Protein AF-A0A2E3W3E1-F1 (afdb_monomer)

Solvent-accessible surface area (backbone atoms only — not comparable to full-atom values): 23370 Å² total; per-residue (Å²): 118,45,68,54,76,48,46,49,36,53,52,22,46,53,48,13,54,51,33,52,77,42,43,60,44,74,69,44,62,58,52,50,51,52,49,31,50,50,31,30,52,43,24,44,50,43,26,53,51,14,69,74,69,39,73,42,60,32,64,48,91,80,36,62,68,79,85,28,61,35,36,35,34,36,34,45,38,23,49,53,46,24,56,49,22,50,48,50,36,30,31,50,43,31,29,73,70,74,58,49,63,76,49,36,50,70,28,48,61,14,34,52,25,37,25,49,21,10,50,42,36,42,46,34,39,35,26,56,61,58,24,50,53,17,48,48,43,26,50,54,24,47,47,52,56,34,40,65,80,80,43,74,70,28,47,66,18,32,50,52,40,52,55,48,44,49,53,13,48,50,32,37,50,51,30,50,52,52,47,28,73,74,63,77,42,53,34,47,44,58,39,27,62,53,44,72,78,51,60,69,67,64,52,53,53,37,51,51,28,38,49,52,9,39,25,34,50,35,27,32,52,92,49,28,72,34,50,48,60,29,52,59,57,40,58,41,41,55,32,14,47,46,62,27,40,57,35,48,50,31,48,52,47,49,52,49,49,44,31,42,55,33,54,93,55,40,79,81,44,21,67,57,31,31,51,38,8,46,51,11,19,47,56,13,35,53,51,19,56,76,47,56,38,49,53,43,22,52,36,20,40,50,27,16,55,43,9,54,41,37,25,16,58,22,66,57,50,51,62,16,35,14,16,27,48,39,35,51,55,43,42,30,33,28,45,18,33,49,34,49,49,43,44,46,41,26,61,42,38,73,31,52,37,34,92,72,13,44,23,40,36,85,80,38,49,68,62,43,50,47,44,49,55,24,43,44,18,67,35,29,46,87,63,24,28,30,21,60,18,51,50,36,33,38,52,38,25,50,77,68,68,36,52,68,59,29,49,50,54,51,52,40,35,52,49,40,37,52,38,44,49,51,49,44,42,40,30,25,64,36,76,58,97,56,85,81,69,69,39,61,91,76,80,78,54,62,52,52,49,49,36,43,49,54,32,32,50,52,39,42,45,47,23,73,54,37,63,69,54,50,52,48,16,39,52,16,22,50,52,46,72,36,46,62,60,49,30,48,70,54,51,58,79,69,115

Foldseek 3Di:
DLCLLCQLLVLLLVLLVVLLVCQLPPVNLVVLLVSLVSQLVSLVVLLVCCLVPPKRKDFPPPDAPPVTWMFIDGLLLSLLSNLLSLLLSLLSLLCVPQPDSLLSNLSLSSLSSQLNSLLSQLSGTQFLVSNLVSLVSNQVSLLSQQCRPVDPLSVQLSVLSNVLLVVLSVLSVVLQVLLCVQQVGGGLLSLLVSLVPDDLVNLLSSLVSLCSSLCLQLLFPPNNVSQLSRLLRGTLSSSLSCQQTRNLSSLSSNLLCCLRNVLVPLVSCLVVLQVSLLVQLVQLLVQLLPDQQQRSNLSSLSSNLSSLLSNLSSLDDLLSQLLSSLSSSLSSLLSSLSSLLCNLLCQQQVGSGLQRAAACCVVPVLSLVLLVLSLVLSLLDPLWSVVSSLVSNLVSCVVSVVPVSSVSSVVSSVSSNVSSVSSSCSHHNDDDPDPPSGGDPCSDDCSSSVSSVVSSVVRSCCSNVVPVSSSSSSSSSVSSNCNVVVNCVSCVVVD

Secondary structure (DSSP, 8-state):
-GGGGTHHHHHHHHHHHHHHHTTT-THHHHHHHHHHHHHHHHHHHHHHHHHHHSSEEEEGGGPPTTTS-EEEE-HHHHHHHHHHHHHHHHHHHHHHHHS-HHHHHTTHHHHHHHHHHHHHHHHHBSBHHHHHHHHHHHHHHHHHHHHTT--HHHHHHHHHHHHHHHHHHHHHHHHHHHHHHHH---BHHHHHHHHTTS-HHHHHHHHHHHHHHHHHHHT-TTS-THHHHHHTSS-HHHHHHHHHTHHHHHHHHHHHHHHHHSGGGTHHHHHHHHHHHHHHHHHHHHHHHH--BHHHHHHHHHHHHHHHHHHHHHH-SHHHHHHHHHHHHHHHHHHHHHHHHHHHHHHHHS-SBTTT---HHHH-HHHHHHHHHHHHHHHT-TTSTHHHHHHHHHHHHHHTT-HHHHHHHHHHHHHHHHHHHHHIIIIIISPPSSTT----S----HHHHHHHHHHHHHHHHHHH-THHHHHHHHHHHHHHT-HHHHHHHHHGGG-

Mean predicted aligned error: 4.64 Å

Radius of gyration: 21.55 Å; Cα contacts (8 Å, |Δi|>4): 890; chains: 1; bounding box: 54×43×75 Å

Structure (mmCIF, N/CA/C/O backbone):
data_AF-A0A2E3W3E1-F1
#
_entry.id   AF-A0A2E3W3E1-F1
#
loop_
_atom_site.group_PDB
_atom_site.id
_atom_site.type_symbol
_atom_site.label_atom_id
_atom_site.label_alt_id
_atom_site.label_comp_id
_atom_site.label_asym_id
_atom_site.label_entity_id
_atom_site.label_seq_id
_atom_site.pdbx_PDB_ins_code
_atom_site.Cartn_x
_atom_site.Cartn_y
_atom_site.Cartn_z
_atom_site.occupancy
_atom_site.B_iso_or_equiv
_atom_site.auth_seq_id
_atom_site.auth_comp_id
_atom_site.auth_asym_id
_atom_site.auth_atom_id
_atom_site.pdbx_PDB_model_num
ATOM 1 N N . MET A 1 1 ? -13.127 -1.089 -24.615 1.00 62.06 1 MET A N 1
ATOM 2 C CA . MET A 1 1 ? -12.458 -1.855 -23.535 1.00 62.06 1 MET A CA 1
ATOM 3 C C . MET A 1 1 ? -11.406 -1.020 -22.810 1.00 62.06 1 MET A C 1
ATOM 5 O O . MET A 1 1 ? -11.453 -0.977 -21.591 1.00 62.06 1 MET A O 1
ATOM 9 N N . SER A 1 2 ? -10.538 -0.285 -23.517 1.00 71.69 2 SER A N 1
ATOM 10 C CA . SER A 1 2 ? -9.514 0.604 -22.929 1.00 71.69 2 SER A CA 1
ATOM 11 C C . SER A 1 2 ? -10.050 1.610 -21.896 1.00 71.69 2 SER A C 1
ATOM 13 O O . SER A 1 2 ? -9.430 1.803 -20.855 1.00 71.69 2 SER A O 1
ATOM 15 N N . VAL A 1 3 ? -11.242 2.182 -22.115 1.00 84.88 3 VAL A N 1
ATOM 16 C CA . VAL A 1 3 ? -11.887 3.143 -21.190 1.00 84.88 3 VAL A CA 1
ATOM 17 C C . VAL A 1 3 ? -12.080 2.583 -19.772 1.00 84.88 3 VAL A C 1
ATOM 19 O O . VAL A 1 3 ? -12.086 3.349 -18.811 1.00 84.88 3 VAL A O 1
ATOM 22 N N . LEU A 1 4 ? -12.168 1.256 -19.605 1.00 87.56 4 LEU A N 1
ATOM 23 C CA . LEU A 1 4 ? -12.288 0.621 -18.289 1.00 87.56 4 LEU A CA 1
ATOM 24 C C . LEU A 1 4 ? -11.128 0.991 -17.348 1.00 87.56 4 LEU A C 1
ATOM 26 O O . LEU A 1 4 ? -11.352 1.130 -16.148 1.00 87.56 4 LEU A O 1
ATOM 30 N N . CYS A 1 5 ? -9.923 1.221 -17.887 1.00 89.38 5 CYS A N 1
ATOM 31 C CA . CYS A 1 5 ? -8.735 1.605 -17.112 1.00 89.38 5 CYS A CA 1
ATOM 32 C C . CYS A 1 5 ? -8.932 2.923 -16.351 1.00 89.38 5 CYS A C 1
ATOM 34 O O . CYS A 1 5 ? -8.416 3.099 -15.251 1.00 89.38 5 CYS A O 1
ATOM 36 N N . ALA A 1 6 ? -9.715 3.836 -16.926 1.00 92.44 6 ALA A N 1
ATOM 37 C CA . ALA A 1 6 ? -9.978 5.152 -16.368 1.00 92.44 6 ALA A CA 1
ATOM 38 C C . ALA A 1 6 ? -11.063 5.133 -15.277 1.00 92.44 6 ALA A C 1
ATOM 40 O O . ALA A 1 6 ? -11.034 5.972 -14.375 1.00 92.44 6 ALA A O 1
ATOM 41 N N . ILE A 1 7 ? -12.000 4.178 -15.313 1.00 94.12 7 ILE A N 1
ATOM 42 C CA . ILE A 1 7 ? -13.207 4.207 -14.469 1.00 94.12 7 ILE A CA 1
ATOM 43 C C . ILE A 1 7 ? -12.887 4.324 -12.969 1.00 94.12 7 ILE A C 1
ATOM 45 O O . ILE A 1 7 ? -13.451 5.224 -12.344 1.00 94.12 7 ILE A O 1
ATOM 49 N N . PRO A 1 8 ? -11.983 3.522 -12.365 1.00 94.88 8 PRO A N 1
ATOM 50 C CA . PRO A 1 8 ? -11.709 3.636 -10.933 1.00 94.88 8 PRO A CA 1
ATOM 51 C C . PRO A 1 8 ? -11.166 5.013 -10.533 1.00 94.88 8 PRO A C 1
ATOM 53 O O . PRO A 1 8 ? -11.545 5.561 -9.496 1.00 94.88 8 PRO A O 1
ATOM 56 N N . LEU A 1 9 ? -10.295 5.606 -11.355 1.00 95.25 9 LEU A N 1
ATOM 57 C CA . LEU A 1 9 ? -9.734 6.926 -11.079 1.00 95.25 9 LEU A CA 1
ATOM 58 C C . LEU A 1 9 ? -10.797 8.021 -11.213 1.00 95.25 9 LEU A C 1
ATOM 60 O O . LEU A 1 9 ? -11.002 8.797 -10.279 1.00 95.25 9 LEU A O 1
ATOM 64 N N . PHE A 1 10 ? -11.498 8.062 -12.349 1.00 95.19 10 PHE A N 1
ATOM 65 C CA . PHE A 1 10 ? -12.516 9.079 -12.612 1.00 95.19 10 PHE A CA 1
ATOM 66 C C . PHE A 1 10 ? -13.668 8.998 -11.615 1.00 95.19 10 PHE A C 1
ATOM 68 O O . PHE A 1 10 ? -14.068 10.025 -11.073 1.00 95.19 10 PHE A O 1
ATOM 75 N N . LEU A 1 11 ? -14.146 7.791 -11.295 1.00 97.12 11 LEU A N 1
ATOM 76 C CA . LEU A 1 11 ? -15.185 7.600 -10.286 1.00 97.12 11 LEU A CA 1
ATOM 77 C C . LEU A 1 11 ? -14.740 8.162 -8.931 1.00 97.12 11 LEU A C 1
ATOM 79 O O . LEU A 1 11 ? -15.505 8.871 -8.286 1.00 97.12 11 LEU A O 1
ATOM 83 N N . SER A 1 12 ? -13.491 7.927 -8.524 1.00 97.31 12 SER A N 1
ATOM 84 C CA . SER A 1 12 ? -12.954 8.459 -7.263 1.00 97.31 12 SER A CA 1
ATOM 85 C C . SER A 1 12 ? -12.915 9.988 -7.240 1.00 97.31 12 SER A C 1
ATOM 87 O O . SER A 1 12 ? -13.300 10.603 -6.246 1.00 97.31 12 SER A O 1
ATOM 89 N N . LEU A 1 13 ? -12.500 10.616 -8.343 1.00 97.56 13 LEU A N 1
ATOM 90 C CA . LEU A 1 13 ? -12.464 12.075 -8.470 1.00 97.56 13 LEU A CA 1
ATOM 91 C C . LEU A 1 13 ? -13.872 12.680 -8.472 1.00 97.56 13 LEU A C 1
ATOM 93 O O . LEU A 1 13 ? -14.142 13.596 -7.696 1.00 97.56 13 LEU A O 1
ATOM 97 N N . CYS A 1 14 ? -14.790 12.136 -9.275 1.00 98.00 14 CYS A N 1
ATOM 98 C CA . CYS A 1 14 ? -16.185 12.577 -9.318 1.00 98.00 14 CYS A CA 1
ATOM 99 C C . CYS A 1 14 ? -16.850 12.451 -7.943 1.00 98.00 14 CYS A C 1
ATOM 101 O O . CYS A 1 14 ? -17.505 13.386 -7.482 1.00 98.00 14 CYS A O 1
ATOM 103 N N . MET A 1 15 ? -16.633 11.329 -7.250 1.00 98.06 15 MET A N 1
ATOM 104 C CA . MET A 1 15 ? -17.154 11.113 -5.902 1.00 98.06 15 MET A CA 1
ATOM 105 C C . MET A 1 15 ? -16.527 12.056 -4.876 1.00 98.06 15 MET A C 1
ATOM 107 O O . MET A 1 15 ? -17.230 12.502 -3.971 1.00 98.06 15 MET A O 1
ATOM 111 N N . SER A 1 16 ? -15.248 12.417 -5.020 1.00 97.75 16 SER A N 1
ATOM 112 C CA . SER A 1 16 ? -14.612 13.422 -4.162 1.00 97.75 16 SER A CA 1
ATOM 113 C C . SER A 1 16 ? -15.228 14.811 -4.337 1.00 97.75 16 SER A C 1
ATOM 115 O O . SER A 1 16 ? -15.559 15.464 -3.342 1.00 97.75 16 SER A O 1
ATOM 117 N N . VAL A 1 17 ? -15.431 15.250 -5.583 1.00 97.81 17 VAL A N 1
ATOM 118 C CA . VAL A 1 17 ? -16.077 16.536 -5.885 1.00 97.81 17 VAL A CA 1
ATOM 119 C C . VAL A 1 17 ? -17.513 16.536 -5.367 1.00 97.81 17 VAL A C 1
ATOM 121 O O . VAL A 1 17 ? -17.921 17.464 -4.672 1.00 97.81 17 VAL A O 1
ATOM 124 N N . LEU A 1 18 ? -18.266 15.463 -5.610 1.00 97.62 18 LEU A N 1
ATOM 125 C CA . LEU A 1 18 ? -19.635 15.337 -5.119 1.00 97.62 18 LEU A CA 1
ATOM 126 C C . LEU A 1 18 ? -19.699 15.343 -3.582 1.00 97.62 18 LEU A C 1
ATOM 128 O O . LEU A 1 18 ? -20.554 16.016 -3.007 1.00 97.62 18 LEU A O 1
ATOM 132 N N . ALA A 1 19 ? -18.760 14.670 -2.907 1.00 96.56 19 ALA A N 1
ATOM 133 C CA . ALA A 1 19 ? -18.625 14.703 -1.449 1.00 96.56 19 ALA A CA 1
ATOM 134 C C . ALA A 1 19 ? -18.338 16.111 -0.923 1.00 96.56 19 ALA A C 1
ATOM 136 O O . ALA A 1 19 ? -18.760 16.462 0.180 1.00 96.56 19 ALA A O 1
ATOM 137 N N . PHE A 1 20 ? -17.579 16.903 -1.685 1.00 95.88 20 PHE A N 1
ATOM 138 C CA . PHE A 1 20 ? -17.254 18.279 -1.339 1.00 95.88 20 PHE A CA 1
ATOM 139 C C . PHE A 1 20 ? -18.472 19.199 -1.481 1.00 95.88 20 PHE A C 1
ATOM 141 O O . PHE A 1 20 ? -18.703 20.036 -0.609 1.00 95.88 20 PHE A O 1
ATOM 148 N N . LEU A 1 21 ? -19.251 19.038 -2.552 1.00 96.44 21 LEU A N 1
ATOM 149 C CA . LEU A 1 21 ? -20.462 19.825 -2.800 1.00 96.44 21 LEU A CA 1
ATOM 150 C C . LEU A 1 21 ? -21.579 19.487 -1.802 1.00 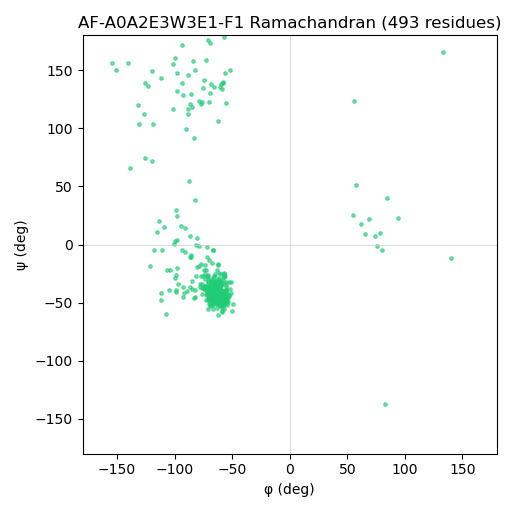96.44 21 LEU A C 1
ATOM 152 O O . LEU A 1 21 ? -22.299 20.374 -1.357 1.00 96.44 21 LEU A O 1
ATOM 156 N N . LEU A 1 22 ? -21.683 18.219 -1.396 1.00 94.56 22 LEU A N 1
ATOM 157 C CA . LEU A 1 22 ? -22.690 17.718 -0.455 1.00 94.56 22 LEU A CA 1
ATOM 158 C C . LEU A 1 22 ? -22.155 17.579 0.984 1.00 94.56 22 LEU A C 1
ATOM 160 O O . LEU A 1 22 ? -22.598 16.716 1.746 1.00 94.56 22 LEU A O 1
ATOM 164 N N . LYS A 1 23 ? -21.182 18.410 1.383 1.00 89.25 23 LYS A N 1
ATOM 165 C CA . LYS A 1 23 ? -20.573 18.353 2.723 1.00 89.25 23 LYS A CA 1
ATOM 166 C C . LYS A 1 23 ? -21.615 18.454 3.833 1.00 89.25 23 LYS A C 1
ATOM 168 O O . LYS A 1 23 ? -22.308 19.456 3.972 1.00 89.25 23 LYS A O 1
ATOM 173 N N . GLY A 1 24 ? -21.649 17.439 4.694 1.00 82.25 24 GLY A N 1
ATOM 174 C CA . GLY A 1 24 ? -22.574 17.376 5.825 1.00 82.25 24 GLY A CA 1
ATOM 175 C C . GLY A 1 24 ? -23.994 16.931 5.474 1.00 82.25 24 GLY A C 1
ATOM 176 O O . GLY A 1 24 ? -24.780 16.722 6.396 1.00 82.25 24 GLY A O 1
ATOM 177 N N . ASP A 1 25 ? -24.321 16.733 4.194 1.00 89.69 25 ASP A N 1
ATOM 178 C CA . ASP A 1 25 ? -25.600 16.154 3.793 1.00 89.69 25 ASP A CA 1
ATOM 179 C C . ASP A 1 25 ? -25.582 14.637 4.034 1.00 89.69 25 ASP A C 1
ATOM 181 O O . ASP A 1 25 ? -24.755 13.902 3.488 1.00 89.69 25 ASP A O 1
ATOM 185 N N . LYS A 1 26 ? -26.529 14.144 4.838 1.00 88.44 26 LYS A N 1
ATOM 186 C CA . LYS A 1 26 ? -26.668 12.711 5.137 1.00 88.44 26 LYS A CA 1
ATOM 187 C C . LYS A 1 26 ? -26.989 11.873 3.900 1.00 88.44 26 LYS A C 1
ATOM 189 O O . LYS A 1 26 ? -26.707 10.677 3.894 1.00 88.44 26 LYS A O 1
ATOM 194 N N . ARG A 1 27 ? -27.543 12.466 2.836 1.00 91.56 27 ARG A N 1
ATOM 195 C CA . ARG A 1 27 ? -27.751 11.779 1.549 1.00 91.56 27 ARG A CA 1
ATOM 196 C C . ARG A 1 27 ? -26.431 11.288 0.961 1.00 91.56 27 ARG A C 1
ATOM 198 O O . ARG A 1 27 ? -26.405 10.211 0.364 1.00 91.56 27 ARG A O 1
ATOM 205 N N . PHE A 1 28 ? -25.335 12.016 1.196 1.00 94.31 28 PHE A N 1
ATOM 206 C CA . PHE A 1 28 ? -24.024 11.615 0.705 1.00 94.31 28 PHE A CA 1
ATOM 207 C C . PHE A 1 28 ? -23.530 10.306 1.335 1.00 94.31 28 PHE A C 1
ATOM 209 O O . PHE A 1 28 ? -22.787 9.583 0.685 1.00 94.31 28 PHE A O 1
ATOM 216 N N . GLU A 1 29 ? -23.984 9.930 2.537 1.00 92.19 29 GLU A N 1
ATOM 217 C CA . GLU A 1 29 ? -23.614 8.643 3.150 1.00 92.19 29 GLU A CA 1
ATOM 218 C C . GLU A 1 29 ? -24.025 7.443 2.281 1.00 92.19 29 GLU A C 1
ATOM 220 O O . GLU A 1 29 ? -23.279 6.476 2.138 1.00 92.19 29 GLU A O 1
ATOM 225 N N . LYS A 1 30 ? -25.212 7.504 1.662 1.00 94.19 30 LYS A N 1
ATOM 226 C CA . LYS A 1 30 ? -25.691 6.447 0.757 1.00 94.19 30 LYS A CA 1
ATOM 227 C C . LYS A 1 30 ? -24.992 6.515 -0.598 1.00 94.19 30 LYS A C 1
ATOM 229 O O . LYS A 1 30 ? -24.596 5.486 -1.136 1.00 94.19 30 LYS A O 1
ATOM 234 N N . ILE A 1 31 ? -24.821 7.726 -1.128 1.00 96.94 31 ILE A N 1
ATOM 235 C CA . ILE A 1 31 ? -24.166 7.953 -2.421 1.00 96.94 31 ILE A CA 1
ATOM 236 C C . ILE A 1 31 ? -22.707 7.491 -2.365 1.00 96.94 31 ILE A C 1
ATOM 238 O O . ILE A 1 31 ? -22.260 6.772 -3.250 1.00 96.94 31 ILE A O 1
ATOM 242 N N . GLY A 1 32 ? -21.974 7.823 -1.302 1.00 96.81 32 GLY A N 1
ATOM 243 C CA . GLY A 1 32 ? -20.596 7.383 -1.113 1.00 96.81 32 GLY A CA 1
ATOM 244 C C . GLY A 1 32 ? -20.462 5.868 -0.970 1.00 96.81 32 GLY A C 1
ATOM 245 O O . GLY A 1 32 ? -19.510 5.303 -1.504 1.00 96.81 32 GLY A O 1
ATOM 246 N N . LEU A 1 33 ? -21.438 5.189 -0.354 1.00 96.88 33 LEU A N 1
ATOM 247 C CA . LEU A 1 33 ? -21.460 3.725 -0.310 1.00 96.88 33 LEU A CA 1
ATOM 248 C C . LEU A 1 33 ? -21.591 3.129 -1.720 1.00 96.88 33 LEU A C 1
ATOM 250 O O . LEU A 1 33 ? -20.847 2.215 -2.065 1.00 96.88 33 LEU A O 1
ATOM 254 N N . LEU A 1 34 ? -22.487 3.683 -2.545 1.00 97.69 34 LEU A N 1
ATOM 255 C CA . LEU A 1 34 ? -22.621 3.301 -3.954 1.00 97.69 34 LEU A CA 1
ATOM 256 C C . LEU A 1 34 ? -21.351 3.619 -4.754 1.00 97.69 34 LEU A C 1
ATOM 258 O O . LEU A 1 34 ? -20.943 2.815 -5.584 1.00 97.69 34 LEU A O 1
ATOM 262 N N . GLY A 1 35 ? -20.690 4.744 -4.468 1.00 98.00 35 GLY A N 1
ATOM 263 C CA . GLY A 1 35 ? -19.410 5.106 -5.074 1.00 98.00 35 GLY A CA 1
ATOM 264 C C . GLY A 1 35 ? -18.322 4.070 -4.796 1.00 98.00 35 GLY A C 1
ATOM 265 O O . GLY A 1 35 ? -17.699 3.574 -5.730 1.00 98.00 35 GLY A O 1
ATOM 266 N N . PHE A 1 36 ? -18.129 3.673 -3.534 1.00 98.00 36 PHE A N 1
ATOM 267 C CA . PHE A 1 36 ? -17.168 2.620 -3.187 1.00 98.00 36 PHE A CA 1
ATOM 268 C C . PHE A 1 36 ? -17.570 1.238 -3.711 1.00 98.00 36 PHE A C 1
ATOM 270 O O . PHE A 1 36 ? -16.700 0.487 -4.148 1.00 98.00 36 PHE A O 1
ATOM 277 N N . ALA A 1 37 ? -18.863 0.904 -3.739 1.00 98.25 37 ALA A N 1
ATOM 278 C CA . ALA A 1 37 ? -19.331 -0.322 -4.385 1.00 98.25 37 ALA A CA 1
ATOM 279 C C . ALA A 1 37 ? -19.002 -0.318 -5.891 1.00 98.25 37 ALA A C 1
ATOM 281 O O . ALA A 1 37 ? -18.485 -1.303 -6.412 1.00 98.25 37 ALA A O 1
ATOM 282 N N . GLY A 1 38 ? -19.206 0.813 -6.573 1.00 98.06 38 GLY A N 1
ATOM 283 C CA . GLY A 1 38 ? -18.806 1.008 -7.966 1.00 98.06 38 GLY A CA 1
ATOM 284 C C . GLY A 1 38 ? -17.293 0.896 -8.177 1.00 98.06 38 GLY A C 1
ATOM 285 O O . GLY A 1 38 ? -16.856 0.337 -9.182 1.00 98.06 38 GLY A O 1
ATOM 286 N N . LEU A 1 39 ? -16.478 1.349 -7.219 1.00 98.00 39 LEU A N 1
ATOM 287 C CA . LEU A 1 39 ? -15.021 1.163 -7.248 1.00 98.00 39 LEU A CA 1
ATOM 288 C C . LEU A 1 39 ? -14.629 -0.315 -7.129 1.00 98.00 39 LEU A C 1
ATOM 290 O O . LEU A 1 39 ? -13.780 -0.773 -7.887 1.00 98.00 39 LEU A O 1
ATOM 294 N N . VAL A 1 40 ? -15.279 -1.087 -6.253 1.00 98.56 40 VAL A N 1
ATOM 295 C CA . VAL A 1 40 ? -15.057 -2.543 -6.150 1.00 98.56 40 VAL A CA 1
ATOM 296 C C . VAL A 1 40 ? -15.445 -3.253 -7.448 1.00 98.56 40 VAL A C 1
ATOM 298 O O . VAL A 1 40 ? -14.677 -4.065 -7.956 1.00 98.56 40 VAL A O 1
ATOM 301 N N . VAL A 1 41 ? -16.602 -2.920 -8.026 1.00 98.19 41 VAL A N 1
ATOM 302 C CA . VAL A 1 41 ? -17.064 -3.533 -9.283 1.00 98.19 41 VAL A CA 1
ATOM 303 C C . VAL A 1 41 ? -16.140 -3.173 -10.450 1.00 98.19 41 VAL A C 1
ATOM 305 O O . VAL A 1 41 ? -15.719 -4.055 -11.194 1.00 98.19 41 VAL A O 1
ATOM 308 N N . SER A 1 42 ? -15.782 -1.896 -10.603 1.00 97.19 42 SER A N 1
ATOM 309 C CA . SER A 1 42 ? -14.914 -1.445 -11.699 1.00 97.19 42 SER A CA 1
ATOM 310 C C . SER A 1 42 ? -13.484 -1.974 -11.581 1.00 97.19 42 SER A C 1
ATOM 312 O O . SER A 1 42 ? -12.920 -2.402 -12.584 1.00 97.19 42 SER A O 1
ATOM 314 N N . SER A 1 43 ? -12.908 -2.016 -10.375 1.00 97.75 43 SER A N 1
ATOM 315 C CA . SER A 1 43 ? -11.589 -2.623 -10.145 1.00 97.75 43 SER A CA 1
ATOM 316 C C . SER A 1 43 ? -11.599 -4.144 -10.324 1.00 97.75 43 SER A C 1
ATOM 318 O O . SER A 1 43 ? -10.639 -4.687 -10.864 1.00 97.75 43 SER A O 1
ATOM 320 N N . GLY A 1 44 ? -12.687 -4.829 -9.954 1.00 97.69 44 GLY A N 1
ATOM 321 C CA . GLY A 1 44 ? -12.861 -6.264 -10.196 1.00 97.69 44 GLY A CA 1
ATOM 322 C C . GLY A 1 44 ? -12.983 -6.593 -11.684 1.00 97.69 44 GLY A C 1
ATOM 323 O O . GLY A 1 44 ? -12.325 -7.510 -12.170 1.00 97.69 44 GLY A O 1
ATOM 324 N N . ALA A 1 45 ? -13.749 -5.795 -12.434 1.00 96.94 45 ALA A N 1
ATOM 325 C CA . ALA A 1 45 ? -13.803 -5.900 -13.889 1.00 96.94 45 ALA A CA 1
ATOM 326 C C . ALA A 1 45 ? -12.418 -5.656 -14.506 1.00 96.94 45 ALA A C 1
ATOM 328 O O . ALA A 1 45 ? -11.975 -6.427 -15.353 1.00 96.94 45 ALA A O 1
ATOM 329 N N . LEU A 1 46 ? -11.708 -4.621 -14.053 1.00 96.06 46 LEU A N 1
ATOM 330 C CA . LEU A 1 46 ? -10.367 -4.298 -14.535 1.00 96.06 46 LEU A CA 1
ATOM 331 C C . LEU A 1 46 ? -9.370 -5.445 -14.293 1.00 96.06 46 LEU A C 1
ATOM 333 O O . LEU A 1 46 ? -8.619 -5.796 -15.201 1.00 96.06 46 LEU A O 1
ATOM 337 N N . LEU A 1 47 ? -9.413 -6.069 -13.112 1.00 97.56 47 LEU A N 1
ATOM 338 C CA . LEU A 1 47 ? -8.627 -7.261 -12.786 1.00 97.56 47 LEU A CA 1
ATOM 339 C C . LEU A 1 47 ? -8.971 -8.440 -13.697 1.00 97.56 47 LEU A C 1
ATOM 341 O O . LEU A 1 47 ? -8.067 -9.048 -14.261 1.00 97.56 47 LEU A O 1
ATOM 345 N N . TYR A 1 48 ? -10.259 -8.728 -13.890 1.00 96.81 48 TYR A N 1
ATOM 346 C CA . TYR A 1 48 ? -10.703 -9.807 -14.771 1.00 96.81 48 TYR A CA 1
ATOM 347 C C . TYR A 1 48 ? -10.196 -9.620 -16.209 1.00 96.81 48 TYR A C 1
ATOM 349 O O . TYR A 1 48 ? -9.607 -10.531 -16.790 1.00 96.81 48 TYR A O 1
ATOM 357 N N . TYR A 1 49 ? -10.361 -8.422 -16.778 1.00 95.12 49 TYR A N 1
ATOM 358 C CA . TYR A 1 49 ? -9.912 -8.150 -18.144 1.00 95.12 49 TYR A CA 1
ATOM 359 C C . TYR A 1 49 ? -8.389 -8.165 -18.281 1.00 95.12 49 TYR A C 1
ATOM 361 O O . TYR A 1 49 ? -7.902 -8.654 -19.299 1.00 95.12 49 TYR A O 1
ATOM 369 N N . SER A 1 50 ? -7.641 -7.673 -17.288 1.00 94.50 50 SER A N 1
ATOM 370 C CA . SER A 1 50 ? -6.175 -7.721 -17.324 1.00 94.50 50 SER A CA 1
ATOM 371 C C . SER A 1 50 ? -5.644 -9.150 -17.159 1.00 94.50 50 SER A C 1
ATOM 373 O O . SER A 1 50 ? -4.719 -9.541 -17.864 1.00 94.50 50 SER A O 1
ATOM 375 N N . ALA A 1 51 ? -6.274 -9.982 -16.325 1.00 94.88 51 ALA A N 1
ATOM 376 C CA . ALA A 1 51 ? -5.902 -11.393 -16.192 1.00 94.88 51 ALA A CA 1
ATOM 377 C C . ALA A 1 51 ? -6.128 -12.194 -17.489 1.00 94.88 51 ALA A C 1
ATOM 379 O O . ALA A 1 51 ? -5.382 -13.125 -17.777 1.00 94.88 51 ALA A O 1
ATOM 380 N N . MET A 1 52 ? -7.136 -11.827 -18.289 1.00 93.56 52 MET A N 1
ATOM 381 C CA . MET A 1 52 ? -7.439 -12.495 -19.563 1.00 93.56 52 MET A CA 1
ATOM 382 C C . MET A 1 52 ? -6.624 -11.970 -20.747 1.00 93.56 52 MET A C 1
ATOM 384 O O . MET A 1 52 ? -6.233 -12.752 -21.607 1.00 93.56 52 MET A O 1
ATOM 388 N N . ASN A 1 53 ? -6.384 -10.658 -20.815 1.00 89.81 53 ASN A N 1
ATOM 389 C CA . ASN A 1 53 ? -5.800 -10.011 -21.999 1.00 89.81 53 ASN A CA 1
ATOM 390 C C . ASN A 1 53 ? -4.369 -9.497 -21.775 1.00 89.81 53 ASN A C 1
ATOM 392 O O . ASN A 1 53 ? -3.739 -9.009 -22.709 1.00 89.81 53 ASN A O 1
ATOM 396 N N . GLY A 1 54 ? -3.848 -9.586 -20.550 1.00 88.25 54 GLY A N 1
ATOM 397 C CA . GLY A 1 54 ? -2.551 -9.040 -20.172 1.00 88.25 54 GLY A CA 1
ATOM 398 C C . GLY A 1 54 ? -2.597 -7.545 -19.842 1.00 88.25 54 GLY A C 1
ATOM 399 O O . GLY A 1 54 ? -3.480 -7.069 -19.121 1.00 88.25 54 GLY A O 1
ATOM 400 N N . LEU A 1 55 ? -1.603 -6.804 -20.332 1.00 90.19 55 LEU A N 1
ATOM 401 C CA . LEU A 1 55 ? -1.468 -5.368 -20.101 1.00 90.19 55 LEU A CA 1
ATOM 402 C C . LEU A 1 55 ? -2.558 -4.598 -20.863 1.00 90.19 55 LEU A C 1
ATOM 404 O O . LEU A 1 55 ? -2.676 -4.690 -22.084 1.00 90.19 55 LEU A O 1
ATOM 408 N N . LEU A 1 56 ? -3.353 -3.818 -20.134 1.00 91.81 56 LEU A N 1
ATOM 409 C CA . LEU A 1 56 ? -4.363 -2.930 -20.702 1.00 91.81 56 LEU A CA 1
ATOM 410 C C . LEU A 1 56 ? -3.806 -1.512 -20.794 1.00 91.81 56 LEU A C 1
ATOM 412 O O . LEU A 1 56 ? -3.267 -0.989 -19.817 1.00 91.81 56 LEU A O 1
ATOM 416 N N . ILE A 1 57 ? -3.976 -0.874 -21.952 1.00 90.56 57 ILE A N 1
ATOM 417 C CA . ILE A 1 57 ? -3.466 0.474 -22.208 1.00 90.56 57 ILE A CA 1
ATOM 418 C C . ILE A 1 57 ? -4.613 1.397 -22.621 1.00 90.56 57 ILE A C 1
ATOM 420 O O . ILE A 1 57 ? -5.482 1.037 -23.421 1.00 90.56 57 ILE A O 1
ATOM 424 N N . LEU A 1 58 ? -4.613 2.605 -22.064 1.00 91.44 58 LEU A N 1
ATOM 425 C CA . LEU A 1 58 ? -5.492 3.696 -22.467 1.00 91.44 58 LEU A CA 1
ATOM 426 C C . LEU A 1 58 ? -4.671 4.973 -22.656 1.00 91.44 58 LEU A C 1
ATOM 428 O O . LEU A 1 58 ? -4.072 5.475 -21.705 1.00 91.44 58 LEU A O 1
ATOM 432 N N . GLU A 1 59 ? -4.694 5.514 -23.871 1.00 90.69 59 GLU A N 1
ATOM 433 C CA . GLU A 1 59 ? -4.137 6.830 -24.190 1.00 90.69 59 GLU A CA 1
ATOM 434 C C . GLU A 1 59 ? -5.113 7.926 -23.751 1.00 90.69 59 GLU A C 1
ATOM 436 O O . GLU A 1 59 ? -6.281 7.940 -24.152 1.00 90.69 59 GLU A O 1
ATOM 441 N N . ILE A 1 60 ? -4.654 8.849 -22.906 1.00 89.31 60 ILE A N 1
ATOM 442 C CA . ILE A 1 60 ? -5.488 9.953 -22.433 1.00 89.31 60 ILE A CA 1
ATOM 443 C C . ILE A 1 60 ? -5.433 11.104 -23.441 1.00 89.31 60 ILE A C 1
ATOM 445 O O . ILE A 1 60 ? -4.366 11.574 -23.827 1.00 89.31 60 ILE A O 1
ATOM 449 N N . GLY A 1 61 ? -6.608 11.603 -23.830 1.00 86.00 61 GLY A N 1
ATOM 450 C CA . GLY A 1 61 ? -6.736 12.819 -24.639 1.00 86.00 61 GLY A CA 1
ATOM 451 C C . GLY A 1 61 ? -6.454 12.647 -26.134 1.00 86.00 61 GLY A C 1
ATOM 452 O O . GLY A 1 61 ? -6.375 13.649 -26.833 1.00 86.00 61 GLY A O 1
ATOM 453 N N . GLY A 1 62 ? -6.310 11.414 -26.631 1.00 83.75 62 GLY A N 1
ATOM 454 C CA . GLY A 1 62 ? -6.079 11.138 -28.058 1.00 83.75 62 GLY A CA 1
ATOM 455 C C . GLY A 1 62 ? -4.667 11.473 -28.553 1.00 83.75 62 GLY A C 1
ATOM 456 O O . GLY A 1 62 ? -4.406 11.403 -29.753 1.00 83.75 62 GLY A O 1
ATOM 457 N N . TRP A 1 63 ? -3.757 11.826 -27.645 1.00 86.44 63 TRP A N 1
ATOM 458 C CA . TRP A 1 63 ? -2.341 11.991 -27.949 1.00 86.44 63 TRP A CA 1
ATOM 459 C C . TRP A 1 63 ? -1.688 10.620 -28.064 1.00 86.44 63 TRP A C 1
ATOM 461 O O . TRP A 1 63 ? -1.695 9.852 -27.100 1.00 86.44 63 TRP A O 1
ATOM 471 N N . ARG A 1 64 ? -1.102 10.333 -29.230 1.00 81.75 64 ARG A N 1
ATOM 472 C CA . ARG A 1 64 ? -0.382 9.077 -29.450 1.00 81.75 64 ARG A CA 1
ATOM 473 C C . ARG A 1 64 ? 0.765 8.948 -28.458 1.00 81.75 64 ARG A C 1
ATOM 475 O O . ARG A 1 64 ? 1.513 9.906 -28.221 1.00 81.75 64 ARG A O 1
ATOM 482 N N . MET A 1 65 ? 0.937 7.747 -27.919 1.00 77.50 65 MET A N 1
ATOM 483 C CA . MET A 1 65 ? 2.162 7.413 -27.210 1.00 77.50 65 MET A CA 1
ATOM 484 C C . MET A 1 65 ? 3.356 7.601 -28.156 1.00 77.50 65 MET A C 1
ATOM 486 O O . MET A 1 65 ? 3.268 7.280 -29.343 1.00 77.50 65 MET A O 1
ATOM 490 N N . PRO A 1 66 ? 4.467 8.159 -27.662 1.00 74.56 66 PRO A N 1
ATOM 491 C CA . PRO A 1 66 ? 4.783 8.394 -26.251 1.00 74.56 66 PRO A CA 1
ATOM 492 C C . PRO A 1 66 ? 4.509 9.817 -25.720 1.00 74.56 66 PRO A C 1
ATOM 494 O O . PRO A 1 66 ? 4.823 10.100 -24.568 1.00 74.56 66 PRO A O 1
ATOM 497 N N . TYR A 1 67 ? 3.943 10.718 -26.527 1.00 81.12 67 TYR A N 1
ATOM 498 C CA . TYR A 1 67 ? 3.811 12.142 -26.180 1.00 81.12 67 TYR A CA 1
ATOM 499 C C . TYR A 1 67 ? 2.655 12.445 -25.210 1.00 81.12 67 TYR A C 1
ATOM 501 O O . TYR A 1 67 ? 2.624 13.508 -24.594 1.00 81.12 67 TYR A O 1
ATOM 509 N N . GLY A 1 68 ? 1.695 11.522 -25.088 1.00 85.38 68 GLY A N 1
ATOM 510 C CA . GLY A 1 68 ? 0.558 11.613 -24.173 1.00 85.38 68 GLY A CA 1
ATOM 511 C C . GLY A 1 68 ? 0.730 10.813 -22.879 1.00 85.38 68 GLY A C 1
ATOM 512 O O . GLY A 1 68 ? 1.495 9.849 -22.804 1.00 85.38 68 GLY A O 1
ATOM 513 N N . ILE A 1 69 ? -0.061 11.165 -21.861 1.00 91.12 69 ILE A N 1
ATOM 514 C CA . ILE A 1 69 ? -0.188 10.346 -20.649 1.00 91.12 69 ILE A CA 1
ATOM 515 C C . ILE A 1 69 ? -0.935 9.059 -21.009 1.00 91.12 69 ILE A C 1
ATOM 517 O O . ILE A 1 69 ? -2.020 9.094 -21.592 1.00 91.12 69 ILE A O 1
ATOM 521 N N . SER A 1 70 ? -0.380 7.921 -20.600 1.00 90.38 70 SER A N 1
ATOM 522 C CA . SER A 1 70 ? -1.038 6.620 -20.720 1.00 90.38 70 SER A CA 1
ATOM 523 C C . SER A 1 70 ? -1.401 6.065 -19.347 1.00 90.38 70 SER A C 1
ATOM 525 O O . SER A 1 70 ? -0.663 6.217 -18.369 1.00 90.38 70 SER A O 1
ATOM 527 N N . MET A 1 71 ? -2.553 5.406 -19.275 1.00 92.31 71 MET A N 1
ATOM 528 C CA . MET A 1 71 ? -2.860 4.472 -18.199 1.00 92.31 71 MET A CA 1
ATOM 529 C C . MET A 1 71 ? -2.449 3.080 -18.636 1.00 92.31 71 MET A C 1
ATOM 531 O O . MET A 1 71 ? -2.822 2.638 -19.721 1.00 92.31 71 MET A O 1
ATOM 535 N N . GLN A 1 72 ? -1.683 2.414 -17.784 1.00 91.31 72 GLN A N 1
ATOM 536 C CA . GLN A 1 72 ? -1.123 1.094 -18.026 1.00 91.31 72 GLN A CA 1
ATOM 537 C C . GLN A 1 72 ? -1.513 0.213 -16.850 1.00 91.31 72 GLN A C 1
ATOM 539 O O . GLN A 1 72 ? -1.098 0.454 -15.712 1.00 91.31 72 GLN A O 1
ATOM 544 N N . VAL A 1 73 ? -2.365 -0.769 -17.126 1.00 93.94 73 VAL A N 1
ATOM 545 C CA . VAL A 1 73 ? -2.935 -1.646 -16.111 1.00 93.94 73 VAL A CA 1
ATOM 546 C C . VAL A 1 73 ? -2.532 -3.081 -16.389 1.00 93.94 73 VAL A C 1
ATOM 548 O O . VAL A 1 73 ? -3.069 -3.737 -17.278 1.00 93.94 73 VAL A O 1
ATOM 551 N N . ASP A 1 74 ? -1.575 -3.542 -15.600 1.00 94.06 74 ASP A N 1
ATOM 552 C CA . ASP A 1 74 ? -1.143 -4.930 -15.522 1.00 94.06 74 ASP A CA 1
ATOM 553 C C . ASP A 1 74 ? -1.876 -5.682 -14.398 1.00 94.06 74 ASP A C 1
ATOM 555 O O . ASP A 1 74 ? -2.598 -5.095 -13.578 1.00 94.06 74 ASP A O 1
ATOM 559 N N . VAL A 1 75 ? -1.676 -7.001 -14.348 1.00 96.38 75 VAL A N 1
ATOM 560 C CA . VAL A 1 75 ? -2.319 -7.874 -13.355 1.00 96.38 75 VAL A CA 1
ATOM 561 C C . VAL A 1 75 ? -1.874 -7.507 -11.940 1.00 96.38 75 VAL A C 1
ATOM 563 O O . VAL A 1 75 ? -2.668 -7.597 -11.002 1.00 96.38 75 VAL A O 1
ATOM 566 N N . PHE A 1 76 ? -0.637 -7.035 -11.773 1.00 97.19 76 PHE A N 1
ATOM 567 C CA . PHE A 1 76 ? -0.114 -6.574 -10.492 1.00 97.19 76 PHE A CA 1
ATOM 568 C C . PHE A 1 76 ? -0.910 -5.372 -9.955 1.00 97.19 76 PHE A C 1
ATOM 570 O O . PHE A 1 76 ? -1.547 -5.464 -8.902 1.00 97.19 76 PHE A O 1
ATOM 577 N N . SER A 1 77 ? -0.941 -4.270 -10.699 1.00 96.88 77 SER A N 1
ATOM 578 C CA . SER A 1 77 ? -1.661 -3.048 -10.360 1.00 96.88 77 SER A CA 1
ATOM 579 C C . SER A 1 77 ? -3.158 -3.293 -10.222 1.00 96.88 77 SER A C 1
ATOM 581 O O . SER A 1 77 ? -3.767 -2.774 -9.285 1.00 96.88 77 SER A O 1
ATOM 583 N N . ALA A 1 78 ? -3.762 -4.105 -11.096 1.00 97.69 78 ALA A N 1
ATOM 584 C CA . ALA A 1 78 ? -5.183 -4.429 -11.013 1.00 97.69 78 ALA A CA 1
ATOM 585 C C . ALA A 1 78 ? -5.525 -5.239 -9.752 1.00 97.69 78 ALA A C 1
ATOM 587 O O . ALA A 1 78 ? -6.524 -4.945 -9.091 1.00 97.69 78 ALA A O 1
ATOM 588 N N . THR A 1 79 ? -4.673 -6.202 -9.374 1.00 98.38 79 THR A N 1
ATOM 589 C CA . THR A 1 79 ? -4.853 -7.011 -8.158 1.00 98.38 79 THR A CA 1
ATOM 590 C C . THR A 1 79 ? -4.821 -6.116 -6.925 1.00 98.38 79 THR A C 1
ATOM 592 O O . THR A 1 79 ? -5.749 -6.133 -6.114 1.00 98.38 79 THR A O 1
ATOM 595 N N . ILE A 1 80 ? -3.794 -5.271 -6.797 1.00 98.25 80 ILE A N 1
ATOM 596 C CA . ILE A 1 80 ? -3.667 -4.369 -5.648 1.00 98.25 80 ILE A CA 1
ATOM 597 C C . ILE A 1 80 ? -4.821 -3.355 -5.609 1.00 98.25 80 ILE A C 1
ATOM 599 O O . ILE A 1 80 ? -5.418 -3.144 -4.551 1.00 98.25 80 ILE A O 1
ATOM 603 N N . ASN A 1 81 ? -5.198 -2.785 -6.757 1.00 98.19 81 ASN A N 1
ATOM 604 C CA . ASN A 1 81 ? -6.319 -1.851 -6.880 1.00 98.19 81 ASN A CA 1
ATOM 605 C C . ASN A 1 81 ? -7.660 -2.464 -6.428 1.00 98.19 81 ASN A C 1
ATOM 607 O O . ASN A 1 81 ? -8.449 -1.812 -5.737 1.00 98.19 81 ASN A O 1
ATOM 611 N N . PHE A 1 82 ? -7.912 -3.732 -6.762 1.00 98.50 82 PHE A N 1
ATOM 612 C CA . PHE A 1 82 ? -9.123 -4.443 -6.350 1.00 98.50 82 PHE A CA 1
ATOM 613 C C . PHE A 1 82 ? -9.213 -4.606 -4.827 1.00 98.50 82 PHE A C 1
ATOM 615 O O . PHE A 1 82 ? -10.208 -4.217 -4.208 1.00 98.50 82 PHE A O 1
ATOM 622 N N . PHE A 1 83 ? -8.149 -5.097 -4.187 1.00 98.38 83 PHE A N 1
ATOM 623 C CA . PHE A 1 83 ? -8.143 -5.275 -2.732 1.00 98.38 83 PHE A CA 1
ATOM 624 C C . PHE A 1 83 ? -8.148 -3.943 -1.968 1.00 98.38 83 PHE A C 1
ATOM 626 O O . PHE A 1 83 ? -8.785 -3.840 -0.916 1.00 98.38 83 PHE A O 1
ATOM 633 N N . ILE A 1 84 ? -7.518 -2.897 -2.513 1.00 97.88 84 ILE A N 1
ATOM 634 C CA . ILE A 1 84 ? -7.630 -1.534 -1.979 1.00 97.88 84 ILE A CA 1
ATOM 635 C C . ILE A 1 84 ? -9.072 -1.020 -2.089 1.00 97.88 84 ILE A C 1
ATOM 637 O O . ILE A 1 84 ? -9.558 -0.410 -1.139 1.00 97.88 84 ILE A O 1
ATOM 641 N N . SER A 1 85 ? -9.795 -1.318 -3.174 1.00 98.25 85 SER A N 1
ATOM 642 C CA . SER A 1 85 ? -11.215 -0.955 -3.333 1.00 98.25 85 SER A CA 1
ATOM 643 C C . SER A 1 85 ? -12.114 -1.627 -2.300 1.00 98.25 85 SER A C 1
ATOM 645 O O . SER A 1 85 ? -12.957 -0.958 -1.697 1.00 98.25 85 SER A O 1
ATOM 647 N N . ILE A 1 86 ? -11.894 -2.918 -2.022 1.00 98.44 86 ILE A N 1
ATOM 648 C CA . ILE A 1 86 ? -12.606 -3.641 -0.955 1.00 98.44 86 ILE A CA 1
ATOM 649 C C . ILE A 1 86 ? -12.337 -2.985 0.403 1.00 98.44 86 ILE A C 1
ATOM 651 O O . ILE A 1 86 ? -13.268 -2.715 1.166 1.00 98.44 86 ILE A O 1
ATOM 655 N N . LEU A 1 87 ? -11.071 -2.681 0.701 1.00 98.12 87 LEU A N 1
ATOM 656 C CA . LEU A 1 87 ? -10.710 -1.963 1.919 1.00 98.12 87 LEU A CA 1
ATOM 657 C C . LEU A 1 87 ? -11.371 -0.577 1.977 1.00 98.12 87 LEU A C 1
ATOM 659 O O . LEU A 1 87 ? -11.862 -0.189 3.035 1.00 98.12 87 LEU A O 1
ATOM 663 N N . GLY A 1 88 ? -11.412 0.158 0.867 1.00 97.50 88 GLY A N 1
ATOM 664 C CA . GLY A 1 88 ? -12.071 1.459 0.769 1.00 97.50 88 GLY A CA 1
ATOM 665 C C . GLY A 1 88 ? -13.548 1.384 1.148 1.00 97.50 88 GLY A C 1
ATOM 666 O O . GLY A 1 88 ? -13.997 2.159 1.993 1.00 97.50 88 GLY A O 1
ATOM 667 N N . LEU A 1 89 ? -14.270 0.392 0.619 1.00 98.12 89 LEU A N 1
ATOM 668 C CA . LEU A 1 89 ? -15.665 0.127 0.976 1.00 98.12 89 LEU A CA 1
ATOM 669 C C . LEU A 1 89 ? -15.821 -0.184 2.473 1.00 98.12 89 LEU A C 1
ATOM 671 O O . LEU A 1 89 ? -16.638 0.441 3.152 1.00 98.12 89 LEU A O 1
ATOM 675 N N . CYS A 1 90 ? -15.001 -1.090 3.011 1.00 98.00 90 CYS A N 1
ATOM 676 C CA . CYS A 1 90 ? -15.008 -1.448 4.431 1.00 98.00 90 CYS A CA 1
ATOM 677 C C . CYS A 1 90 ? -14.705 -0.244 5.339 1.00 98.00 90 CYS A C 1
ATOM 679 O O . CYS A 1 90 ? -15.406 -0.010 6.325 1.00 98.00 90 CYS A O 1
ATOM 681 N N . ALA A 1 91 ? -13.693 0.555 4.998 1.00 97.38 91 ALA A N 1
ATOM 682 C CA . ALA A 1 91 ? -13.328 1.762 5.730 1.00 97.38 91 ALA A CA 1
ATOM 683 C C . ALA A 1 91 ? -14.432 2.818 5.665 1.00 97.38 91 ALA A C 1
ATOM 685 O O . ALA A 1 91 ? -14.720 3.454 6.679 1.00 97.38 91 ALA A O 1
ATOM 686 N N . TYR A 1 92 ? -15.090 2.969 4.512 1.00 97.00 92 TYR A N 1
ATOM 687 C CA . TYR A 1 92 ? -16.196 3.901 4.354 1.00 97.00 92 TYR A CA 1
ATOM 688 C C . TYR A 1 92 ? -17.375 3.486 5.233 1.00 97.00 92 TYR A C 1
ATOM 690 O O . TYR A 1 92 ? -17.837 4.283 6.046 1.00 97.00 92 TYR A O 1
ATOM 698 N N . MET A 1 93 ? -17.789 2.218 5.167 1.00 96.81 93 MET A N 1
ATOM 699 C CA . MET A 1 93 ? -18.839 1.657 6.024 1.00 96.81 93 MET A CA 1
ATOM 700 C C . MET A 1 93 ? -18.538 1.849 7.516 1.00 96.81 93 MET A C 1
ATOM 702 O O . MET A 1 93 ? -19.411 2.296 8.260 1.00 96.81 93 MET A O 1
ATOM 706 N N . PHE A 1 94 ? -17.299 1.581 7.939 1.00 96.44 94 PHE A N 1
ATOM 707 C CA . PHE A 1 94 ? -16.868 1.788 9.322 1.00 96.44 94 PHE A CA 1
ATOM 708 C C . PHE A 1 94 ? -16.932 3.273 9.720 1.00 96.44 94 PHE A C 1
ATOM 710 O O . PHE A 1 94 ? -17.368 3.626 10.821 1.00 96.44 94 PHE A O 1
ATOM 717 N N . SER A 1 95 ? -16.546 4.164 8.803 1.00 95.69 95 SER A N 1
ATOM 718 C CA . SER A 1 95 ? -16.553 5.611 9.022 1.00 95.69 95 SER A CA 1
ATOM 719 C C . SER A 1 95 ? -17.961 6.194 9.206 1.00 95.69 95 SER A C 1
ATOM 721 O O . SER A 1 95 ? -18.100 7.164 9.947 1.00 95.69 95 SER A O 1
ATOM 723 N N . LEU A 1 96 ? -19.005 5.568 8.638 1.00 94.12 96 LEU A N 1
ATOM 724 C CA . LEU A 1 96 ? -20.405 6.008 8.769 1.00 94.12 96 LEU A CA 1
ATOM 725 C C . LEU A 1 96 ? -20.937 5.984 10.212 1.00 94.12 96 LEU A C 1
ATOM 727 O O . LEU A 1 96 ? -21.992 6.558 10.482 1.00 94.12 96 LEU A O 1
ATOM 731 N N . ASP A 1 97 ? -20.281 5.261 11.122 1.00 92.19 97 ASP A N 1
ATOM 732 C CA . ASP A 1 97 ? -20.586 5.304 12.557 1.00 92.19 97 ASP A CA 1
ATOM 733 C C . ASP A 1 97 ? -19.530 6.094 13.348 1.00 92.19 97 ASP A C 1
ATOM 735 O O . ASP A 1 97 ? -19.859 6.847 14.264 1.00 92.19 97 ASP A O 1
ATOM 739 N N . GLU A 1 98 ? -18.247 5.959 12.999 1.00 91.50 98 GLU A N 1
ATOM 740 C CA . GLU A 1 98 ? -17.165 6.599 13.752 1.00 91.50 98 GLU A CA 1
ATOM 741 C C . GLU A 1 98 ? -17.076 8.122 13.532 1.00 91.50 98 GLU A C 1
ATOM 743 O O . GLU A 1 98 ? -16.724 8.880 14.448 1.00 91.50 98 GLU A O 1
ATOM 748 N N . ILE A 1 99 ? -17.360 8.592 12.316 1.00 91.56 99 ILE A N 1
ATOM 749 C CA . ILE A 1 99 ? -17.150 9.983 11.921 1.00 91.56 99 ILE A CA 1
ATOM 750 C C . ILE A 1 99 ? -18.379 10.823 12.255 1.00 91.56 99 ILE A C 1
ATOM 752 O O . ILE A 1 99 ? -19.441 10.719 11.653 1.00 91.56 99 ILE A O 1
ATOM 756 N N . LYS A 1 100 ? -18.199 11.733 13.215 1.00 89.06 100 LYS A N 1
ATOM 757 C CA . LYS A 1 100 ? -19.233 12.686 13.635 1.00 89.06 100 LYS A CA 1
ATOM 758 C C . LYS A 1 100 ? -19.466 13.784 12.595 1.00 89.06 100 LYS A C 1
ATOM 760 O O . LYS A 1 100 ? -18.561 14.163 11.848 1.00 89.06 100 LYS A O 1
ATOM 765 N N . GLU A 1 101 ? -20.643 14.401 12.667 1.00 86.88 101 GLU A N 1
ATOM 766 C CA . GLU A 1 101 ? -21.105 15.449 11.749 1.00 86.88 101 GLU A CA 1
ATOM 767 C C . GLU A 1 101 ? -20.109 16.606 11.561 1.00 86.88 101 GLU A C 1
ATOM 769 O O . GLU A 1 101 ? -19.857 17.016 10.431 1.00 86.88 101 GLU A O 1
ATOM 774 N N . LYS A 1 102 ? -19.453 17.078 12.634 1.00 89.31 102 LYS A N 1
ATOM 775 C CA . LYS A 1 102 ? -18.427 18.138 12.545 1.00 89.31 102 LYS A CA 1
ATOM 776 C C . LYS A 1 102 ? -17.287 17.776 11.581 1.00 89.31 102 LYS A C 1
ATOM 778 O O . LYS A 1 102 ? -16.819 18.635 10.842 1.00 89.31 102 LYS A O 1
ATOM 783 N N . ARG A 1 103 ? -16.832 16.517 11.582 1.00 90.06 103 ARG A N 1
ATOM 784 C CA . ARG A 1 103 ? -15.778 16.038 10.669 1.00 90.06 103 ARG A CA 1
ATOM 785 C C . ARG A 1 103 ? -16.314 15.778 9.262 1.00 90.06 103 ARG A C 1
ATOM 787 O O . ARG A 1 103 ? -15.617 16.082 8.301 1.00 90.06 103 ARG A O 1
ATOM 794 N N . SER A 1 104 ? -17.546 15.283 9.142 1.00 90.81 104 SER A N 1
ATOM 795 C CA . SER A 1 104 ? -18.228 15.153 7.846 1.00 90.81 104 SER A CA 1
ATOM 796 C C . SER A 1 104 ? -18.314 16.510 7.127 1.00 90.81 104 SER A C 1
ATOM 798 O O . SER A 1 104 ? -17.825 16.648 6.006 1.00 90.81 104 SER A O 1
ATOM 800 N N . ARG A 1 105 ? -18.795 17.554 7.821 1.00 90.38 105 ARG A N 1
ATOM 801 C CA . ARG A 1 105 ? -18.859 18.940 7.316 1.00 90.38 105 ARG A CA 1
ATOM 802 C C . ARG A 1 105 ? -17.486 19.535 6.985 1.00 90.38 105 ARG A C 1
ATOM 804 O O . ARG A 1 105 ? -17.381 20.351 6.077 1.00 90.38 105 ARG A O 1
ATOM 811 N N . ALA A 1 106 ? -16.426 19.100 7.669 1.00 91.38 106 ALA A N 1
ATOM 812 C CA . ALA A 1 106 ? -15.052 19.505 7.365 1.00 91.38 106 ALA A CA 1
ATOM 813 C C . ALA A 1 106 ? -14.492 18.882 6.066 1.00 91.38 106 ALA A C 1
ATOM 815 O O . ALA A 1 106 ? -13.372 19.201 5.680 1.00 91.38 106 ALA A O 1
ATOM 816 N N . GLY A 1 107 ? -15.251 18.021 5.376 1.00 93.44 107 GLY A N 1
ATOM 817 C CA . GLY A 1 107 ? -14.848 17.423 4.102 1.00 93.44 107 GLY A CA 1
ATOM 818 C C . GLY A 1 107 ? -14.167 16.060 4.220 1.00 93.44 107 GLY A C 1
ATOM 819 O O . GLY A 1 107 ? -13.455 15.676 3.298 1.00 93.44 107 GLY A O 1
ATOM 820 N N . TYR A 1 108 ? -14.392 15.320 5.314 1.00 94.94 108 TYR A N 1
ATOM 821 C CA . TYR A 1 108 ? -13.815 13.984 5.528 1.00 94.94 108 TYR A CA 1
ATOM 822 C C . TYR A 1 108 ? -13.996 13.048 4.324 1.00 94.94 108 TYR A C 1
ATOM 824 O O . TYR A 1 108 ? -13.024 12.477 3.836 1.00 94.94 108 TYR A O 1
ATOM 832 N N . TYR A 1 109 ? -15.226 12.916 3.818 1.00 95.75 109 TYR A N 1
ATOM 833 C CA . TYR A 1 109 ? -15.508 11.988 2.723 1.00 95.75 109 TYR A CA 1
ATOM 834 C C . TYR A 1 109 ? -14.871 12.420 1.399 1.00 95.75 109 TYR A C 1
ATOM 836 O O . TYR A 1 109 ? -14.409 11.569 0.648 1.00 95.75 109 TYR A O 1
ATOM 844 N N . SER A 1 110 ? -14.781 13.728 1.143 1.00 97.00 110 SER A N 1
ATOM 845 C CA . SER A 1 110 ? -14.055 14.252 -0.020 1.00 97.00 110 SER A CA 1
ATOM 846 C C . SER A 1 110 ? -12.574 13.897 0.073 1.00 97.00 110 SER A C 1
ATOM 848 O O . SER A 1 110 ? -12.044 13.270 -0.836 1.00 97.00 110 SER A O 1
ATOM 850 N N . ALA A 1 111 ? -11.932 14.164 1.215 1.00 96.75 111 ALA A N 1
ATOM 851 C CA . ALA A 1 111 ? -10.533 13.800 1.420 1.00 96.75 111 ALA A CA 1
ATOM 852 C C . ALA A 1 111 ? -10.296 12.282 1.312 1.00 96.75 111 ALA A C 1
ATOM 854 O O . ALA A 1 111 ? -9.277 11.863 0.773 1.00 96.75 111 ALA A O 1
ATOM 855 N N . MET A 1 112 ? -11.243 11.452 1.763 1.00 96.50 112 MET A N 1
ATOM 856 C CA . MET A 1 112 ? -11.170 9.996 1.623 1.00 96.50 112 MET A CA 1
ATOM 857 C C . MET A 1 112 ? -11.228 9.541 0.155 1.00 96.50 112 MET A C 1
ATOM 859 O O . MET A 1 112 ? -10.402 8.727 -0.254 1.00 96.50 112 MET A O 1
ATOM 863 N N . PHE A 1 113 ? -12.146 10.083 -0.651 1.00 98.06 113 PHE A N 1
ATOM 864 C CA . PHE A 1 113 ? -12.213 9.784 -2.086 1.00 98.06 113 PHE A CA 1
ATOM 865 C C . PHE A 1 113 ? -11.017 10.353 -2.867 1.00 98.06 113 PHE A C 1
ATOM 867 O O . PHE A 1 113 ? -10.512 9.677 -3.758 1.00 98.06 113 PHE A O 1
ATOM 874 N N . THR A 1 114 ? -10.506 11.540 -2.516 1.00 98.31 114 THR A N 1
ATOM 875 C CA . THR A 1 114 ? -9.281 12.094 -3.130 1.00 98.31 114 THR A CA 1
ATOM 876 C C . THR A 1 114 ? -8.065 11.229 -2.821 1.00 98.31 114 THR A C 1
ATOM 878 O O . THR A 1 114 ? -7.249 10.964 -3.699 1.00 98.31 114 THR A O 1
ATOM 881 N N . LEU A 1 115 ? -7.959 10.734 -1.588 1.00 97.12 115 LEU A N 1
ATOM 882 C CA . LEU A 1 115 ? -6.898 9.813 -1.206 1.00 97.12 115 LEU A CA 1
ATOM 883 C C . LEU A 1 115 ? -6.988 8.516 -2.026 1.00 97.12 115 LEU A C 1
ATOM 885 O O . LEU A 1 115 ? -5.973 8.039 -2.531 1.00 97.12 115 LEU A O 1
ATOM 889 N N . PHE A 1 116 ? -8.199 7.991 -2.226 1.00 96.44 116 PHE A N 1
ATOM 890 C CA . PHE A 1 116 ? -8.434 6.830 -3.085 1.00 96.44 116 PHE A CA 1
ATOM 891 C C . PHE A 1 116 ? -8.063 7.098 -4.554 1.00 96.44 116 PHE A C 1
ATOM 893 O O . PHE A 1 116 ? -7.411 6.269 -5.184 1.00 96.44 116 PHE A O 1
ATOM 900 N N . ALA A 1 117 ? -8.392 8.283 -5.080 1.00 98.19 117 ALA A N 1
ATOM 901 C CA . ALA A 1 117 ? -7.963 8.709 -6.411 1.00 98.19 117 ALA A CA 1
ATOM 902 C C . ALA A 1 117 ? -6.430 8.742 -6.527 1.00 98.19 117 ALA A C 1
ATOM 904 O O . ALA A 1 117 ? -5.885 8.224 -7.496 1.00 98.19 117 ALA A O 1
ATOM 905 N N . GLY A 1 118 ? -5.733 9.264 -5.510 1.00 98.00 118 GLY A N 1
ATOM 906 C CA . GLY A 1 118 ? -4.272 9.214 -5.416 1.00 98.00 118 GLY A CA 1
ATOM 907 C C . GLY A 1 118 ? -3.726 7.786 -5.481 1.00 98.00 118 GLY A C 1
ATOM 908 O O . GLY A 1 118 ? -2.839 7.500 -6.280 1.00 98.00 118 GLY A O 1
ATOM 909 N N . ALA A 1 119 ? -4.294 6.864 -4.699 1.00 97.62 119 ALA A N 1
ATOM 910 C CA . ALA A 1 119 ? -3.883 5.459 -4.704 1.00 97.62 119 ALA A CA 1
ATOM 911 C C . ALA A 1 119 ? -4.069 4.801 -6.084 1.00 97.62 119 ALA A C 1
ATOM 913 O O . ALA A 1 119 ? -3.131 4.196 -6.604 1.00 97.62 119 ALA A O 1
ATOM 914 N N . ASN A 1 120 ? -5.242 4.973 -6.702 1.00 96.88 120 ASN A N 1
ATOM 915 C CA . ASN A 1 120 ? -5.522 4.443 -8.038 1.00 96.88 120 ASN A CA 1
ATOM 916 C C . ASN A 1 120 ? -4.586 5.045 -9.086 1.00 96.88 120 ASN A C 1
ATOM 918 O O . ASN A 1 120 ? -4.059 4.329 -9.929 1.00 96.88 120 ASN A O 1
ATOM 922 N N . GLY A 1 121 ? -4.352 6.355 -9.028 1.00 97.25 121 GLY A N 1
ATOM 923 C CA . GLY A 1 121 ? -3.499 7.046 -9.984 1.00 97.25 121 GLY A CA 1
ATOM 924 C C . GLY A 1 121 ? -2.054 6.543 -9.967 1.00 97.25 121 GLY A C 1
ATOM 925 O O . GLY A 1 121 ? -1.482 6.306 -11.028 1.00 97.25 121 GLY A O 1
ATOM 926 N N . VAL A 1 122 ? -1.484 6.278 -8.785 1.00 97.75 122 VAL A N 1
ATOM 927 C CA . VAL A 1 122 ? -0.132 5.697 -8.668 1.00 97.75 122 VAL A CA 1
ATOM 928 C C . VAL A 1 122 ? -0.065 4.282 -9.247 1.00 97.75 122 VAL A C 1
ATOM 930 O O . VAL A 1 122 ? 0.910 3.933 -9.912 1.00 97.75 122 VAL A O 1
ATOM 933 N N . LEU A 1 123 ? -1.088 3.455 -9.014 1.00 96.88 123 LEU A N 1
ATOM 934 C CA . LEU A 1 123 ? -1.105 2.072 -9.499 1.00 96.88 123 LEU A CA 1
ATOM 935 C C . LEU A 1 123 ? -1.290 2.003 -11.022 1.00 96.88 123 LEU A C 1
ATOM 937 O O . LEU A 1 123 ? -0.584 1.251 -11.697 1.00 96.88 123 LEU A O 1
ATOM 941 N N . LEU A 1 124 ? -2.209 2.802 -11.565 1.00 96.12 124 LEU A N 1
ATOM 942 C CA . LEU A 1 124 ? -2.692 2.685 -12.946 1.00 96.12 124 LEU A CA 1
ATOM 943 C C . LEU A 1 124 ? -1.941 3.579 -13.951 1.00 96.12 124 LEU A C 1
ATOM 945 O O . LEU A 1 124 ? -2.209 3.514 -15.148 1.00 96.12 124 LEU A O 1
ATOM 949 N N . THR A 1 125 ? -1.016 4.431 -13.499 1.00 95.31 125 THR A N 1
ATOM 950 C CA . THR A 1 125 ? -0.233 5.307 -14.389 1.00 95.31 125 THR A CA 1
ATOM 951 C C . THR A 1 125 ? 0.852 4.558 -15.168 1.00 95.31 125 THR A C 1
ATOM 953 O O . THR A 1 125 ? 1.536 3.679 -14.632 1.00 95.31 125 THR A O 1
ATOM 956 N N . GLY A 1 126 ? 1.032 4.962 -16.425 1.00 93.25 126 GLY A N 1
ATOM 957 C CA . GLY A 1 126 ? 2.126 4.581 -17.320 1.00 93.25 126 GLY A CA 1
ATOM 958 C C . GLY A 1 126 ? 3.252 5.617 -17.442 1.00 93.25 126 GLY A C 1
ATOM 959 O O . GLY A 1 126 ? 4.195 5.425 -18.210 1.00 93.25 126 GLY A O 1
ATOM 960 N N . ASP A 1 127 ? 3.165 6.709 -16.685 1.00 94.44 127 ASP A N 1
ATOM 961 C CA . ASP A 1 127 ? 4.118 7.820 -16.705 1.00 94.44 127 ASP A CA 1
ATOM 962 C C . ASP A 1 127 ? 4.662 8.108 -15.298 1.00 94.44 127 ASP A C 1
ATOM 964 O O . ASP A 1 127 ? 3.920 8.066 -14.305 1.00 94.44 127 ASP A O 1
ATOM 968 N N . LEU A 1 128 ? 5.966 8.377 -15.228 1.00 95.56 128 LEU A N 1
ATOM 969 C CA . LEU A 1 128 ? 6.731 8.558 -14.000 1.00 95.56 128 LEU A CA 1
ATOM 970 C C . LEU A 1 128 ? 6.456 9.912 -13.323 1.00 95.56 128 LEU A C 1
ATOM 972 O O . LEU A 1 128 ? 6.341 9.973 -12.097 1.00 95.56 128 LEU A O 1
ATOM 976 N N . PHE A 1 129 ? 6.282 10.990 -14.092 1.00 96.88 129 PHE A N 1
ATOM 977 C CA . PHE A 1 129 ? 5.889 12.289 -13.541 1.00 96.88 129 PHE A CA 1
ATOM 978 C C . PHE A 1 129 ? 4.428 12.270 -13.090 1.00 96.88 129 PHE A C 1
ATOM 980 O O . PHE A 1 129 ? 4.101 12.747 -12.003 1.00 96.88 129 PHE A O 1
ATOM 987 N N . ASN A 1 130 ? 3.547 11.632 -13.861 1.00 96.69 130 ASN A N 1
ATOM 988 C CA . ASN A 1 130 ? 2.162 11.429 -13.445 1.00 96.69 130 ASN A CA 1
ATOM 989 C C . ASN A 1 130 ? 2.082 10.569 -12.167 1.00 96.69 130 ASN A C 1
ATOM 991 O O . ASN A 1 130 ? 1.283 10.862 -11.280 1.00 96.69 130 ASN A O 1
ATOM 995 N N . MET A 1 131 ? 2.954 9.561 -12.006 1.00 97.69 131 MET A N 1
ATOM 996 C CA . MET A 1 131 ? 3.089 8.822 -10.741 1.00 97.69 131 MET A CA 1
ATOM 997 C C . MET A 1 131 ? 3.424 9.755 -9.575 1.00 97.69 131 MET A C 1
ATOM 999 O O . MET A 1 131 ? 2.775 9.669 -8.533 1.00 97.69 131 MET A O 1
ATOM 1003 N N . TYR A 1 132 ? 4.386 10.666 -9.749 1.00 98.12 132 TYR A N 1
ATOM 1004 C CA . TYR A 1 132 ? 4.718 11.677 -8.742 1.00 98.12 132 TYR A CA 1
ATOM 1005 C C . TYR A 1 132 ? 3.511 12.557 -8.383 1.00 98.12 132 TYR A C 1
ATOM 1007 O O . TYR A 1 132 ? 3.212 12.727 -7.201 1.00 98.12 132 TYR A O 1
ATOM 1015 N N . VAL A 1 133 ? 2.756 13.040 -9.375 1.00 98.31 133 VAL A N 1
ATOM 1016 C CA . VAL A 1 133 ? 1.544 13.842 -9.134 1.00 98.31 133 VAL A CA 1
ATOM 1017 C C . VAL A 1 133 ? 0.530 13.071 -8.283 1.00 98.31 133 VAL A C 1
ATOM 1019 O O . VAL A 1 133 ? 0.026 13.600 -7.290 1.00 98.31 133 VAL A O 1
ATOM 1022 N N . TRP A 1 134 ? 0.259 11.803 -8.602 1.00 98.00 134 TRP A N 1
ATOM 1023 C CA . TRP A 1 134 ? -0.678 10.988 -7.820 1.00 98.00 134 TRP A CA 1
ATOM 1024 C C . TRP A 1 134 ? -0.173 10.659 -6.416 1.00 98.00 134 TRP A C 1
ATOM 1026 O O . TRP A 1 134 ? -0.967 10.609 -5.472 1.00 98.00 134 TRP A O 1
ATOM 1036 N N . VAL A 1 135 ? 1.142 10.501 -6.250 1.00 97.50 135 VAL A N 1
ATOM 1037 C CA . VAL A 1 135 ? 1.776 10.389 -4.934 1.00 97.50 135 VAL A CA 1
ATOM 1038 C C . VAL A 1 135 ? 1.533 11.655 -4.103 1.00 97.50 135 VAL A C 1
ATOM 1040 O O . VAL A 1 135 ? 1.195 11.540 -2.924 1.00 97.50 135 VAL A O 1
ATOM 1043 N N . GLU A 1 136 ? 1.635 12.850 -4.686 1.00 97.81 136 GLU A N 1
ATOM 1044 C CA . GLU A 1 136 ? 1.347 14.099 -3.970 1.00 97.81 136 GLU A CA 1
ATOM 1045 C C . GLU A 1 136 ? -0.132 14.233 -3.609 1.00 97.81 136 GLU A C 1
ATOM 1047 O O . GLU A 1 136 ? -0.462 14.561 -2.467 1.00 97.81 136 GLU A O 1
ATOM 1052 N N . VAL A 1 137 ? -1.040 13.889 -4.528 1.00 98.06 137 VAL A N 1
ATOM 1053 C CA . VAL A 1 137 ? -2.485 13.846 -4.247 1.00 98.06 137 VAL A CA 1
ATOM 1054 C C . VAL A 1 137 ? -2.781 12.917 -3.062 1.00 98.06 137 VAL A C 1
ATOM 1056 O O . VAL A 1 137 ? -3.551 13.278 -2.162 1.00 98.06 137 VAL A O 1
ATOM 1059 N N . LEU A 1 138 ? -2.135 11.747 -3.011 1.00 96.12 138 LEU A N 1
ATOM 1060 C CA . LEU A 1 138 ? -2.249 10.791 -1.908 1.00 96.12 138 LEU A CA 1
ATOM 1061 C C . LEU A 1 138 ? -1.737 11.383 -0.580 1.00 96.12 138 LEU A C 1
ATOM 1063 O O . LEU A 1 138 ? -2.420 11.273 0.445 1.00 96.12 138 LEU A O 1
ATOM 1067 N N . VAL A 1 139 ? -0.564 12.025 -0.581 1.00 94.88 139 VAL A N 1
ATOM 1068 C CA . VAL A 1 139 ? 0.065 12.607 0.621 1.00 94.88 139 VAL A CA 1
ATOM 1069 C C . VAL A 1 139 ? -0.733 13.791 1.161 1.00 94.88 139 VAL A C 1
ATOM 1071 O O . VAL A 1 139 ? -1.026 13.833 2.359 1.00 94.88 139 VAL A O 1
ATOM 1074 N N . VAL A 1 140 ? -1.140 14.727 0.302 1.00 95.50 140 VAL A N 1
ATOM 1075 C CA . VAL A 1 140 ? -1.925 15.905 0.703 1.00 95.50 140 VAL A CA 1
ATOM 1076 C C . VAL A 1 140 ? -3.265 15.471 1.295 1.00 95.50 140 VAL A C 1
ATOM 1078 O O . VAL A 1 140 ? -3.647 15.923 2.377 1.00 95.50 140 VAL A O 1
ATOM 1081 N N . SER A 1 141 ? -3.950 14.522 0.654 1.00 95.69 141 SER A N 1
ATOM 1082 C CA . SER A 1 141 ? -5.221 13.992 1.164 1.00 95.69 141 SER A CA 1
ATOM 1083 C C . SER A 1 141 ? -5.050 13.267 2.501 1.00 95.69 141 SER A C 1
ATOM 1085 O O . SER A 1 141 ? -5.870 13.415 3.411 1.00 95.69 141 SER A O 1
ATOM 1087 N N . SER A 1 142 ? -3.949 12.531 2.666 1.00 94.44 142 SER A N 1
ATOM 1088 C CA . SER A 1 142 ? -3.605 11.877 3.932 1.00 94.44 142 SER A CA 1
ATOM 1089 C C . SER A 1 142 ? -3.339 12.895 5.046 1.00 94.44 142 SER A C 1
ATOM 1091 O O . SER A 1 142 ? -3.826 12.736 6.167 1.00 94.44 142 SER A O 1
ATOM 1093 N N . PHE A 1 143 ? -2.622 13.978 4.746 1.00 92.38 143 PHE A N 1
ATOM 1094 C CA . PHE A 1 143 ? -2.370 15.061 5.695 1.00 92.38 143 PHE A CA 1
ATOM 1095 C C . PHE A 1 143 ? -3.666 15.758 6.138 1.00 92.38 143 PHE A C 1
ATOM 1097 O O . PHE A 1 143 ? -3.862 16.006 7.336 1.00 92.38 143 PHE A O 1
ATOM 1104 N N . LEU A 1 144 ? -4.590 16.007 5.204 1.00 92.81 144 LEU A N 1
ATOM 1105 C CA . LEU A 1 144 ? -5.920 16.530 5.518 1.00 92.81 144 LEU A CA 1
ATOM 1106 C C . LEU A 1 144 ? -6.656 15.603 6.498 1.00 92.81 144 LEU A C 1
ATOM 1108 O O . LEU A 1 144 ? -7.108 16.051 7.551 1.00 92.81 144 LEU A O 1
ATOM 1112 N N . LEU A 1 145 ? -6.703 14.295 6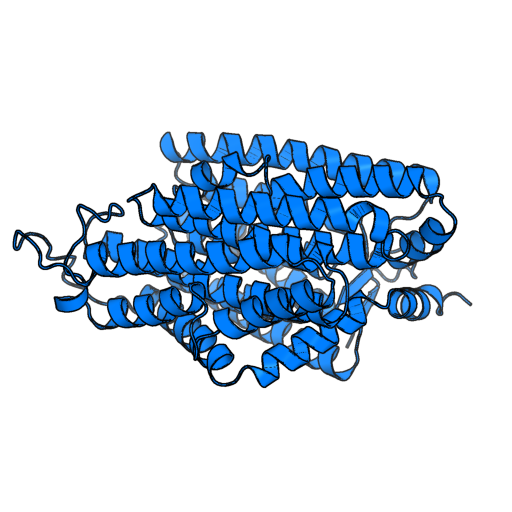.232 1.00 93.19 145 LEU A N 1
ATOM 1113 C CA . LEU A 1 145 ? -7.363 13.333 7.124 1.00 93.19 145 LEU A CA 1
ATOM 1114 C C . LEU A 1 145 ? -6.689 13.211 8.504 1.00 93.19 145 LEU A C 1
ATOM 1116 O O . LEU A 1 145 ? -7.383 13.045 9.511 1.00 93.19 145 LEU A O 1
ATOM 1120 N N . LEU A 1 146 ? -5.357 13.322 8.585 1.00 91.06 146 LEU A N 1
ATOM 1121 C CA . LEU A 1 146 ? -4.619 13.306 9.858 1.00 91.06 146 LEU A CA 1
ATOM 1122 C C . LEU A 1 146 ? -4.941 14.514 10.733 1.00 91.06 146 LEU A C 1
ATOM 1124 O O . LEU A 1 146 ? -5.139 14.370 11.944 1.00 91.06 146 LEU A O 1
ATOM 1128 N N . SER A 1 147 ? -4.990 15.694 10.117 1.00 89.62 147 SER A N 1
ATOM 1129 C CA . SER A 1 147 ? -5.211 16.975 10.792 1.00 89.62 147 SER A CA 1
ATOM 1130 C C . SER A 1 147 ? -6.693 17.251 11.099 1.00 89.62 147 SER A C 1
ATOM 1132 O O . SER A 1 147 ? -7.009 18.029 12.009 1.00 89.62 147 SER A O 1
ATOM 1134 N N . MET A 1 148 ? -7.621 16.561 10.420 1.00 86.62 148 MET A N 1
ATOM 1135 C CA . MET A 1 148 ? -9.067 16.684 10.623 1.00 86.62 148 MET A CA 1
ATOM 1136 C C . MET A 1 148 ? -9.508 16.284 12.045 1.00 86.62 148 MET A C 1
ATOM 1138 O O . MET A 1 148 ? -9.609 15.115 12.442 1.00 86.62 148 MET A O 1
ATOM 1142 N N . GLY A 1 149 ? -9.842 17.301 12.836 1.00 73.44 149 GLY A N 1
ATOM 1143 C CA . GLY A 1 149 ? -10.260 17.188 14.236 1.00 73.44 149 GLY A CA 1
ATOM 1144 C C . GLY A 1 149 ? -9.693 18.287 15.134 1.00 73.44 149 GLY A C 1
ATOM 1145 O O . GLY A 1 149 ? -10.189 18.443 16.247 1.00 73.44 149 GLY A O 1
ATOM 1146 N N . GLN A 1 150 ? -8.724 19.070 14.631 1.00 67.69 150 GLN A N 1
ATOM 1147 C CA . GLN A 1 150 ? -8.226 20.316 15.238 1.00 67.69 150 GLN A CA 1
ATOM 1148 C C . GLN A 1 150 ? -7.735 20.171 16.691 1.00 67.69 150 GLN A C 1
ATOM 1150 O O . GLN A 1 150 ? -7.739 21.133 17.454 1.00 67.69 150 GLN A O 1
ATOM 1155 N N . ASN A 1 151 ? -7.303 18.977 17.108 1.00 79.50 151 ASN A N 1
ATOM 1156 C CA . ASN A 1 151 ? -6.727 18.790 18.438 1.00 79.50 151 ASN A CA 1
ATOM 1157 C C . ASN A 1 151 ? -5.190 18.811 18.384 1.00 79.50 151 ASN A C 1
ATOM 1159 O O . ASN A 1 151 ? -4.569 18.358 17.420 1.00 79.50 151 ASN A O 1
ATOM 1163 N N . LYS A 1 152 ? -4.560 19.317 19.455 1.00 82.31 152 LYS A N 1
ATOM 1164 C CA . LYS A 1 152 ? -3.093 19.451 19.549 1.00 82.31 152 LYS A CA 1
ATOM 1165 C C . LYS A 1 152 ? -2.360 18.121 19.319 1.00 82.31 152 LYS A C 1
ATOM 1167 O O . LYS A 1 152 ? -1.258 18.115 18.782 1.00 82.31 152 LYS A O 1
ATOM 1172 N N . LYS A 1 153 ? -2.964 16.989 19.709 1.00 81.12 153 LYS A N 1
ATOM 1173 C CA . LYS A 1 153 ? -2.367 15.653 19.545 1.00 81.12 153 LYS A CA 1
ATOM 1174 C C . LYS A 1 153 ? -2.296 15.233 18.072 1.00 81.12 153 LYS A C 1
ATOM 1176 O O . LYS A 1 153 ? -1.269 14.714 17.662 1.00 81.12 153 LYS A O 1
ATOM 1181 N N . GLN A 1 154 ? -3.343 15.477 17.284 1.00 81.31 154 GLN A N 1
ATOM 1182 C CA . GLN A 1 154 ? -3.395 15.170 15.852 1.00 81.31 154 GLN A CA 1
ATOM 1183 C C . GLN A 1 154 ? -2.402 16.024 15.065 1.00 81.31 154 GLN A C 1
ATOM 1185 O O . GLN A 1 154 ? -1.663 15.479 14.254 1.00 81.31 154 GLN A O 1
ATOM 1190 N N . ILE A 1 155 ? -2.308 17.324 15.365 1.00 84.25 155 ILE A N 1
ATOM 1191 C CA . ILE A 1 155 ? -1.348 18.223 14.702 1.00 84.25 155 ILE A CA 1
ATOM 1192 C C . ILE A 1 155 ? 0.096 17.776 14.970 1.00 84.25 155 ILE A C 1
ATOM 1194 O O . ILE A 1 155 ? 0.885 17.671 14.035 1.00 84.25 155 ILE A O 1
ATOM 1198 N N . LYS A 1 156 ? 0.423 17.412 16.220 1.00 85.44 156 LYS A N 1
ATOM 1199 C CA . LYS A 1 156 ? 1.745 16.858 16.568 1.00 85.44 156 LYS A CA 1
ATOM 1200 C C . LYS A 1 156 ? 2.094 15.585 15.789 1.00 85.44 156 LYS A C 1
ATOM 1202 O O . LYS A 1 156 ? 3.269 15.335 15.562 1.00 85.44 156 LYS A O 1
ATOM 1207 N N . GLY A 1 157 ? 1.102 14.792 15.380 1.00 83.62 157 GLY A N 1
ATOM 1208 C CA . GLY A 1 157 ? 1.318 13.618 14.525 1.00 83.62 157 GLY A CA 1
ATOM 1209 C C . GLY A 1 157 ? 1.364 13.927 13.041 1.00 83.62 157 GLY A C 1
ATOM 1210 O O . GLY A 1 157 ? 2.094 13.272 12.314 1.00 83.62 157 GLY A O 1
ATOM 1211 N N . ALA A 1 158 ? 0.626 14.934 12.590 1.00 88.06 158 ALA A N 1
ATOM 1212 C CA . ALA A 1 158 ? 0.607 15.321 11.189 1.00 88.06 158 ALA A CA 1
ATOM 1213 C C . ALA A 1 158 ? 1.912 16.015 10.751 1.00 88.06 158 ALA A C 1
ATOM 1215 O O . ALA A 1 158 ? 2.275 15.930 9.582 1.00 88.06 158 ALA A O 1
ATOM 1216 N N . LEU A 1 159 ? 2.628 16.672 11.673 1.00 88.69 159 LEU A N 1
ATOM 1217 C CA . LEU A 1 159 ? 3.839 17.426 11.342 1.00 88.69 159 LEU A CA 1
ATOM 1218 C C . LEU A 1 159 ? 5.017 16.530 10.895 1.00 88.69 159 LEU A C 1
ATOM 1220 O O . LEU A 1 159 ? 5.517 16.753 9.794 1.00 88.69 159 LEU A O 1
ATOM 1224 N N . PRO A 1 160 ? 5.432 15.480 11.640 1.00 90.88 160 PRO A N 1
ATOM 1225 C CA . PRO A 1 160 ? 6.459 14.556 11.149 1.00 90.88 160 PRO A CA 1
ATOM 1226 C C . PRO A 1 160 ? 6.051 13.855 9.849 1.00 90.88 160 PRO A C 1
ATOM 1228 O O . PRO A 1 160 ? 6.896 13.625 8.990 1.00 90.88 160 PRO A O 1
ATOM 1231 N N . TYR A 1 161 ? 4.755 13.549 9.694 1.00 92.00 161 TYR A N 1
ATOM 1232 C CA . TYR A 1 161 ? 4.214 12.966 8.468 1.00 92.00 161 TYR A CA 1
ATOM 1233 C C . TYR A 1 161 ? 4.474 13.865 7.258 1.00 92.00 161 TYR A C 1
ATOM 1235 O O . TYR A 1 161 ? 5.104 13.418 6.304 1.00 92.00 161 TYR A O 1
ATOM 1243 N N . VAL A 1 162 ? 4.009 15.120 7.291 1.00 91.88 162 VAL A N 1
ATOM 1244 C CA . VAL A 1 162 ? 4.079 16.005 6.119 1.00 91.88 162 VAL A CA 1
ATOM 1245 C C . VAL A 1 162 ? 5.514 16.405 5.792 1.00 91.88 162 VAL A C 1
ATOM 1247 O O . VAL A 1 162 ? 5.888 16.364 4.628 1.00 91.88 162 VAL A O 1
ATOM 1250 N N . LEU A 1 163 ? 6.339 16.706 6.802 1.00 92.88 163 LEU A N 1
ATOM 1251 C CA . LEU A 1 163 ? 7.722 17.139 6.590 1.00 92.88 163 LEU A CA 1
ATOM 1252 C C . LEU A 1 163 ? 8.568 16.042 5.940 1.00 92.88 163 LEU A C 1
ATOM 1254 O O . LEU A 1 163 ? 9.237 16.293 4.940 1.00 92.88 163 LEU A O 1
ATOM 1258 N N . LEU A 1 164 ? 8.510 14.815 6.472 1.00 94.00 164 LEU A N 1
ATOM 1259 C CA . LEU A 1 164 ? 9.277 13.713 5.896 1.00 94.00 164 LEU A CA 1
ATOM 1260 C C . LEU A 1 164 ? 8.713 13.290 4.539 1.00 94.00 164 LEU A C 1
ATOM 1262 O O . LEU A 1 164 ? 9.486 13.074 3.611 1.00 94.00 164 LEU A O 1
ATOM 1266 N N . ASN A 1 165 ? 7.388 13.228 4.368 1.00 94.31 165 ASN A N 1
ATOM 1267 C CA . ASN A 1 165 ? 6.827 12.875 3.063 1.00 94.31 165 ASN A CA 1
ATOM 1268 C C . ASN A 1 165 ? 7.157 13.914 1.987 1.00 94.31 165 ASN A C 1
ATOM 1270 O O . ASN A 1 165 ? 7.428 13.503 0.864 1.00 94.31 165 ASN A O 1
ATOM 1274 N N . PHE A 1 166 ? 7.194 15.205 2.329 1.00 94.81 166 PHE A N 1
ATOM 1275 C CA . PHE A 1 166 ? 7.624 16.277 1.430 1.00 94.81 166 PHE A CA 1
ATOM 1276 C C . PHE A 1 166 ? 9.104 16.148 1.047 1.00 94.81 166 PHE A C 1
ATOM 1278 O O . PHE A 1 166 ? 9.441 16.232 -0.131 1.00 94.81 166 PHE A O 1
ATOM 1285 N N . LEU A 1 167 ? 9.981 15.843 2.010 1.00 96.44 167 LEU A N 1
ATOM 1286 C CA . LEU A 1 167 ? 11.384 15.528 1.721 1.00 96.44 167 LEU A CA 1
ATOM 1287 C C . LEU A 1 167 ? 11.508 14.313 0.784 1.00 96.44 167 LEU A C 1
ATOM 1289 O O . LEU A 1 167 ? 12.280 14.332 -0.171 1.00 96.44 167 LEU A O 1
ATOM 1293 N N . GLY A 1 168 ? 10.706 13.270 1.010 1.00 96.88 168 GLY A N 1
ATOM 1294 C CA . GLY A 1 168 ? 10.657 12.116 0.114 1.00 96.88 168 GLY A CA 1
ATOM 1295 C C . GLY A 1 168 ? 10.211 12.485 -1.302 1.00 96.88 168 GLY A C 1
ATOM 1296 O O . GLY A 1 168 ? 10.778 11.999 -2.278 1.00 96.88 168 GLY A O 1
ATOM 1297 N N . SER A 1 169 ? 9.238 13.385 -1.423 1.00 97.44 169 SER A N 1
ATOM 1298 C CA . SER A 1 169 ? 8.775 13.924 -2.704 1.00 97.44 169 SER A CA 1
ATOM 1299 C C . SER A 1 169 ? 9.858 14.710 -3.437 1.00 97.44 169 SER A C 1
ATOM 1301 O O . SER A 1 169 ? 9.953 14.592 -4.655 1.00 97.44 169 SER A O 1
ATOM 1303 N N . MET A 1 170 ? 10.707 15.449 -2.716 1.00 97.75 170 MET A N 1
ATOM 1304 C CA . MET A 1 170 ? 11.865 16.124 -3.307 1.00 97.75 170 MET A CA 1
ATOM 1305 C C . MET A 1 170 ? 12.850 15.124 -3.915 1.00 97.75 170 MET A C 1
ATOM 1307 O O . MET A 1 170 ? 13.268 15.318 -5.049 1.00 97.75 170 MET A O 1
ATOM 1311 N N . PHE A 1 171 ? 13.177 14.026 -3.224 1.00 98.38 171 PHE A N 1
ATOM 1312 C CA . PHE A 1 171 ? 14.069 13.002 -3.786 1.00 98.38 171 PHE A CA 1
ATOM 1313 C C . PHE A 1 171 ? 13.489 12.328 -5.035 1.00 98.38 171 PHE A C 1
ATOM 1315 O O . PHE A 1 171 ? 14.208 12.150 -6.019 1.00 98.38 171 PHE A O 1
ATOM 1322 N N . ILE A 1 172 ? 12.190 12.002 -5.021 1.00 98.44 172 ILE A N 1
ATOM 1323 C CA . ILE A 1 172 ? 11.496 11.444 -6.192 1.00 98.44 172 ILE A CA 1
ATOM 1324 C C . ILE A 1 172 ? 11.571 12.432 -7.357 1.00 98.44 172 ILE A C 1
ATOM 1326 O O . ILE A 1 172 ? 12.013 12.058 -8.439 1.00 98.44 172 ILE A O 1
ATOM 1330 N N . LEU A 1 173 ? 11.190 13.694 -7.136 1.00 98.38 173 LEU A N 1
ATOM 1331 C CA . LEU A 1 173 ? 11.181 14.710 -8.187 1.00 98.38 173 LEU A CA 1
ATOM 1332 C C . LEU A 1 173 ? 12.587 14.982 -8.738 1.00 98.38 173 LEU A C 1
ATOM 1334 O O . LEU A 1 173 ? 12.739 15.105 -9.950 1.00 98.38 173 LEU A O 1
ATOM 1338 N N . SER A 1 174 ? 13.615 15.003 -7.886 1.00 98.44 174 SER A N 1
ATOM 1339 C CA . SER A 1 174 ? 15.013 15.119 -8.316 1.00 98.44 174 SER A CA 1
ATOM 1340 C C . SER A 1 174 ? 15.424 13.960 -9.221 1.00 98.44 174 SER A C 1
ATOM 1342 O O . SER A 1 174 ? 16.019 14.190 -10.270 1.00 98.44 174 SER A O 1
ATOM 1344 N N . SER A 1 175 ? 15.068 12.719 -8.870 1.00 98.19 175 SER A N 1
ATOM 1345 C CA . SER A 1 175 ? 15.357 11.562 -9.725 1.00 98.19 175 SER A CA 1
ATOM 1346 C C . SER A 1 175 ? 14.642 11.652 -11.075 1.00 98.19 175 SER A C 1
ATOM 1348 O O . SER A 1 175 ? 15.239 11.362 -12.108 1.00 98.19 175 SER A O 1
ATOM 1350 N N . ILE A 1 176 ? 13.379 12.089 -11.082 1.00 98.12 176 ILE A N 1
ATOM 1351 C CA . ILE A 1 176 ? 12.604 12.293 -12.314 1.00 98.12 176 ILE A CA 1
ATOM 1352 C C . ILE A 1 176 ? 13.240 13.386 -13.176 1.00 98.12 176 ILE A C 1
ATOM 1354 O O . ILE A 1 176 ? 13.409 13.189 -14.375 1.00 98.12 176 ILE A O 1
ATOM 1358 N N . GLY A 1 177 ? 13.635 14.509 -12.574 1.00 98.00 177 GLY A N 1
ATOM 1359 C CA . GLY A 1 177 ? 14.284 15.614 -13.277 1.00 98.00 177 GLY A CA 1
ATOM 1360 C C . GLY A 1 177 ? 15.613 15.209 -13.913 1.00 98.00 177 GLY A C 1
ATOM 1361 O O . GLY A 1 177 ? 15.875 15.576 -15.055 1.00 98.00 177 GLY A O 1
ATOM 1362 N N . LEU A 1 178 ? 16.425 14.406 -13.219 1.00 97.25 178 LEU A N 1
ATOM 1363 C CA . LEU A 1 178 ? 17.689 13.897 -13.759 1.00 97.25 178 LEU A CA 1
ATOM 1364 C C . LEU A 1 178 ? 17.475 12.884 -14.892 1.00 97.25 178 LEU A C 1
ATOM 1366 O O . LEU A 1 178 ? 18.144 12.976 -15.920 1.00 97.25 178 LEU A O 1
ATOM 1370 N N . ILE A 1 179 ? 16.524 11.955 -14.738 1.00 96.50 179 ILE A N 1
ATOM 1371 C CA . ILE A 1 179 ? 16.156 11.018 -15.810 1.00 96.50 179 ILE A CA 1
ATOM 1372 C C . ILE A 1 179 ? 15.665 11.788 -17.032 1.00 96.50 179 ILE A C 1
ATOM 1374 O O . ILE A 1 179 ? 16.121 11.519 -18.140 1.00 96.50 179 ILE A O 1
ATOM 1378 N N . TYR A 1 180 ? 14.779 12.765 -16.844 1.00 96.62 180 TYR A N 1
ATOM 1379 C CA . TYR A 1 180 ? 14.281 13.594 -17.935 1.00 96.62 180 TYR A CA 1
ATOM 1380 C C . TYR A 1 180 ? 15.408 14.397 -18.596 1.00 96.62 180 TYR A C 1
ATOM 1382 O O . TYR A 1 180 ? 15.474 14.457 -19.818 1.00 96.62 180 TYR A O 1
ATOM 1390 N N . GLY A 1 181 ? 16.342 14.941 -17.811 1.00 96.12 181 GLY A N 1
ATOM 1391 C CA . GLY A 1 181 ? 17.504 15.665 -18.328 1.00 96.12 181 GLY A CA 1
ATOM 1392 C C . GLY A 1 181 ? 18.421 14.820 -19.220 1.00 96.12 181 GLY A C 1
ATOM 1393 O O . GLY A 1 181 ? 19.015 15.364 -20.145 1.00 96.12 181 GLY A O 1
ATOM 1394 N N . LEU A 1 182 ? 18.521 13.506 -18.977 1.00 94.38 182 LEU A N 1
ATOM 1395 C CA . LEU A 1 182 ? 19.335 12.596 -19.797 1.00 94.38 182 LEU A CA 1
ATOM 1396 C C . LEU A 1 182 ? 18.563 11.918 -20.933 1.00 94.38 182 LEU A C 1
ATOM 1398 O O . LEU A 1 182 ? 19.131 11.667 -21.990 1.00 94.38 182 LEU A O 1
ATOM 1402 N N . THR A 1 183 ? 17.298 11.568 -20.705 1.00 93.44 183 THR A N 1
ATOM 1403 C CA . THR A 1 183 ? 16.513 10.729 -21.627 1.00 93.44 183 THR A CA 1
ATOM 1404 C C . THR A 1 183 ? 15.500 11.521 -22.450 1.00 93.44 183 THR A C 1
ATOM 1406 O O . THR A 1 183 ? 15.051 11.043 -23.486 1.00 93.44 183 THR A O 1
ATOM 1409 N N . GLY A 1 184 ? 15.096 12.710 -21.992 1.00 92.88 184 GLY A N 1
ATOM 1410 C CA . GLY A 1 184 ? 14.000 13.486 -22.580 1.00 92.88 184 GLY A CA 1
ATOM 1411 C C . GLY A 1 184 ? 12.620 12.826 -22.460 1.00 92.88 184 GLY A C 1
ATOM 1412 O O . GLY A 1 184 ? 11.668 13.304 -23.074 1.00 92.88 184 GLY A O 1
ATOM 1413 N N . ALA A 1 185 ? 12.491 11.736 -21.695 1.00 92.38 185 ALA A N 1
ATOM 1414 C CA . ALA A 1 185 ? 11.282 10.921 -21.615 1.00 92.38 185 ALA A CA 1
ATOM 1415 C C . ALA A 1 185 ? 10.704 10.872 -20.192 1.00 92.38 185 ALA A C 1
ATOM 1417 O O . ALA A 1 185 ? 11.434 10.928 -19.202 1.00 92.38 185 ALA A O 1
ATOM 1418 N N . LEU A 1 186 ? 9.377 10.735 -20.099 1.00 93.75 186 LEU A N 1
ATOM 1419 C CA . LEU A 1 186 ? 8.634 10.575 -18.836 1.00 93.75 186 LEU A CA 1
ATOM 1420 C C . LEU A 1 186 ? 7.813 9.272 -18.779 1.00 93.75 186 LEU A C 1
ATOM 1422 O O . LEU A 1 186 ? 7.480 8.784 -17.695 1.00 93.75 186 LEU A O 1
ATOM 1426 N N . ASN A 1 187 ? 7.545 8.661 -19.935 1.00 93.06 187 ASN A N 1
ATOM 1427 C CA . ASN A 1 187 ? 6.832 7.394 -20.043 1.00 93.06 187 ASN A CA 1
ATOM 1428 C C . ASN A 1 187 ? 7.728 6.209 -19.637 1.00 93.06 187 ASN A C 1
ATOM 1430 O O . ASN A 1 187 ? 8.864 6.104 -20.105 1.00 93.06 187 ASN A O 1
ATOM 1434 N N . PHE A 1 188 ? 7.205 5.274 -18.831 1.00 91.88 188 PHE A N 1
ATOM 1435 C CA . PHE A 1 188 ? 7.976 4.116 -18.353 1.00 91.88 188 PHE A CA 1
ATOM 1436 C C . PHE A 1 188 ? 8.597 3.289 -19.487 1.00 91.88 188 PHE A C 1
ATOM 1438 O O . PHE A 1 188 ? 9.751 2.881 -19.369 1.00 91.88 188 PHE A O 1
ATOM 1445 N N . ALA A 1 189 ? 7.872 3.058 -20.585 1.00 89.56 189 ALA A N 1
ATOM 1446 C CA . ALA A 1 189 ? 8.347 2.224 -21.687 1.00 89.56 189 ALA A CA 1
ATOM 1447 C C . ALA A 1 189 ? 9.523 2.862 -22.436 1.00 89.56 189 ALA A C 1
ATOM 1449 O O . ALA A 1 189 ? 10.496 2.181 -22.755 1.00 89.56 189 ALA A O 1
ATOM 1450 N N . GLN A 1 190 ? 9.467 4.177 -22.669 1.00 90.38 190 GLN A N 1
ATOM 1451 C CA . GLN A 1 190 ? 10.573 4.907 -23.289 1.00 90.38 190 GLN A CA 1
ATOM 1452 C C . GLN A 1 190 ? 11.792 4.977 -22.381 1.00 90.38 190 GLN A C 1
ATOM 1454 O O . GLN A 1 190 ? 12.901 4.700 -22.831 1.00 90.38 190 GLN A O 1
ATOM 1459 N N . ILE A 1 191 ? 11.590 5.339 -21.108 1.00 92.19 191 ILE A N 1
ATOM 1460 C CA . ILE A 1 191 ? 12.691 5.436 -20.150 1.00 92.19 191 ILE A CA 1
ATOM 1461 C C . ILE A 1 191 ? 13.368 4.072 -20.031 1.00 92.19 191 ILE A C 1
ATOM 1463 O O . ILE A 1 191 ? 14.584 4.009 -20.113 1.00 92.19 191 ILE A O 1
ATOM 1467 N N . SER A 1 192 ? 12.601 2.984 -19.916 1.00 90.25 192 SER A N 1
ATOM 1468 C CA . SER A 1 192 ? 13.134 1.617 -19.861 1.00 90.25 192 SER A CA 1
ATOM 1469 C C . SER A 1 192 ? 14.082 1.310 -21.031 1.00 90.25 192 SER A C 1
ATOM 1471 O O . SER A 1 192 ? 15.164 0.775 -20.816 1.00 90.25 192 SER A O 1
ATOM 1473 N N . LEU A 1 193 ? 13.724 1.709 -22.257 1.00 88.81 193 LEU A N 1
ATOM 1474 C CA . LEU A 1 193 ? 14.555 1.487 -23.444 1.00 88.81 193 LEU A CA 1
ATOM 1475 C C . LEU A 1 193 ? 15.801 2.387 -23.481 1.00 88.81 193 LEU A C 1
ATOM 1477 O O . LEU A 1 193 ? 16.867 1.944 -23.895 1.00 88.81 193 LEU A O 1
ATOM 1481 N N . LEU A 1 194 ? 15.687 3.644 -23.048 1.00 90.12 194 LEU A N 1
ATOM 1482 C CA . LEU A 1 194 ? 16.803 4.598 -23.049 1.00 90.12 194 LEU A CA 1
ATOM 1483 C C . LEU A 1 194 ? 17.794 4.340 -21.906 1.00 90.12 194 LEU A C 1
ATOM 1485 O O . LEU A 1 194 ? 18.999 4.509 -22.081 1.00 90.12 194 LEU A O 1
ATOM 1489 N N . MET A 1 195 ? 17.295 3.880 -20.757 1.00 87.50 195 MET A N 1
ATOM 1490 C CA . MET A 1 195 ? 18.098 3.475 -19.602 1.00 87.50 195 MET A CA 1
ATOM 1491 C C . MET A 1 195 ? 19.019 2.298 -19.928 1.00 87.50 195 MET A C 1
ATOM 1493 O O . MET A 1 195 ? 20.108 2.227 -19.371 1.00 87.50 195 MET A O 1
ATOM 1497 N N . ASP A 1 196 ? 18.633 1.423 -20.861 1.00 82.25 196 ASP A N 1
ATOM 1498 C CA . ASP A 1 196 ? 19.460 0.293 -21.297 1.00 82.25 196 ASP A CA 1
ATOM 1499 C C . ASP A 1 196 ? 20.794 0.727 -21.935 1.00 82.25 196 ASP A C 1
ATOM 1501 O O . ASP A 1 196 ? 21.746 -0.053 -21.955 1.00 82.25 196 ASP A O 1
ATOM 1505 N N . GLY A 1 197 ? 20.857 1.948 -22.478 1.00 82.81 197 GLY A N 1
ATOM 1506 C CA . GLY A 1 197 ? 22.076 2.546 -23.027 1.00 82.81 197 GLY A CA 1
ATOM 1507 C C . GLY A 1 197 ? 22.880 3.364 -22.012 1.00 82.81 197 GLY A C 1
ATOM 1508 O O . GLY A 1 197 ? 23.979 3.817 -22.332 1.00 82.81 197 GLY A O 1
ATOM 1509 N N . LEU A 1 198 ? 22.352 3.575 -20.801 1.00 84.62 198 LEU A N 1
ATOM 1510 C CA . LEU A 1 198 ?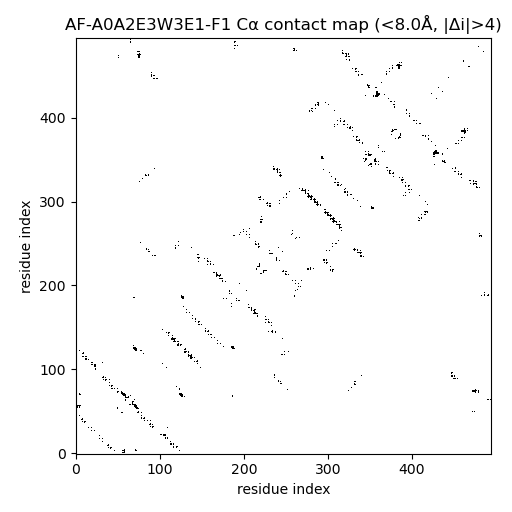 23.039 4.308 -19.741 1.00 84.62 198 LEU A CA 1
ATOM 1511 C C . LEU A 1 198 ? 23.915 3.362 -18.912 1.00 84.62 198 LEU A C 1
ATOM 1513 O O . LEU A 1 198 ? 23.589 2.203 -18.677 1.00 84.62 198 LEU A O 1
ATOM 1517 N N . GLY A 1 199 ? 25.056 3.868 -18.445 1.00 87.31 199 GLY A N 1
ATOM 1518 C CA . GLY A 1 199 ? 25.944 3.108 -17.568 1.00 87.31 199 GLY A CA 1
ATOM 1519 C C . GLY A 1 199 ? 25.364 2.883 -16.165 1.00 87.31 199 GLY A C 1
ATOM 1520 O O . GLY A 1 199 ? 24.369 3.482 -15.754 1.00 87.31 199 GLY A O 1
ATOM 1521 N N . ILE A 1 200 ? 26.069 2.073 -15.373 1.00 90.00 200 ILE A N 1
ATOM 1522 C CA . ILE A 1 200 ? 25.688 1.743 -13.990 1.00 90.00 200 ILE A CA 1
ATOM 1523 C C . ILE A 1 200 ? 25.623 2.990 -13.086 1.00 90.00 200 ILE A C 1
ATOM 1525 O O . ILE A 1 200 ? 24.763 3.061 -12.214 1.00 90.00 200 ILE A O 1
ATOM 1529 N N . GLY A 1 201 ? 26.489 3.991 -13.294 1.00 92.25 201 GLY A N 1
ATOM 1530 C CA . GLY A 1 201 ? 26.572 5.193 -12.448 1.00 92.25 201 GLY A CA 1
ATOM 1531 C C . GLY A 1 201 ? 25.268 6.011 -12.370 1.00 92.25 201 GLY A C 1
ATOM 1532 O O . GLY A 1 201 ? 24.744 6.207 -11.267 1.00 92.25 201 GLY A O 1
ATOM 1533 N N . PRO A 1 202 ? 24.709 6.470 -13.510 1.00 91.94 202 PRO A N 1
ATOM 1534 C CA . PRO A 1 202 ? 23.400 7.125 -13.544 1.00 91.94 202 PRO A CA 1
ATOM 1535 C C . PRO A 1 202 ? 22.289 6.264 -12.936 1.00 91.94 202 PRO A C 1
ATOM 1537 O O . PRO A 1 202 ? 21.564 6.733 -12.060 1.00 91.94 202 PRO A O 1
ATOM 1540 N N . SER A 1 203 ? 22.219 4.983 -13.317 1.00 92.12 203 SER A N 1
ATOM 1541 C CA . SER A 1 203 ? 21.232 4.033 -12.791 1.00 92.12 203 SER A CA 1
ATOM 1542 C C . SER A 1 203 ? 21.284 3.944 -11.267 1.00 92.12 203 SER A C 1
ATOM 1544 O O . SER A 1 203 ? 20.260 4.135 -10.614 1.00 92.12 203 SER A O 1
ATOM 1546 N N . ALA A 1 204 ? 22.475 3.749 -10.691 1.00 94.62 204 ALA A N 1
ATOM 1547 C CA . ALA A 1 204 ? 22.693 3.688 -9.248 1.00 94.62 204 ALA A CA 1
ATOM 1548 C C . ALA A 1 204 ? 22.222 4.965 -8.536 1.00 94.62 204 ALA A C 1
ATOM 1550 O O . ALA A 1 204 ? 21.551 4.890 -7.507 1.00 94.62 204 ALA A O 1
ATOM 1551 N N . THR A 1 205 ? 22.516 6.134 -9.112 1.00 96.06 205 THR A N 1
ATOM 1552 C CA . THR A 1 205 ? 22.126 7.437 -8.553 1.00 96.06 205 THR A CA 1
ATOM 1553 C C . THR A 1 205 ? 20.606 7.604 -8.536 1.00 96.06 205 THR A C 1
ATOM 1555 O O . THR A 1 205 ? 20.028 7.945 -7.502 1.00 96.06 205 THR A O 1
ATOM 1558 N N . PHE A 1 206 ? 19.936 7.326 -9.657 1.00 96.25 206 PHE A N 1
ATOM 1559 C CA . PHE A 1 206 ? 18.481 7.460 -9.770 1.00 96.25 206 PHE A CA 1
ATOM 1560 C C . PHE A 1 206 ? 17.761 6.453 -8.875 1.00 96.25 206 PHE A C 1
ATOM 1562 O O . PHE A 1 206 ? 16.855 6.815 -8.124 1.00 96.25 206 PHE A O 1
ATOM 1569 N N . GLY A 1 207 ? 18.213 5.197 -8.883 1.00 95.88 207 GLY A N 1
ATOM 1570 C CA . GLY A 1 207 ? 17.678 4.161 -8.008 1.00 95.88 207 GLY A CA 1
ATOM 1571 C C . GLY A 1 207 ? 17.833 4.522 -6.530 1.00 95.88 207 GLY A C 1
ATOM 1572 O O . GLY A 1 207 ? 16.873 4.400 -5.776 1.00 95.88 207 GLY A O 1
ATOM 1573 N N . ALA A 1 208 ? 18.985 5.054 -6.110 1.00 96.94 208 ALA A N 1
ATOM 1574 C CA . ALA A 1 208 ? 19.194 5.495 -4.730 1.00 96.94 208 ALA A CA 1
ATOM 1575 C C . ALA A 1 208 ? 18.269 6.659 -4.328 1.00 96.94 208 ALA A C 1
ATOM 1577 O O . ALA A 1 208 ? 17.715 6.649 -3.227 1.00 96.94 208 ALA A O 1
ATOM 1578 N N . LEU A 1 209 ? 18.048 7.637 -5.216 1.00 97.94 209 LEU A N 1
ATOM 1579 C CA . LEU A 1 209 ? 17.109 8.738 -4.974 1.00 97.94 209 LEU A CA 1
ATOM 1580 C C . LEU A 1 209 ? 15.659 8.244 -4.883 1.00 97.94 209 LEU A C 1
ATOM 1582 O O . LEU A 1 209 ? 14.929 8.654 -3.977 1.00 97.94 209 LEU A O 1
ATOM 1586 N N . PHE A 1 210 ? 15.244 7.320 -5.755 1.00 98.06 210 PHE A N 1
ATOM 1587 C CA . PHE A 1 210 ? 13.934 6.680 -5.639 1.00 98.06 210 PHE A CA 1
ATOM 1588 C C . PHE A 1 210 ? 13.801 5.868 -4.354 1.00 98.06 210 PHE A C 1
ATOM 1590 O O . PHE A 1 210 ? 12.767 5.960 -3.693 1.00 98.06 210 PHE A O 1
ATOM 1597 N N . LEU A 1 211 ? 14.837 5.125 -3.959 1.00 97.44 211 LEU A N 1
ATOM 1598 C CA . LEU A 1 211 ? 14.845 4.368 -2.712 1.00 97.44 211 LEU A CA 1
ATOM 1599 C C . LEU A 1 211 ? 14.747 5.281 -1.493 1.00 97.44 211 LEU A C 1
ATOM 1601 O O . LEU A 1 211 ? 13.977 4.987 -0.586 1.00 97.44 211 LEU A O 1
ATOM 1605 N N . ALA A 1 212 ? 15.462 6.406 -1.473 1.00 97.31 212 ALA A N 1
ATOM 1606 C CA . ALA A 1 212 ? 15.340 7.396 -0.408 1.00 97.31 212 ALA A CA 1
ATOM 1607 C C . ALA A 1 212 ? 13.927 8.001 -0.378 1.00 97.31 212 ALA A C 1
ATOM 1609 O O . ALA A 1 212 ? 13.265 8.018 0.662 1.00 97.31 212 ALA A O 1
ATOM 1610 N N . GLY A 1 213 ? 13.428 8.445 -1.532 1.00 97.62 213 GLY A N 1
ATOM 1611 C CA . GLY A 1 213 ? 12.144 9.123 -1.647 1.00 97.62 213 GLY A CA 1
ATOM 1612 C C . GLY A 1 213 ? 10.942 8.234 -1.326 1.00 97.62 213 GLY A C 1
ATOM 1613 O O . GLY A 1 213 ? 10.149 8.540 -0.428 1.00 97.62 213 GLY A O 1
ATOM 1614 N N . PHE A 1 214 ? 10.818 7.096 -2.012 1.00 97.75 214 PHE A N 1
ATOM 1615 C CA . PHE A 1 214 ? 9.779 6.112 -1.714 1.00 97.75 214 PHE A CA 1
ATOM 1616 C C . PHE A 1 214 ? 10.037 5.379 -0.400 1.00 97.75 214 PHE A C 1
ATOM 1618 O O . PHE A 1 214 ? 9.073 5.002 0.260 1.00 97.75 214 PHE A O 1
ATOM 1625 N N . GLY A 1 215 ? 11.286 5.222 0.042 1.00 97.25 215 GLY A N 1
ATOM 1626 C CA . GLY A 1 215 ? 11.603 4.615 1.333 1.00 97.25 215 GLY A CA 1
ATOM 1627 C C . GLY A 1 215 ? 11.079 5.420 2.513 1.00 97.25 215 GLY A C 1
ATOM 1628 O O . GLY A 1 215 ? 10.536 4.831 3.450 1.00 97.25 215 GLY A O 1
ATOM 1629 N N . ILE A 1 216 ? 11.097 6.756 2.429 1.00 96.56 216 ILE A N 1
ATOM 1630 C CA . ILE A 1 216 ? 10.388 7.602 3.397 1.00 96.56 216 ILE A CA 1
ATOM 1631 C C . ILE A 1 216 ? 8.883 7.316 3.352 1.00 96.56 216 ILE A C 1
ATOM 1633 O O . ILE A 1 216 ? 8.283 7.063 4.397 1.00 96.56 216 ILE A O 1
ATOM 1637 N N . LYS A 1 217 ? 8.267 7.287 2.163 1.00 94.94 217 LYS A N 1
ATOM 1638 C CA . LYS A 1 217 ? 6.815 7.048 1.998 1.00 94.94 217 LYS A CA 1
ATOM 1639 C C . LYS A 1 217 ? 6.377 5.654 2.466 1.00 94.94 217 LYS A C 1
ATOM 1641 O O . LYS A 1 217 ? 5.271 5.490 2.980 1.00 94.94 217 LYS A O 1
ATOM 1646 N N . CYS A 1 218 ? 7.252 4.663 2.334 1.00 95.50 218 CYS A N 1
ATOM 1647 C CA . CYS A 1 218 ? 7.032 3.283 2.763 1.00 95.50 218 CYS A CA 1
ATOM 1648 C C . CYS A 1 218 ? 7.379 3.047 4.239 1.00 95.50 218 CYS A C 1
ATOM 1650 O O . CYS A 1 218 ? 7.024 2.000 4.771 1.00 95.50 218 CYS A O 1
ATOM 1652 N N . ALA A 1 219 ? 8.028 4.009 4.905 1.00 95.88 219 ALA A N 1
ATOM 1653 C CA . ALA A 1 219 ? 8.576 3.867 6.253 1.00 95.88 219 ALA A CA 1
ATOM 1654 C C . ALA A 1 219 ? 9.594 2.712 6.361 1.00 95.88 219 ALA A C 1
ATOM 1656 O O . ALA A 1 219 ? 9.492 1.845 7.228 1.00 95.88 219 ALA A O 1
ATOM 1657 N N . ILE A 1 220 ? 10.573 2.711 5.458 1.00 96.69 220 ILE A N 1
ATOM 1658 C CA . ILE A 1 220 ? 11.711 1.783 5.435 1.00 96.69 220 ILE A CA 1
ATOM 1659 C C . ILE A 1 220 ? 12.799 2.271 6.403 1.00 96.69 220 ILE A C 1
ATOM 1661 O O . ILE A 1 220 ? 12.926 3.472 6.620 1.00 96.69 220 ILE A O 1
ATOM 1665 N N . PHE A 1 221 ? 13.596 1.378 6.991 1.00 96.19 221 PHE A N 1
ATOM 1666 C CA . PHE A 1 221 ? 14.771 1.729 7.796 1.00 96.19 221 PHE A CA 1
ATOM 1667 C C . PHE A 1 221 ? 15.818 2.518 6.987 1.00 96.19 221 PHE A C 1
ATOM 1669 O O . PHE A 1 221 ? 16.129 2.120 5.867 1.00 96.19 221 PHE A O 1
ATOM 1676 N N . PRO A 1 222 ? 16.406 3.600 7.538 1.00 93.94 222 PRO A N 1
ATOM 1677 C CA . PRO A 1 222 ? 16.178 4.206 8.859 1.00 93.94 222 PRO A CA 1
ATOM 1678 C C . PRO A 1 222 ? 15.099 5.311 8.866 1.00 93.94 222 PRO A C 1
ATOM 1680 O O . PRO A 1 222 ? 14.995 6.069 9.814 1.00 93.94 222 PRO A O 1
ATOM 1683 N N . LEU A 1 223 ? 14.281 5.447 7.828 1.00 91.38 223 LEU A N 1
ATOM 1684 C CA . LEU A 1 223 ? 13.390 6.588 7.563 1.00 91.38 223 LEU A CA 1
ATOM 1685 C C . LEU A 1 223 ? 11.943 6.403 8.082 1.00 91.38 223 LEU A C 1
ATOM 1687 O O . LEU A 1 223 ? 11.030 7.134 7.691 1.00 91.38 223 LEU A O 1
ATOM 1691 N N . PHE A 1 224 ? 11.702 5.439 8.977 1.00 92.31 224 PHE A N 1
ATOM 1692 C CA . PHE A 1 224 ? 10.354 5.014 9.389 1.00 92.31 224 PHE A CA 1
ATOM 1693 C C . PHE A 1 224 ? 9.712 5.831 10.524 1.00 92.31 224 PHE A C 1
ATOM 1695 O O . PHE A 1 224 ? 8.533 5.636 10.835 1.00 92.31 224 PHE A O 1
ATOM 1702 N N . PHE A 1 225 ? 10.465 6.724 11.174 1.00 87.94 225 PHE A N 1
ATOM 1703 C CA . PHE A 1 225 ? 10.101 7.328 12.466 1.00 87.94 225 PHE A CA 1
ATOM 1704 C C . PHE A 1 225 ? 8.754 8.070 12.483 1.00 87.94 225 PHE A C 1
ATOM 1706 O O . PHE A 1 225 ? 8.099 8.140 13.526 1.00 87.94 225 PHE A O 1
ATOM 1713 N N . TRP A 1 226 ? 8.299 8.603 11.345 1.00 92.94 226 TRP A N 1
ATOM 1714 C CA . TRP A 1 226 ? 7.016 9.306 11.267 1.00 92.94 226 TRP A CA 1
ATOM 1715 C C . TRP A 1 226 ? 5.809 8.380 11.450 1.00 92.94 226 TRP A C 1
ATOM 1717 O O . TRP A 1 226 ? 4.778 8.820 11.967 1.00 92.94 226 TRP A O 1
ATOM 1727 N N . LEU A 1 227 ? 5.890 7.113 11.031 1.00 93.31 227 LEU A N 1
ATOM 1728 C CA . LEU A 1 227 ? 4.718 6.241 10.922 1.00 93.31 227 LEU A CA 1
ATOM 1729 C C . LEU A 1 227 ? 4.139 5.863 12.295 1.00 93.31 227 LEU A C 1
ATOM 1731 O O . LEU A 1 227 ? 2.940 6.103 12.509 1.00 93.31 227 LEU A O 1
ATOM 1735 N N . PRO A 1 228 ? 4.928 5.358 13.269 1.00 90.69 228 PRO A N 1
ATOM 1736 C CA . PRO A 1 228 ? 4.410 5.025 14.594 1.00 90.69 228 PRO A CA 1
ATOM 1737 C C . PRO A 1 228 ? 3.827 6.239 15.309 1.00 90.69 228 PRO A C 1
ATOM 1739 O O . PRO A 1 228 ? 2.835 6.116 16.029 1.00 90.69 228 PRO A O 1
ATOM 1742 N N . GLU A 1 229 ? 4.398 7.416 15.064 1.00 89.31 229 GLU A N 1
ATOM 1743 C CA . GLU A 1 229 ? 3.990 8.670 15.683 1.00 89.31 229 GLU A CA 1
ATOM 1744 C C . GLU A 1 229 ? 2.708 9.255 15.060 1.00 89.31 229 GLU A C 1
ATOM 1746 O O . GLU A 1 229 ? 1.918 9.910 15.744 1.00 89.31 229 GLU A O 1
ATOM 1751 N N . SER A 1 230 ? 2.435 8.957 13.788 1.00 89.88 230 SER A N 1
ATOM 1752 C CA . SER A 1 230 ? 1.287 9.505 13.052 1.00 89.88 230 SER A CA 1
ATOM 1753 C C . SER A 1 230 ? 0.045 8.611 13.131 1.00 89.88 230 SER A C 1
ATOM 1755 O O . SER A 1 230 ? -1.060 9.091 13.391 1.00 89.88 230 SER A O 1
ATOM 1757 N N . TYR A 1 231 ? 0.199 7.296 12.943 1.00 89.50 231 TYR A N 1
ATOM 1758 C CA . TYR A 1 231 ? -0.932 6.399 12.638 1.00 89.50 231 TYR A CA 1
ATOM 1759 C C . TYR A 1 231 ? -1.806 6.031 13.844 1.00 89.50 231 TYR A C 1
ATOM 1761 O O . TYR A 1 231 ? -2.946 5.603 13.671 1.00 89.50 231 TYR A O 1
ATOM 1769 N N . HIS A 1 232 ? -1.329 6.243 15.073 1.00 85.12 232 HIS A N 1
ATOM 1770 C CA . HIS A 1 232 ? -2.087 5.947 16.295 1.00 85.12 232 HIS A CA 1
ATOM 1771 C C . HIS A 1 232 ? -3.010 7.095 16.747 1.00 85.12 232 HIS A C 1
ATOM 1773 O O . HIS A 1 232 ? -3.545 7.057 17.852 1.00 85.12 232 HIS A O 1
ATOM 1779 N N . ARG A 1 233 ? -3.162 8.160 15.955 1.00 86.31 233 ARG A N 1
ATOM 1780 C CA . ARG A 1 233 ? -3.852 9.402 16.349 1.00 86.31 233 ARG A CA 1
ATOM 1781 C C . ARG A 1 233 ? -5.174 9.690 15.642 1.00 86.31 233 ARG A C 1
ATOM 1783 O O . ARG A 1 233 ? -6.078 10.157 16.343 1.00 86.31 233 ARG A O 1
ATOM 1790 N N . PRO A 1 234 ? -5.320 9.480 14.320 1.00 88.94 234 PRO A N 1
ATOM 1791 C CA . PRO A 1 234 ? -6.578 9.774 13.649 1.00 88.94 234 PRO A CA 1
ATOM 1792 C C . PRO A 1 234 ? -7.666 8.753 14.047 1.00 88.94 234 PRO A C 1
ATOM 1794 O O . PRO A 1 234 ? -7.401 7.827 14.827 1.00 88.94 234 PRO A O 1
ATOM 1797 N N . PRO A 1 235 ? -8.914 8.942 13.575 1.00 90.81 235 PRO A N 1
ATOM 1798 C CA . PRO A 1 235 ? -9.965 7.929 13.686 1.00 90.81 235 PRO A CA 1
ATOM 1799 C C . PRO A 1 235 ? -9.501 6.583 13.142 1.00 90.81 235 PRO A C 1
ATOM 1801 O O . PRO A 1 235 ? -8.697 6.537 12.209 1.00 90.81 235 PRO A O 1
ATOM 1804 N N . ALA A 1 236 ? -10.027 5.496 13.690 1.00 89.00 236 ALA A N 1
ATOM 1805 C CA . ALA A 1 236 ? -9.630 4.162 13.283 1.00 89.00 236 ALA A CA 1
ATOM 1806 C C . ALA A 1 236 ? -9.936 3.877 11.811 1.00 89.00 236 ALA A C 1
ATOM 1808 O O . ALA A 1 236 ? -9.124 3.224 11.167 1.00 89.00 236 ALA A O 1
ATOM 1809 N N . ALA A 1 237 ? -11.020 4.428 11.254 1.00 91.69 237 ALA A N 1
ATOM 1810 C CA . ALA A 1 237 ? -11.314 4.355 9.824 1.00 91.69 237 ALA A CA 1
ATOM 1811 C C . ALA A 1 237 ? -10.158 4.882 8.961 1.00 91.69 237 ALA A C 1
ATOM 1813 O O . ALA A 1 237 ? -9.778 4.263 7.969 1.00 91.69 237 ALA A O 1
ATOM 1814 N N . VAL A 1 238 ? -9.550 5.995 9.382 1.00 93.31 238 VAL A N 1
ATOM 1815 C CA . VAL A 1 238 ? -8.389 6.590 8.706 1.00 93.31 238 VAL A CA 1
ATOM 1816 C C . VAL A 1 238 ? -7.143 5.744 8.939 1.00 93.31 238 VAL A C 1
ATOM 1818 O O . VAL A 1 238 ? -6.449 5.414 7.983 1.00 93.31 238 VAL A O 1
ATOM 1821 N N . SER A 1 239 ? -6.870 5.348 10.188 1.00 93.31 239 SER A N 1
ATOM 1822 C CA . SER A 1 239 ? -5.709 4.510 10.518 1.00 93.31 239 SER A CA 1
ATOM 1823 C C . SER A 1 239 ? -5.726 3.172 9.776 1.00 93.31 239 SER A C 1
ATOM 1825 O O . SER A 1 239 ? -4.686 2.739 9.292 1.00 93.31 239 SER A O 1
ATOM 1827 N N . ALA A 1 240 ? -6.889 2.528 9.658 1.00 92.50 240 ALA A N 1
ATOM 1828 C CA . ALA A 1 240 ? -7.058 1.271 8.939 1.00 92.50 240 ALA A CA 1
ATOM 1829 C C . ALA A 1 240 ? -6.790 1.445 7.443 1.00 92.50 240 ALA A C 1
ATOM 1831 O O . ALA A 1 240 ? -6.077 0.633 6.851 1.00 92.50 240 ALA A O 1
ATOM 1832 N N . PHE A 1 241 ? -7.297 2.524 6.844 1.00 90.25 241 PHE A N 1
ATOM 1833 C CA . PHE A 1 241 ? -7.014 2.835 5.449 1.00 90.25 241 PHE A CA 1
ATOM 1834 C C . PHE A 1 241 ? -5.518 3.093 5.231 1.00 90.25 241 PHE A C 1
ATOM 1836 O O . PHE A 1 241 ? -4.903 2.533 4.332 1.00 90.25 241 PHE A O 1
ATOM 1843 N N . PHE A 1 242 ? -4.892 3.884 6.098 1.00 93.31 242 PHE A N 1
ATOM 1844 C CA . PHE A 1 242 ? -3.467 4.197 6.013 1.00 93.31 242 PHE A CA 1
ATOM 1845 C C . PHE A 1 242 ? -2.586 2.960 6.179 1.00 93.31 242 PHE A C 1
ATOM 1847 O O . PHE A 1 242 ? -1.596 2.790 5.466 1.00 93.31 242 PHE A O 1
ATOM 1854 N N . ALA A 1 243 ? -2.977 2.075 7.096 1.00 91.06 243 ALA A N 1
ATOM 1855 C CA . ALA A 1 243 ? -2.302 0.815 7.336 1.00 91.06 243 ALA A CA 1
ATOM 1856 C C . ALA A 1 243 ? -2.321 -0.102 6.111 1.00 91.06 243 ALA A C 1
ATOM 1858 O O . ALA A 1 243 ? -1.326 -0.785 5.865 1.00 91.06 243 ALA A O 1
ATOM 1859 N N . GLY A 1 244 ? -3.421 -0.111 5.356 1.00 91.25 244 GLY A N 1
ATOM 1860 C CA . GLY A 1 244 ? -3.575 -0.948 4.171 1.00 91.25 244 GLY A CA 1
ATOM 1861 C C . GLY A 1 244 ? -3.042 -0.311 2.890 1.00 91.25 244 GLY A C 1
ATOM 1862 O O . GLY A 1 244 ? -2.452 -1.010 2.084 1.00 91.25 244 GLY A O 1
ATOM 1863 N N . VAL A 1 245 ? -3.186 1.002 2.703 1.00 94.50 245 VAL A N 1
ATOM 1864 C CA . VAL A 1 245 ? -3.021 1.627 1.379 1.00 94.50 245 VAL A CA 1
ATOM 1865 C C . VAL A 1 245 ? -1.743 2.439 1.246 1.00 94.50 245 VAL A C 1
ATOM 1867 O O . VAL A 1 245 ? -0.917 2.126 0.398 1.00 94.50 245 VAL A O 1
ATOM 1870 N N . VAL A 1 246 ? -1.549 3.467 2.076 1.00 94.75 246 VAL A N 1
ATOM 1871 C CA . VAL A 1 246 ? -0.546 4.525 1.824 1.00 94.75 246 VAL A CA 1
ATOM 1872 C C . VAL A 1 246 ? 0.866 3.955 1.658 1.00 94.75 246 VAL A C 1
ATOM 1874 O O . VAL A 1 246 ? 1.538 4.230 0.669 1.00 94.75 246 VAL A O 1
ATOM 1877 N N . THR A 1 247 ? 1.291 3.097 2.586 1.00 95.75 247 THR A N 1
ATOM 1878 C CA . THR A 1 247 ? 2.614 2.451 2.512 1.00 95.75 247 THR A CA 1
ATOM 1879 C C . THR A 1 247 ? 2.704 1.408 1.397 1.00 95.75 247 THR A C 1
ATOM 1881 O O . THR A 1 247 ? 3.764 1.241 0.806 1.00 95.75 247 THR A O 1
ATOM 1884 N N . LYS A 1 248 ? 1.600 0.724 1.065 1.00 97.19 248 LYS A N 1
ATOM 1885 C CA . LYS A 1 248 ? 1.581 -0.369 0.075 1.00 97.19 248 LYS A CA 1
ATOM 1886 C C . LYS A 1 248 ? 1.635 0.178 -1.339 1.00 97.19 248 LYS A C 1
ATOM 1888 O O . LYS A 1 248 ? 2.339 -0.378 -2.167 1.00 97.19 248 LYS A O 1
ATOM 1893 N N . VAL A 1 249 ? 0.963 1.297 -1.594 1.00 97.44 249 VAL A N 1
ATOM 1894 C CA . VAL A 1 249 ? 1.058 2.027 -2.862 1.00 97.44 249 VAL A CA 1
ATOM 1895 C C . VAL A 1 249 ? 2.495 2.498 -3.105 1.00 97.44 249 VAL A C 1
ATOM 1897 O O . VAL A 1 249 ? 2.997 2.346 -4.213 1.00 97.44 249 VAL A O 1
ATOM 1900 N N . GLY A 1 250 ? 3.189 2.983 -2.069 1.00 97.06 250 GLY A N 1
ATOM 1901 C CA . GLY A 1 250 ? 4.616 3.311 -2.161 1.00 97.06 250 GLY A CA 1
ATOM 1902 C C . GLY A 1 250 ? 5.487 2.095 -2.499 1.00 97.06 250 GLY A C 1
ATOM 1903 O O . GLY A 1 250 ? 6.344 2.181 -3.374 1.00 97.06 250 GLY A O 1
ATOM 1904 N N . VAL A 1 251 ? 5.229 0.945 -1.865 1.00 98.19 251 VAL A N 1
ATOM 1905 C CA . VAL A 1 251 ? 5.919 -0.312 -2.200 1.00 98.19 251 VAL A CA 1
ATOM 1906 C C . VAL A 1 251 ? 5.628 -0.704 -3.646 1.00 98.19 251 VAL A C 1
ATOM 1908 O O . VAL A 1 251 ? 6.549 -1.028 -4.382 1.00 98.19 251 VAL A O 1
ATOM 1911 N N . CYS A 1 252 ? 4.380 -0.604 -4.102 1.00 98.12 252 CYS A N 1
ATOM 1912 C CA . CYS A 1 252 ? 4.031 -0.927 -5.484 1.00 98.12 252 CYS A CA 1
ATOM 1913 C C . CYS A 1 252 ? 4.737 -0.015 -6.495 1.00 98.12 252 CYS A C 1
ATOM 1915 O O . CYS A 1 252 ? 5.176 -0.485 -7.542 1.00 98.12 252 CYS A O 1
ATOM 1917 N N . ALA A 1 253 ? 4.903 1.268 -6.164 1.00 97.94 253 ALA A N 1
ATOM 1918 C CA . ALA A 1 253 ? 5.697 2.191 -6.964 1.00 97.94 253 ALA A CA 1
ATOM 1919 C C . ALA A 1 253 ? 7.174 1.767 -7.029 1.00 97.94 253 ALA A C 1
ATOM 1921 O O . ALA A 1 253 ? 7.746 1.789 -8.114 1.00 97.94 253 ALA A O 1
ATOM 1922 N N . LEU A 1 254 ? 7.768 1.302 -5.921 1.00 97.81 254 LEU A N 1
ATOM 1923 C CA . LEU A 1 254 ? 9.121 0.729 -5.926 1.00 97.81 254 LEU A CA 1
ATOM 1924 C C . LEU A 1 254 ? 9.215 -0.504 -6.836 1.00 97.81 254 LEU A C 1
ATOM 1926 O O . LEU A 1 254 ? 10.125 -0.563 -7.656 1.00 97.81 254 LEU A O 1
ATOM 1930 N N . PHE A 1 255 ? 8.266 -1.443 -6.760 1.00 97.62 255 PHE A N 1
ATOM 1931 C CA . PHE A 1 255 ? 8.234 -2.605 -7.660 1.00 97.62 255 PHE A CA 1
ATOM 1932 C C . PHE A 1 255 ? 8.172 -2.187 -9.137 1.00 97.62 255 PHE A C 1
ATOM 1934 O O . PHE A 1 255 ? 8.937 -2.711 -9.942 1.00 97.62 255 PHE A O 1
ATOM 1941 N N . LYS A 1 256 ? 7.336 -1.202 -9.497 1.00 95.75 256 LYS A N 1
ATOM 1942 C CA . LYS A 1 256 ? 7.265 -0.683 -10.877 1.00 95.75 256 LYS A CA 1
ATOM 1943 C C . LYS A 1 256 ? 8.550 0.028 -11.298 1.00 95.75 256 LYS A C 1
ATOM 1945 O O . LYS A 1 256 ? 9.058 -0.232 -12.380 1.00 95.75 256 LYS A O 1
ATOM 1950 N N . VAL A 1 257 ? 9.095 0.905 -10.458 1.00 95.94 257 VAL A N 1
ATOM 1951 C CA . VAL A 1 257 ? 10.318 1.661 -10.768 1.00 95.94 257 VAL A CA 1
ATOM 1952 C C . VAL A 1 257 ? 11.507 0.717 -10.956 1.00 95.94 257 VAL A C 1
ATOM 1954 O O . VAL A 1 257 ? 12.176 0.784 -11.983 1.00 95.94 257 VAL A O 1
ATOM 1957 N N . TYR A 1 258 ? 11.741 -0.207 -10.025 1.00 95.50 258 TYR A N 1
ATOM 1958 C CA . TYR A 1 258 ? 12.844 -1.163 -10.135 1.00 95.50 258 TYR A CA 1
ATOM 1959 C C . TYR A 1 258 ? 12.619 -2.202 -11.234 1.00 95.50 258 TYR A C 1
ATOM 1961 O O . TYR A 1 258 ? 13.547 -2.501 -11.981 1.00 95.50 258 TYR A O 1
ATOM 1969 N N . GLY A 1 259 ? 11.390 -2.700 -11.385 1.00 93.44 259 GLY A N 1
ATOM 1970 C CA . GLY A 1 259 ? 11.045 -3.698 -12.397 1.00 93.44 259 GLY A CA 1
ATOM 1971 C C . GLY A 1 259 ? 11.043 -3.178 -13.823 1.00 93.44 259 GLY A C 1
ATOM 1972 O O . GLY A 1 259 ? 11.403 -3.924 -14.721 1.00 93.44 259 GLY A O 1
ATOM 1973 N N . LEU A 1 260 ? 10.690 -1.911 -14.049 1.00 92.38 260 LEU A N 1
ATOM 1974 C CA . LEU A 1 260 ? 10.611 -1.349 -15.399 1.00 92.38 260 LEU A CA 1
ATOM 1975 C C . LEU A 1 260 ? 11.858 -0.549 -15.783 1.00 92.38 260 LEU A C 1
ATOM 1977 O O . LEU A 1 260 ? 12.294 -0.633 -16.930 1.00 92.38 260 LEU A O 1
ATOM 1981 N N . LEU A 1 261 ? 12.441 0.220 -14.854 1.00 93.25 261 LEU A N 1
ATOM 1982 C CA . LEU A 1 261 ? 13.548 1.135 -15.168 1.00 93.25 261 LEU A CA 1
ATOM 1983 C C . LEU A 1 261 ? 14.927 0.548 -14.870 1.00 93.25 261 LEU A C 1
ATOM 1985 O O . LEU A 1 261 ? 15.877 0.844 -15.586 1.00 93.25 261 LEU A O 1
ATOM 1989 N N . PHE A 1 262 ? 15.049 -0.269 -13.822 1.00 92.81 262 PHE A N 1
ATOM 1990 C CA . PHE A 1 262 ? 16.350 -0.726 -13.317 1.00 92.81 262 PHE A CA 1
ATOM 1991 C C . PHE A 1 262 ? 16.572 -2.236 -13.447 1.00 92.81 262 PHE A C 1
ATOM 1993 O O . PHE A 1 262 ? 17.551 -2.749 -12.914 1.00 92.81 262 PHE A O 1
ATOM 2000 N N . TYR A 1 263 ? 15.715 -2.950 -14.181 1.00 91.00 263 TYR A N 1
ATOM 2001 C CA . TYR A 1 263 ? 15.745 -4.413 -14.280 1.00 91.00 263 TYR A CA 1
ATOM 2002 C C . TYR A 1 263 ? 17.095 -4.988 -14.744 1.00 91.00 263 TYR A C 1
ATOM 2004 O O . TYR A 1 263 ? 17.521 -6.012 -14.218 1.00 91.00 263 TYR A O 1
ATOM 2012 N N . LYS A 1 264 ? 17.804 -4.322 -15.671 1.00 89.56 264 LYS A N 1
ATOM 2013 C CA . LYS A 1 264 ? 19.149 -4.735 -16.129 1.00 89.56 264 LYS A CA 1
ATOM 2014 C C . LYS A 1 264 ? 20.268 -4.459 -15.130 1.00 89.56 264 LYS A C 1
ATOM 2016 O O . LYS A 1 264 ? 21.321 -5.076 -15.211 1.00 89.56 264 LYS A O 1
ATOM 2021 N N . HIS A 1 265 ? 20.054 -3.523 -14.214 1.00 90.50 265 HIS A N 1
ATOM 2022 C CA . HIS A 1 265 ? 21.036 -3.113 -13.212 1.00 90.50 265 HIS A CA 1
ATOM 2023 C C . HIS A 1 265 ? 20.584 -3.486 -11.801 1.00 90.50 265 HIS A C 1
ATOM 2025 O O . HIS A 1 265 ? 21.058 -2.902 -10.828 1.00 90.50 265 HIS A O 1
ATOM 2031 N N . MET A 1 266 ? 19.662 -4.447 -11.675 1.00 91.00 266 MET A N 1
ATOM 2032 C CA . MET A 1 266 ? 19.077 -4.799 -10.388 1.00 91.00 266 MET A CA 1
ATOM 2033 C C . MET A 1 266 ? 20.141 -5.277 -9.397 1.00 91.00 266 MET A C 1
ATOM 2035 O O . MET A 1 266 ? 20.069 -4.922 -8.223 1.00 91.00 266 MET A O 1
ATOM 2039 N N . GLU A 1 267 ? 21.167 -5.984 -9.880 1.00 91.25 267 GLU A N 1
ATOM 2040 C CA . GLU A 1 267 ? 22.317 -6.476 -9.103 1.00 91.25 267 GLU A CA 1
ATOM 2041 C C . GLU A 1 267 ? 22.988 -5.382 -8.255 1.00 91.25 267 GLU A C 1
ATOM 2043 O O . GLU A 1 267 ? 23.432 -5.641 -7.139 1.00 91.25 267 GLU A O 1
ATOM 2048 N N . VAL A 1 268 ? 22.979 -4.128 -8.725 1.00 93.56 268 VAL A N 1
ATOM 2049 C CA . VAL A 1 268 ? 23.537 -2.967 -8.007 1.00 93.56 268 VAL A CA 1
ATOM 2050 C C . VAL A 1 268 ? 22.755 -2.658 -6.724 1.00 93.56 268 VAL A C 1
ATOM 2052 O O . VAL A 1 268 ? 23.302 -2.119 -5.763 1.00 93.56 268 VAL A O 1
ATOM 2055 N N . PHE A 1 269 ? 21.466 -2.993 -6.697 1.00 95.06 269 PHE A N 1
ATOM 2056 C CA . PHE A 1 269 ? 20.549 -2.662 -5.610 1.00 95.06 269 PHE A CA 1
ATOM 2057 C C . PHE A 1 269 ? 20.187 -3.855 -4.730 1.00 95.06 269 PHE A C 1
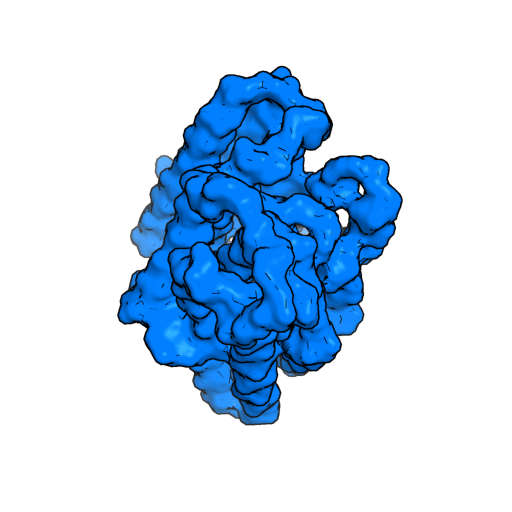ATOM 2059 O O . PHE A 1 269 ? 19.768 -3.629 -3.596 1.00 95.06 269 PHE A O 1
ATOM 2066 N N . GLN A 1 270 ? 20.328 -5.095 -5.219 1.00 94.50 270 GLN A N 1
ATOM 2067 C CA . GLN A 1 270 ? 19.861 -6.309 -4.533 1.00 94.50 270 GLN A CA 1
ATOM 2068 C C . GLN A 1 270 ? 20.335 -6.369 -3.080 1.00 94.50 270 GLN A C 1
ATOM 2070 O O . GLN A 1 270 ? 19.507 -6.377 -2.169 1.00 94.50 270 GLN A O 1
ATOM 2075 N N . GLY A 1 271 ? 21.652 -6.311 -2.852 1.00 96.12 271 GLY A N 1
ATOM 2076 C CA . GLY A 1 271 ? 22.218 -6.391 -1.503 1.00 96.12 271 GLY A CA 1
ATOM 2077 C C . GLY A 1 271 ? 21.712 -5.277 -0.581 1.00 96.12 271 GLY A C 1
ATOM 2078 O O . GLY A 1 271 ? 21.331 -5.535 0.562 1.00 96.12 271 GLY A O 1
ATOM 2079 N N . ALA A 1 272 ? 21.627 -4.043 -1.088 1.00 96.69 272 ALA A N 1
ATOM 2080 C CA . ALA A 1 272 ? 21.107 -2.918 -0.318 1.00 96.69 272 ALA A CA 1
ATOM 2081 C C . ALA A 1 272 ? 19.627 -3.120 0.039 1.00 96.69 272 ALA A C 1
ATOM 2083 O O . ALA A 1 272 ? 19.258 -2.977 1.201 1.00 96.69 272 ALA A O 1
ATOM 2084 N N . LEU A 1 273 ? 18.785 -3.495 -0.926 1.00 98.06 273 LEU A N 1
ATOM 2085 C CA . LEU A 1 273 ? 17.352 -3.729 -0.728 1.00 98.06 273 LEU A CA 1
ATOM 2086 C C . LEU A 1 273 ? 17.086 -4.888 0.238 1.00 98.06 273 LEU A C 1
ATOM 2088 O O . LEU A 1 273 ? 16.255 -4.745 1.134 1.00 98.06 273 LEU A O 1
ATOM 2092 N N . ILE A 1 274 ? 17.818 -5.998 0.110 1.00 98.50 274 ILE A N 1
ATOM 2093 C CA . ILE A 1 274 ? 17.722 -7.157 1.007 1.00 98.50 274 ILE A CA 1
ATOM 2094 C C . ILE A 1 274 ? 17.986 -6.723 2.449 1.00 98.50 274 ILE A C 1
ATOM 2096 O O . ILE A 1 274 ? 17.130 -6.901 3.318 1.00 98.50 274 ILE A O 1
ATOM 2100 N N . TRP A 1 275 ? 19.130 -6.086 2.707 1.00 98.38 275 TRP A N 1
ATOM 2101 C CA . TRP A 1 275 ? 19.522 -5.713 4.065 1.00 98.38 275 TRP A CA 1
ATOM 2102 C C . TRP A 1 275 ? 18.700 -4.563 4.636 1.00 98.38 275 TRP A C 1
ATOM 2104 O O . TRP A 1 275 ? 18.340 -4.588 5.812 1.00 98.38 275 TRP A O 1
ATOM 2114 N N . ILE A 1 276 ? 18.315 -3.590 3.813 1.00 98.44 276 ILE A N 1
ATOM 2115 C CA . ILE A 1 276 ? 17.349 -2.561 4.200 1.00 98.44 276 ILE A CA 1
ATOM 2116 C C . ILE A 1 276 ? 16.010 -3.209 4.582 1.00 98.44 276 ILE A C 1
ATOM 2118 O O . ILE A 1 276 ? 15.416 -2.837 5.598 1.00 98.44 276 ILE A O 1
ATOM 2122 N N . GLY A 1 277 ? 15.552 -4.213 3.829 1.00 98.62 277 GLY A N 1
ATOM 2123 C CA . GLY A 1 277 ? 14.389 -5.031 4.163 1.00 98.62 277 GLY A CA 1
ATOM 2124 C C . GLY A 1 277 ? 14.535 -5.710 5.525 1.00 98.62 277 GLY A C 1
ATOM 2125 O O . GLY A 1 277 ? 13.656 -5.550 6.377 1.00 98.62 277 GLY A O 1
ATOM 2126 N N . VAL A 1 278 ? 15.671 -6.375 5.771 1.00 98.69 278 VAL A N 1
ATOM 2127 C CA . VAL A 1 278 ? 16.014 -7.027 7.052 1.00 98.69 278 VAL A CA 1
ATOM 2128 C C . VAL A 1 278 ? 15.996 -6.030 8.217 1.00 98.69 278 VAL A C 1
ATOM 2130 O O . VAL A 1 278 ? 15.295 -6.239 9.210 1.00 98.69 278 VAL A O 1
ATOM 2133 N N . PHE A 1 279 ? 16.691 -4.898 8.105 1.00 98.62 279 PHE A N 1
ATOM 2134 C CA . PHE A 1 279 ? 16.712 -3.895 9.173 1.00 98.62 279 PHE A CA 1
ATOM 2135 C C . PHE A 1 279 ? 15.332 -3.286 9.426 1.00 98.62 279 PHE A C 1
ATOM 2137 O O . PHE A 1 279 ? 14.960 -3.037 10.577 1.00 98.62 279 PHE A O 1
ATOM 2144 N N . THR A 1 280 ? 14.531 -3.099 8.378 1.00 98.62 280 THR A N 1
ATOM 2145 C CA . THR A 1 280 ? 13.146 -2.626 8.498 1.00 98.62 280 THR A CA 1
ATOM 2146 C C . THR A 1 280 ? 12.278 -3.645 9.236 1.00 98.62 280 THR A C 1
ATOM 2148 O O . THR A 1 280 ? 11.564 -3.285 10.176 1.00 98.62 280 THR A O 1
ATOM 2151 N N . MET A 1 281 ? 12.368 -4.931 8.876 1.00 98.06 281 MET A N 1
ATOM 2152 C CA . MET A 1 281 ? 11.552 -5.971 9.505 1.00 98.06 281 MET A CA 1
ATOM 2153 C C . MET A 1 281 ? 11.905 -6.184 10.986 1.00 98.06 281 MET A C 1
ATOM 2155 O O . MET A 1 281 ? 10.999 -6.300 11.822 1.00 98.06 281 MET A O 1
ATOM 2159 N N . VAL A 1 282 ? 13.204 -6.150 11.311 1.00 98.50 282 VAL A N 1
ATOM 2160 C CA . VAL A 1 282 ? 13.744 -6.324 12.668 1.00 98.50 282 VAL A CA 1
ATOM 2161 C C . VAL A 1 282 ? 13.412 -5.123 13.555 1.00 98.50 282 VAL A C 1
ATOM 2163 O O . VAL A 1 282 ? 12.835 -5.294 14.630 1.00 98.50 282 VAL A O 1
ATOM 2166 N N . SER A 1 283 ? 13.701 -3.898 13.107 1.00 97.94 283 SER A N 1
ATOM 2167 C CA . SER A 1 283 ? 13.388 -2.687 13.885 1.00 97.94 283 SER A CA 1
ATOM 2168 C C . SER A 1 283 ? 11.883 -2.541 14.139 1.00 97.94 283 SER A C 1
ATOM 2170 O O . SER A 1 283 ? 11.465 -2.222 15.257 1.00 97.94 283 SER A O 1
ATOM 2172 N N . GLY A 1 284 ? 11.060 -2.865 13.136 1.00 97.69 284 GLY A N 1
ATOM 2173 C CA . GLY A 1 284 ? 9.609 -2.909 13.259 1.00 97.69 284 GLY A CA 1
ATOM 2174 C C . GLY A 1 284 ? 9.141 -3.872 14.352 1.00 97.69 284 GLY A C 1
ATOM 2175 O O . GLY A 1 284 ? 8.378 -3.483 15.237 1.00 97.69 284 GLY A O 1
ATOM 2176 N N . VAL A 1 285 ? 9.606 -5.126 14.339 1.00 97.75 285 VAL A N 1
ATOM 2177 C CA . VAL A 1 285 ? 9.107 -6.129 15.292 1.00 97.75 285 VAL A CA 1
ATOM 2178 C C . VAL A 1 285 ? 9.594 -5.878 16.720 1.00 97.75 285 VAL A C 1
ATOM 2180 O O . VAL A 1 285 ? 8.808 -6.033 17.653 1.00 97.75 285 VAL A O 1
ATOM 2183 N N . ILE A 1 286 ? 10.829 -5.397 16.907 1.00 97.75 286 ILE A N 1
ATOM 2184 C CA . ILE A 1 286 ? 11.354 -5.027 18.233 1.00 97.75 286 ILE A CA 1
ATOM 2185 C C . ILE A 1 286 ? 10.478 -3.934 18.861 1.00 97.75 286 ILE A C 1
ATOM 2187 O O . ILE A 1 286 ? 10.032 -4.068 20.004 1.00 97.75 286 ILE A O 1
ATOM 2191 N N . GLY A 1 287 ? 10.139 -2.890 18.096 1.00 95.94 287 GLY A N 1
ATOM 2192 C CA . GLY A 1 287 ? 9.235 -1.840 18.569 1.00 95.94 287 GLY A CA 1
ATOM 2193 C C . GLY A 1 287 ? 7.829 -2.362 18.896 1.00 95.94 287 GLY A C 1
ATOM 2194 O O . GLY A 1 287 ? 7.224 -1.956 19.890 1.00 95.94 287 GLY A O 1
ATOM 2195 N N . ALA A 1 288 ? 7.313 -3.319 18.122 1.00 96.69 288 ALA A N 1
ATOM 2196 C CA . ALA A 1 288 ? 6.015 -3.940 18.388 1.00 96.69 288 ALA A CA 1
ATOM 2197 C C . ALA A 1 288 ? 6.010 -4.815 19.659 1.00 96.69 288 ALA A C 1
ATOM 2199 O O . ALA A 1 288 ? 5.004 -4.905 20.376 1.00 96.69 288 ALA A O 1
ATOM 2200 N N . VAL A 1 289 ? 7.129 -5.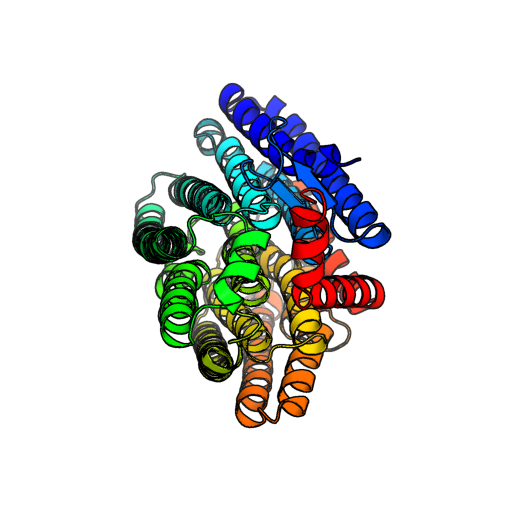471 19.961 1.00 96.69 289 VAL A N 1
ATOM 2201 C CA . VAL A 1 289 ? 7.313 -6.277 21.174 1.00 96.69 289 VAL A CA 1
ATOM 2202 C C . VAL A 1 289 ? 7.396 -5.390 22.419 1.00 96.69 289 VAL A C 1
ATOM 2204 O O . VAL A 1 289 ? 6.776 -5.724 23.430 1.00 96.69 289 VAL A O 1
ATOM 2207 N N . ALA A 1 290 ? 8.042 -4.227 22.330 1.00 95.38 290 ALA A N 1
ATOM 2208 C CA . ALA A 1 290 ? 8.255 -3.329 23.467 1.00 95.38 290 ALA A CA 1
ATOM 2209 C C . ALA A 1 290 ? 6.993 -2.582 23.954 1.00 95.38 290 ALA A C 1
ATOM 2211 O O . ALA A 1 290 ? 6.943 -2.114 25.091 1.00 95.38 290 ALA A O 1
ATOM 2212 N N . LEU A 1 291 ? 5.963 -2.440 23.112 1.00 95.06 291 LEU A N 1
ATOM 2213 C CA . LEU A 1 291 ? 4.823 -1.555 23.387 1.00 95.06 291 LEU A CA 1
ATOM 2214 C C . LEU A 1 291 ? 3.566 -2.289 23.880 1.00 95.06 291 LEU A C 1
ATOM 2216 O O . LEU A 1 291 ? 3.338 -3.458 23.573 1.00 95.06 291 LEU A O 1
ATOM 2220 N N . TYR A 1 292 ? 2.715 -1.565 24.616 1.00 94.56 292 TYR A N 1
ATOM 2221 C CA . TYR A 1 292 ? 1.444 -2.063 25.174 1.00 94.56 292 TYR A CA 1
ATOM 2222 C C . TYR A 1 292 ? 0.197 -1.333 24.642 1.00 94.56 292 TYR A C 1
ATOM 2224 O O . TYR A 1 292 ? -0.924 -1.708 24.974 1.00 94.56 292 TYR A O 1
ATOM 2232 N N . ASP A 1 293 ? 0.3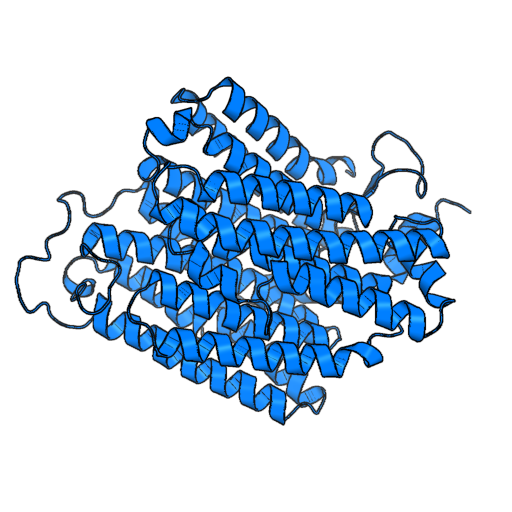62 -0.289 23.825 1.00 95.00 293 ASP A N 1
ATOM 2233 C CA . ASP A 1 293 ? -0.755 0.356 23.124 1.00 95.00 293 ASP A CA 1
ATOM 2234 C C . ASP A 1 293 ? -1.011 -0.367 21.798 1.00 95.00 293 ASP A C 1
ATOM 2236 O O . ASP A 1 293 ? -0.119 -0.420 20.950 1.00 95.00 293 ASP A O 1
ATOM 2240 N N . VAL A 1 294 ? -2.221 -0.904 21.610 1.00 94.50 294 VAL A N 1
ATOM 2241 C CA . VAL A 1 294 ? -2.570 -1.732 20.444 1.00 94.50 294 VAL A CA 1
ATOM 2242 C C . VAL A 1 294 ? -2.284 -1.005 19.135 1.00 94.50 294 VAL A C 1
ATOM 2244 O O . VAL A 1 294 ? -1.652 -1.573 18.252 1.00 94.50 294 VAL A O 1
ATOM 2247 N N . ARG A 1 295 ? -2.678 0.267 18.995 1.00 94.00 295 ARG A N 1
ATOM 2248 C CA . ARG A 1 295 ? -2.477 0.993 17.731 1.00 94.00 295 ARG A CA 1
ATOM 2249 C C . ARG A 1 295 ? -1.000 1.225 17.452 1.00 94.00 295 ARG A C 1
ATOM 2251 O O . ARG A 1 295 ? -0.585 1.087 16.308 1.00 94.00 295 ARG A O 1
ATOM 2258 N N . ARG A 1 296 ? -0.195 1.520 18.476 1.00 94.44 296 ARG A N 1
ATOM 2259 C CA . ARG A 1 296 ? 1.259 1.658 18.302 1.00 94.44 296 ARG A CA 1
ATOM 2260 C C . ARG A 1 296 ? 1.932 0.331 17.964 1.00 94.44 296 ARG A C 1
ATOM 2262 O O . ARG A 1 296 ? 2.756 0.303 17.056 1.00 94.44 296 ARG A O 1
ATOM 2269 N N . VAL A 1 297 ? 1.554 -0.760 18.633 1.00 96.69 297 VAL A N 1
ATOM 2270 C CA . VAL A 1 297 ? 2.034 -2.113 18.304 1.00 96.69 297 VAL A CA 1
ATOM 2271 C C . VAL A 1 297 ? 1.708 -2.440 16.846 1.00 96.69 297 VAL A C 1
ATOM 2273 O O . VAL A 1 297 ? 2.578 -2.870 16.091 1.00 96.69 297 VAL A O 1
ATOM 2276 N N . LEU A 1 298 ? 0.473 -2.174 16.408 1.00 96.69 298 LEU A N 1
ATOM 2277 C CA . LEU A 1 298 ? 0.060 -2.397 15.024 1.00 96.69 298 LEU A CA 1
ATOM 2278 C C . LEU A 1 298 ? 0.818 -1.508 14.028 1.00 96.69 298 LEU A C 1
ATOM 2280 O O . LEU A 1 298 ? 1.148 -2.005 12.954 1.00 96.69 298 LEU A O 1
ATOM 2284 N N . SER A 1 299 ? 1.136 -0.256 14.376 1.00 96.19 299 SER A N 1
ATOM 2285 C CA . SER A 1 299 ? 1.965 0.629 13.548 1.00 96.19 299 SER A CA 1
ATOM 2286 C C . SER A 1 299 ? 3.387 0.104 13.355 1.00 96.19 299 SER A C 1
ATOM 2288 O O . SER A 1 299 ? 3.896 0.114 12.240 1.00 96.19 299 SER A O 1
ATOM 2290 N N . TYR A 1 300 ? 4.019 -0.403 14.412 1.00 97.38 300 TYR A N 1
ATOM 2291 C CA . TYR A 1 300 ? 5.349 -1.012 14.315 1.00 97.38 300 TYR A CA 1
ATOM 2292 C C . TYR A 1 300 ? 5.343 -2.308 13.505 1.00 97.38 300 TYR A C 1
ATOM 2294 O O . TYR A 1 300 ? 6.249 -2.565 12.715 1.00 97.38 300 TYR A O 1
ATOM 2302 N N . HIS A 1 301 ? 4.265 -3.081 13.604 1.00 97.62 301 HIS A N 1
ATOM 2303 C CA . HIS A 1 301 ? 4.068 -4.207 12.702 1.00 97.62 301 HIS A CA 1
ATOM 2304 C C . HIS A 1 301 ? 3.907 -3.780 11.244 1.00 97.62 301 HIS A C 1
ATOM 2306 O O . HIS A 1 301 ? 4.370 -4.515 10.389 1.00 97.62 301 HIS A O 1
ATOM 2312 N N . ILE A 1 302 ? 3.305 -2.624 10.921 1.00 97.44 302 ILE A N 1
ATOM 2313 C CA . ILE A 1 302 ? 3.288 -2.148 9.521 1.00 97.44 302 ILE A CA 1
ATOM 2314 C C . ILE A 1 302 ? 4.719 -2.042 8.997 1.00 97.44 302 ILE A C 1
ATOM 2316 O O . ILE A 1 302 ? 4.996 -2.596 7.940 1.00 97.44 302 ILE A O 1
ATOM 2320 N N . ILE A 1 303 ? 5.615 -1.400 9.753 1.00 98.00 303 ILE A N 1
ATOM 2321 C CA . ILE A 1 303 ? 7.036 -1.283 9.392 1.00 98.00 303 ILE A CA 1
ATOM 2322 C C . ILE A 1 303 ? 7.632 -2.677 9.210 1.00 98.00 303 ILE A C 1
ATOM 2324 O O . ILE A 1 303 ? 8.214 -2.967 8.170 1.00 98.00 303 ILE A O 1
ATOM 2328 N N . SER A 1 304 ? 7.399 -3.570 10.177 1.00 98.06 304 SER A N 1
ATOM 2329 C CA . SER A 1 304 ? 7.941 -4.924 10.120 1.00 98.06 304 SER A CA 1
ATOM 2330 C C . SER A 1 304 ? 7.552 -5.656 8.827 1.00 98.06 304 SER A C 1
ATOM 2332 O O . SER A 1 304 ? 8.400 -6.224 8.144 1.00 98.06 304 SER A O 1
ATOM 2334 N N . GLN A 1 305 ? 6.272 -5.586 8.448 1.00 98.06 305 GLN A N 1
ATOM 2335 C CA . GLN A 1 305 ? 5.765 -6.244 7.245 1.00 98.06 305 GLN A CA 1
ATOM 2336 C C . GLN A 1 305 ? 6.197 -5.538 5.947 1.00 98.06 305 GLN A C 1
ATOM 2338 O O . GLN A 1 305 ? 6.385 -6.208 4.938 1.00 98.06 305 GLN A O 1
ATOM 2343 N N . ILE A 1 306 ? 6.417 -4.217 5.949 1.00 98.44 306 ILE A N 1
ATOM 2344 C CA . ILE A 1 306 ? 7.045 -3.535 4.803 1.00 98.44 306 ILE A CA 1
ATOM 2345 C C . ILE A 1 306 ? 8.453 -4.092 4.568 1.00 98.44 306 ILE A C 1
ATOM 2347 O O . ILE A 1 306 ? 8.818 -4.336 3.423 1.00 98.44 306 ILE A O 1
ATOM 2351 N N . GLY A 1 307 ? 9.210 -4.385 5.630 1.00 98.44 307 GLY A N 1
ATOM 2352 C CA . GLY A 1 307 ? 10.536 -4.993 5.506 1.00 98.44 307 GLY A CA 1
ATOM 2353 C C . GLY A 1 307 ? 10.543 -6.308 4.717 1.00 98.44 307 GLY A C 1
ATOM 2354 O O . GLY A 1 307 ? 11.417 -6.494 3.877 1.00 98.44 307 GLY A O 1
ATOM 2355 N N . TYR A 1 308 ? 9.538 -7.175 4.891 1.00 98.38 308 TYR A N 1
ATOM 2356 C CA . TYR A 1 308 ? 9.387 -8.394 4.076 1.00 98.38 308 TYR A CA 1
ATOM 2357 C C . TYR A 1 308 ? 9.131 -8.091 2.595 1.00 98.38 308 TYR A C 1
ATOM 2359 O O . TYR A 1 308 ? 9.657 -8.783 1.729 1.00 98.38 308 TYR A O 1
ATOM 2367 N N . MET A 1 309 ? 8.342 -7.057 2.290 1.00 98.31 309 MET A N 1
ATOM 2368 C CA . MET A 1 309 ? 8.059 -6.666 0.903 1.00 98.31 309 MET A CA 1
ATOM 2369 C C . MET A 1 309 ? 9.314 -6.121 0.212 1.00 98.31 309 MET A C 1
ATOM 2371 O O . MET A 1 309 ? 9.548 -6.407 -0.956 1.00 98.31 309 MET A O 1
ATOM 2375 N N . ILE A 1 310 ? 10.135 -5.357 0.940 1.00 98.56 310 ILE A N 1
ATOM 2376 C CA . ILE A 1 310 ? 11.400 -4.809 0.432 1.00 98.56 310 ILE A CA 1
ATOM 2377 C C . ILE A 1 310 ? 12.476 -5.893 0.321 1.00 98.56 310 ILE A C 1
ATOM 2379 O O . ILE A 1 310 ? 13.227 -5.903 -0.650 1.00 98.56 310 ILE A O 1
ATOM 2383 N N . PHE A 1 311 ? 12.496 -6.850 1.251 1.00 98.56 311 PHE A N 1
ATOM 2384 C CA . PHE A 1 311 ? 13.306 -8.059 1.132 1.00 98.56 311 PHE A CA 1
ATOM 2385 C C . PHE A 1 311 ? 12.962 -8.822 -0.156 1.00 98.56 311 PHE A C 1
ATOM 2387 O O . PHE A 1 311 ? 13.848 -9.082 -0.962 1.00 98.56 311 PHE A O 1
ATOM 2394 N N . GLY A 1 312 ? 11.676 -9.078 -0.416 1.00 98.12 312 GLY A N 1
ATOM 2395 C CA . GLY A 1 312 ? 11.232 -9.729 -1.651 1.00 98.12 312 GLY A CA 1
ATOM 2396 C C . GLY A 1 312 ? 11.518 -8.929 -2.925 1.00 98.12 312 GLY A C 1
ATOM 2397 O O . GLY A 1 312 ? 11.879 -9.521 -3.943 1.00 98.12 312 GLY A O 1
ATOM 2398 N N . LEU A 1 313 ? 11.433 -7.593 -2.869 1.00 98.00 313 LEU A N 1
ATOM 2399 C CA . LEU A 1 313 ? 11.874 -6.721 -3.962 1.00 98.00 313 LEU A CA 1
ATOM 2400 C C . LEU A 1 313 ? 13.359 -6.955 -4.276 1.00 98.00 313 LEU A C 1
ATOM 2402 O O . LEU A 1 313 ? 13.700 -7.169 -5.438 1.00 98.00 313 LEU A O 1
ATOM 2406 N N . GLY A 1 314 ? 14.206 -6.948 -3.241 1.00 97.62 314 GLY A N 1
ATOM 2407 C CA . GLY A 1 314 ? 15.654 -7.125 -3.345 1.00 97.62 314 GLY A CA 1
ATOM 2408 C C . GLY A 1 314 ? 16.091 -8.516 -3.796 1.00 97.62 314 GLY A C 1
ATOM 2409 O O . GLY A 1 314 ? 17.068 -8.611 -4.527 1.00 97.62 314 GLY A O 1
ATOM 2410 N N . LEU A 1 315 ? 15.351 -9.573 -3.441 1.00 97.12 315 LEU A N 1
ATOM 2411 C CA . LEU A 1 315 ? 15.631 -10.931 -3.926 1.00 97.12 315 LEU A CA 1
ATOM 2412 C C . LEU A 1 315 ? 15.552 -11.034 -5.452 1.00 97.12 315 LEU A C 1
ATOM 2414 O O . LEU A 1 315 ? 16.330 -11.776 -6.031 1.00 97.12 315 LEU A O 1
ATOM 2418 N N . PHE A 1 316 ? 14.661 -10.254 -6.076 1.00 94.00 316 PHE A N 1
ATOM 2419 C CA . PHE A 1 316 ? 14.435 -10.184 -7.523 1.00 94.00 316 PHE A CA 1
ATOM 2420 C C . PHE A 1 316 ? 14.111 -11.531 -8.196 1.00 94.00 316 PHE A C 1
ATOM 2422 O O . PHE A 1 316 ? 14.870 -12.492 -8.167 1.00 94.00 316 PHE A O 1
ATOM 2429 N N . GLY A 1 317 ? 12.969 -11.608 -8.877 1.00 93.69 317 GLY A N 1
ATOM 2430 C CA . GLY A 1 317 ? 12.606 -12.789 -9.664 1.00 93.69 317 GLY A CA 1
ATOM 2431 C C . GLY A 1 317 ? 11.178 -13.256 -9.435 1.00 93.69 317 GLY A C 1
ATOM 2432 O O . GLY A 1 317 ? 10.503 -12.845 -8.489 1.00 93.69 317 GLY A O 1
ATOM 2433 N N . ALA A 1 318 ? 10.709 -14.127 -10.334 1.00 93.94 318 ALA A N 1
ATOM 2434 C CA . ALA A 1 318 ? 9.284 -14.411 -10.480 1.00 93.94 318 ALA A CA 1
ATOM 2435 C C . ALA A 1 318 ? 8.648 -14.954 -9.191 1.00 93.94 318 ALA A C 1
ATOM 2437 O O . ALA A 1 318 ? 7.581 -14.489 -8.790 1.00 93.94 318 ALA A O 1
ATOM 2438 N N . LYS A 1 319 ? 9.329 -15.883 -8.506 1.00 95.81 319 LYS A N 1
ATOM 2439 C CA . LYS A 1 319 ? 8.865 -16.458 -7.234 1.00 95.81 319 LYS A CA 1
ATOM 2440 C C . LYS A 1 319 ? 8.840 -15.427 -6.101 1.00 95.81 319 LYS A C 1
ATOM 2442 O O . LYS A 1 319 ? 7.798 -15.246 -5.475 1.00 95.81 319 LYS A O 1
ATOM 2447 N N . ALA A 1 320 ? 9.949 -14.716 -5.871 1.00 97.44 320 ALA A N 1
ATOM 2448 C CA . ALA A 1 320 ? 10.068 -13.728 -4.794 1.00 97.44 320 ALA A CA 1
ATOM 2449 C C . ALA A 1 320 ? 9.041 -12.594 -4.935 1.00 97.44 320 ALA A C 1
ATOM 2451 O O . ALA A 1 320 ? 8.398 -12.180 -3.965 1.00 97.44 320 ALA A O 1
ATOM 2452 N N . TRP A 1 321 ? 8.845 -12.109 -6.161 1.00 97.56 321 TRP A N 1
ATOM 2453 C CA . TRP A 1 321 ? 7.904 -11.032 -6.448 1.00 97.56 321 TRP A CA 1
ATOM 2454 C C . TRP A 1 321 ? 6.457 -11.520 -6.390 1.00 97.56 321 TRP A C 1
ATOM 2456 O O . TRP A 1 321 ? 5.625 -10.823 -5.820 1.00 97.56 321 TRP A O 1
ATOM 2466 N N . ALA A 1 322 ? 6.154 -12.745 -6.830 1.00 98.25 322 ALA A N 1
ATOM 2467 C CA . ALA A 1 322 ? 4.830 -13.336 -6.623 1.00 98.25 322 ALA A CA 1
ATOM 2468 C C . ALA A 1 322 ? 4.506 -13.476 -5.124 1.00 98.25 322 ALA A C 1
ATOM 2470 O O . ALA A 1 322 ? 3.431 -13.068 -4.681 1.00 98.25 322 ALA A O 1
ATOM 2471 N N . ALA A 1 323 ? 5.455 -13.961 -4.316 1.00 98.31 323 ALA A N 1
ATOM 2472 C CA . ALA A 1 323 ? 5.295 -14.036 -2.865 1.00 98.31 323 ALA A CA 1
ATOM 2473 C C . ALA A 1 323 ? 5.090 -12.643 -2.241 1.00 98.31 323 ALA A C 1
ATOM 2475 O O . ALA A 1 323 ? 4.231 -12.470 -1.377 1.00 98.31 323 ALA A O 1
ATOM 2476 N N . SER A 1 324 ? 5.805 -11.627 -2.734 1.00 98.38 324 SER A N 1
ATOM 2477 C CA . SER A 1 324 ? 5.646 -10.230 -2.309 1.00 98.38 324 SER A CA 1
ATOM 2478 C C . SER A 1 324 ? 4.261 -9.672 -2.639 1.00 98.38 324 SER A C 1
ATOM 2480 O O . SER A 1 324 ? 3.644 -9.046 -1.782 1.00 98.38 324 SER A O 1
ATOM 2482 N N . ILE A 1 325 ? 3.740 -9.924 -3.844 1.00 98.50 325 ILE A N 1
ATOM 2483 C CA . ILE A 1 325 ? 2.405 -9.479 -4.276 1.00 98.50 325 ILE A CA 1
ATOM 2484 C C . ILE A 1 325 ? 1.322 -10.118 -3.406 1.00 98.50 325 ILE A C 1
ATOM 2486 O O . ILE A 1 325 ? 0.471 -9.409 -2.858 1.00 98.50 325 ILE A O 1
ATOM 2490 N N . PHE A 1 326 ? 1.406 -11.435 -3.196 1.00 98.56 326 PHE A N 1
ATOM 2491 C CA . PHE A 1 326 ? 0.520 -12.148 -2.281 1.00 98.56 326 PHE A CA 1
ATOM 2492 C C . PHE A 1 326 ? 0.582 -11.521 -0.881 1.00 98.56 326 PHE A C 1
ATOM 2494 O O . PHE A 1 326 ? -0.440 -11.235 -0.250 1.00 98.56 326 PHE A O 1
ATOM 2501 N N . PHE A 1 327 ? 1.796 -11.261 -0.395 1.00 98.38 327 PHE A N 1
ATOM 2502 C CA . PHE A 1 327 ? 2.029 -10.725 0.936 1.00 98.38 327 PHE A CA 1
ATOM 2503 C C . PHE A 1 327 ? 1.531 -9.282 1.106 1.00 98.38 327 PHE A C 1
ATOM 2505 O O . PHE A 1 327 ? 1.036 -8.937 2.184 1.00 98.38 327 PHE A O 1
ATOM 2512 N N . ILE A 1 328 ? 1.592 -8.451 0.058 1.00 98.62 328 ILE A N 1
ATOM 2513 C CA . ILE A 1 328 ? 0.979 -7.115 0.014 1.00 98.62 328 ILE A CA 1
ATOM 2514 C C . ILE A 1 328 ? -0.534 -7.235 0.212 1.00 98.62 328 ILE A C 1
ATOM 2516 O O . ILE A 1 328 ? -1.075 -6.588 1.111 1.00 98.62 328 ILE A O 1
ATOM 2520 N N . VAL A 1 329 ? -1.209 -8.089 -0.566 1.00 98.50 329 VAL A N 1
ATOM 2521 C CA . VAL A 1 329 ? -2.665 -8.299 -0.475 1.00 98.50 329 VAL A CA 1
ATOM 2522 C C . VAL A 1 329 ? -3.074 -8.808 0.903 1.00 98.50 329 VAL A C 1
ATOM 2524 O O . VAL A 1 329 ? -3.962 -8.236 1.541 1.00 98.50 329 VAL A O 1
ATOM 2527 N N . HIS A 1 330 ? -2.385 -9.832 1.406 1.00 97.25 330 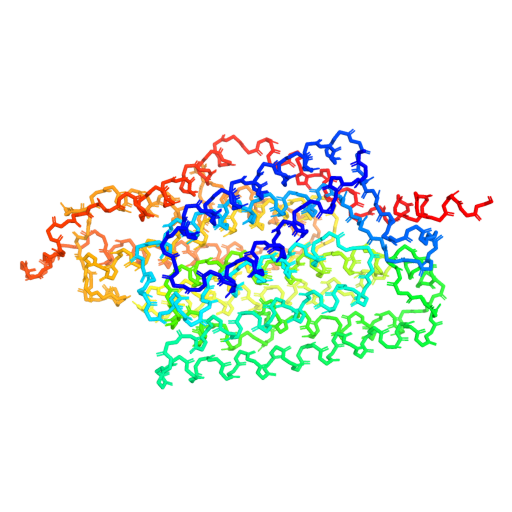HIS A N 1
ATOM 2528 C CA . HIS A 1 330 ? -2.594 -10.340 2.758 1.00 97.25 330 HIS A CA 1
ATOM 2529 C C . HIS A 1 330 ? -2.483 -9.211 3.802 1.00 97.25 330 HIS A C 1
ATOM 2531 O O . HIS A 1 330 ? -3.357 -9.060 4.660 1.00 97.25 330 HIS A O 1
ATOM 2537 N N . ASN A 1 331 ? -1.448 -8.370 3.698 1.00 98.00 331 ASN A N 1
ATOM 2538 C CA . ASN A 1 331 ? -1.238 -7.261 4.621 1.00 98.00 331 ASN A CA 1
ATOM 2539 C C . ASN A 1 331 ? -2.325 -6.188 4.533 1.00 98.00 331 ASN A C 1
ATOM 2541 O O . ASN A 1 331 ? -2.727 -5.676 5.578 1.00 98.00 331 ASN A O 1
ATOM 2545 N N . ILE A 1 332 ? -2.809 -5.851 3.331 1.00 98.31 332 ILE A N 1
ATOM 2546 C CA . ILE A 1 332 ? -3.935 -4.921 3.141 1.00 98.31 332 ILE A CA 1
ATOM 2547 C C . ILE A 1 332 ? -5.131 -5.391 3.975 1.00 98.31 332 ILE A C 1
ATOM 2549 O O . ILE A 1 332 ? -5.680 -4.623 4.763 1.00 98.31 332 ILE A O 1
ATOM 2553 N N . LEU A 1 333 ? -5.492 -6.671 3.863 1.00 98.12 333 LEU A N 1
ATOM 2554 C CA . LEU A 1 333 ? -6.648 -7.233 4.559 1.00 98.12 333 LEU A CA 1
ATOM 2555 C C . LEU A 1 333 ? -6.411 -7.350 6.070 1.00 98.12 333 LEU A C 1
ATOM 2557 O O . LEU A 1 333 ? -7.174 -6.803 6.869 1.00 98.12 333 LEU A O 1
ATOM 2561 N N . ALA A 1 334 ? -5.342 -8.040 6.475 1.00 97.38 334 ALA A N 1
ATOM 2562 C CA . ALA A 1 334 ? -5.092 -8.364 7.875 1.00 97.38 334 ALA A CA 1
ATOM 2563 C C . ALA A 1 334 ? -4.803 -7.112 8.715 1.00 97.38 334 ALA A C 1
ATOM 2565 O O . ALA A 1 334 ? -5.366 -6.958 9.804 1.00 97.38 334 ALA A O 1
ATOM 2566 N N . LYS A 1 335 ? -3.964 -6.180 8.228 1.00 96.12 335 LYS A N 1
ATOM 2567 C CA . LYS A 1 335 ? -3.624 -4.992 9.023 1.00 96.12 335 LYS A CA 1
ATOM 2568 C C . LYS A 1 335 ? -4.766 -4.022 9.163 1.00 96.12 335 LYS A C 1
ATOM 2570 O O . LYS A 1 335 ? -5.017 -3.579 10.285 1.00 96.12 335 LYS A O 1
ATOM 2575 N N . SER A 1 336 ? -5.459 -3.700 8.081 1.00 97.19 336 SER A N 1
ATOM 2576 C CA . SER A 1 336 ? -6.596 -2.793 8.169 1.00 97.19 336 SER A CA 1
ATOM 2577 C C . SER A 1 336 ? -7.666 -3.338 9.107 1.00 97.19 336 SER A C 1
ATOM 2579 O O . SER A 1 336 ? -8.181 -2.591 9.941 1.00 97.19 336 SER A O 1
ATOM 2581 N N . ASN A 1 337 ? -7.907 -4.651 9.070 1.00 97.88 337 ASN A N 1
ATOM 2582 C CA . ASN A 1 337 ? -8.855 -5.271 9.978 1.00 97.88 337 ASN A CA 1
ATOM 2583 C C . ASN A 1 337 ? -8.432 -5.177 11.451 1.00 97.88 337 ASN A C 1
ATOM 2585 O O . ASN A 1 337 ? -9.228 -4.802 12.308 1.00 97.88 337 ASN A O 1
ATOM 2589 N N . LEU A 1 338 ? -7.154 -5.423 11.757 1.00 97.50 338 LEU A N 1
ATOM 2590 C CA . LEU A 1 338 ? -6.632 -5.273 13.119 1.00 97.50 338 LEU A CA 1
ATOM 2591 C C . LEU A 1 338 ? -6.764 -3.837 13.653 1.00 97.50 338 LEU A C 1
ATOM 2593 O O . LEU A 1 338 ? -6.974 -3.658 14.852 1.00 97.50 338 LEU A O 1
ATOM 2597 N N . PHE A 1 339 ? -6.689 -2.810 12.799 1.00 97.25 339 PHE A N 1
ATOM 2598 C CA . PHE A 1 339 ? -6.961 -1.428 13.214 1.00 97.25 339 PHE A CA 1
ATOM 2599 C C . PHE A 1 339 ? -8.445 -1.184 13.525 1.00 97.25 339 PHE A C 1
ATOM 2601 O O . PHE A 1 339 ? -8.736 -0.529 14.529 1.00 97.25 339 PHE A O 1
ATOM 2608 N N . PHE A 1 340 ? -9.378 -1.738 12.739 1.00 97.38 340 PHE A N 1
ATOM 2609 C CA . PHE A 1 340 ? -10.811 -1.693 13.071 1.00 97.38 340 PHE A CA 1
ATOM 2610 C C . PHE A 1 340 ? -11.106 -2.410 14.388 1.00 97.38 340 PHE A C 1
ATOM 2612 O O . PHE A 1 340 ? -11.796 -1.874 15.254 1.00 97.38 340 PHE A O 1
ATOM 2619 N N . ILE A 1 341 ? -10.523 -3.592 14.583 1.00 96.56 341 ILE A N 1
ATOM 2620 C CA . ILE A 1 341 ? -10.687 -4.366 15.812 1.00 96.56 341 ILE A CA 1
ATOM 2621 C C . ILE A 1 341 ? -10.065 -3.634 17.001 1.00 96.56 341 ILE A C 1
ATOM 2623 O O . ILE A 1 341 ? -10.682 -3.565 18.058 1.00 96.56 341 ILE A O 1
ATOM 2627 N N . GLY A 1 342 ? -8.899 -3.005 16.836 1.00 95.19 342 GLY A N 1
ATOM 2628 C CA . GLY A 1 342 ? -8.299 -2.156 17.866 1.00 95.19 342 GLY A CA 1
ATOM 2629 C C . GLY A 1 342 ? -9.208 -0.991 18.280 1.00 95.19 342 GLY A C 1
ATOM 2630 O O . GLY A 1 342 ? -9.249 -0.623 19.454 1.00 95.19 342 GLY A O 1
ATOM 2631 N N . ALA A 1 343 ? -9.984 -0.434 17.346 1.00 94.56 343 ALA A N 1
ATOM 2632 C CA . ALA A 1 343 ? -11.004 0.570 17.647 1.00 94.56 343 ALA A CA 1
ATOM 2633 C C . ALA A 1 343 ? -12.141 -0.002 18.502 1.00 94.56 343 ALA A C 1
ATOM 2635 O O . ALA A 1 343 ? -12.574 0.641 19.461 1.00 94.56 343 ALA A O 1
ATOM 2636 N N . GLU A 1 344 ? -12.589 -1.219 18.186 1.00 93.62 344 GLU A N 1
ATOM 2637 C CA . GLU A 1 344 ? -13.604 -1.929 18.963 1.00 93.62 344 GLU A CA 1
ATOM 2638 C C . GLU A 1 344 ? -13.093 -2.338 20.343 1.00 93.62 344 GLU A C 1
ATOM 2640 O O . GLU A 1 344 ? -13.831 -2.201 21.315 1.00 93.62 344 GLU A O 1
ATOM 2645 N N . MET A 1 345 ? -11.818 -2.716 20.475 1.00 92.50 345 MET A N 1
ATOM 2646 C CA . MET A 1 345 ? -11.183 -2.931 21.779 1.00 92.50 345 MET A CA 1
ATOM 2647 C C . MET A 1 345 ? -11.271 -1.669 22.644 1.00 92.50 345 MET A C 1
ATOM 2649 O O . MET A 1 345 ? -11.646 -1.750 23.811 1.00 92.50 345 MET A O 1
ATOM 2653 N N . ASN A 1 346 ? -11.022 -0.488 22.071 1.00 92.00 346 ASN A N 1
ATOM 2654 C CA . ASN A 1 346 ? -11.165 0.768 22.803 1.00 92.00 346 ASN A CA 1
ATOM 2655 C C . ASN A 1 346 ? -12.632 1.142 23.079 1.00 92.00 346 ASN A C 1
ATOM 2657 O O . ASN A 1 346 ? -12.932 1.655 24.154 1.00 92.00 346 ASN A O 1
ATOM 2661 N N . ARG A 1 347 ? -13.559 0.892 22.144 1.00 90.25 347 ARG A N 1
ATOM 2662 C CA . ARG A 1 347 ? -14.993 1.186 22.328 1.00 90.25 347 ARG A CA 1
ATOM 2663 C C . ARG A 1 347 ? -15.628 0.303 23.405 1.00 90.25 347 ARG A C 1
ATOM 2665 O O . ARG A 1 347 ? -16.416 0.793 24.208 1.00 90.25 347 ARG A O 1
ATOM 2672 N N . LEU A 1 348 ? -15.302 -0.987 23.398 1.00 89.12 348 LEU A N 1
ATOM 2673 C CA . LEU A 1 348 ? -15.899 -2.005 24.263 1.00 89.12 348 LEU A CA 1
ATOM 2674 C C . LEU A 1 348 ? -15.147 -2.158 25.587 1.00 89.12 348 LEU A C 1
ATOM 2676 O O . LEU A 1 348 ? -15.772 -2.317 26.632 1.00 89.12 348 LEU A O 1
ATOM 2680 N N . GLY A 1 349 ? -13.816 -2.097 25.537 1.00 85.31 349 GLY A N 1
ATOM 2681 C CA . GLY A 1 349 ? -12.913 -2.265 26.676 1.00 85.31 349 GLY A CA 1
ATOM 2682 C C . GLY A 1 349 ? -12.368 -0.962 27.265 1.00 85.31 349 GLY A C 1
ATOM 2683 O O . GLY A 1 349 ? -11.573 -1.009 28.200 1.00 85.31 349 GLY A O 1
ATOM 2684 N N . GLY A 1 350 ? -12.753 0.197 26.721 1.00 86.56 350 GLY A N 1
ATOM 2685 C CA . GLY A 1 350 ? -12.476 1.526 27.278 1.00 86.56 350 GLY A CA 1
ATOM 2686 C C . GLY A 1 350 ? -11.045 2.053 27.107 1.00 86.56 350 GLY A C 1
ATOM 2687 O O . GLY A 1 350 ? -10.752 3.163 27.556 1.00 86.56 350 GLY A O 1
ATOM 2688 N N . SER A 1 351 ? -10.133 1.294 26.491 1.00 89.62 351 SER A N 1
ATOM 2689 C CA . SER A 1 351 ? -8.752 1.731 26.275 1.00 89.62 351 SER A CA 1
ATOM 2690 C C . SER A 1 351 ? -8.093 1.057 25.072 1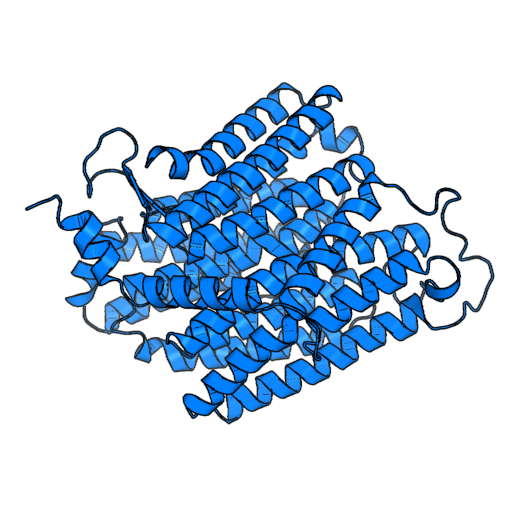.00 89.62 351 SER A C 1
ATOM 2692 O O . SER A 1 351 ? -8.454 -0.044 24.677 1.00 89.62 351 SER A O 1
ATOM 2694 N N . TYR A 1 352 ? -7.069 1.710 24.518 1.00 91.06 352 TYR A N 1
ATOM 2695 C CA . TYR A 1 352 ? -6.113 1.082 23.598 1.00 91.06 352 TYR A CA 1
ATOM 2696 C C . TYR A 1 352 ? -4.945 0.405 24.332 1.00 91.06 352 TYR A C 1
ATOM 2698 O O . TYR A 1 352 ? -4.156 -0.299 23.703 1.00 91.06 352 TYR A O 1
ATOM 2706 N N . ASN A 1 353 ? -4.792 0.638 25.640 1.00 92.31 353 ASN A N 1
ATOM 2707 C CA . ASN A 1 353 ? -3.716 0.055 26.432 1.00 92.31 353 ASN A CA 1
ATOM 2708 C C . ASN A 1 353 ? -4.114 -1.349 26.913 1.00 92.31 353 ASN A C 1
ATOM 2710 O O . ASN A 1 353 ? -5.051 -1.496 27.700 1.00 92.31 353 ASN A O 1
ATOM 2714 N N . LEU A 1 354 ? -3.344 -2.354 26.492 1.00 89.19 354 LEU A N 1
ATOM 2715 C CA . LEU A 1 354 ? -3.535 -3.770 26.824 1.00 89.19 354 LEU A CA 1
ATOM 2716 C C . LEU A 1 354 ? -3.536 -4.064 28.325 1.00 89.19 354 LEU A C 1
ATOM 2718 O O . LEU A 1 354 ? -4.138 -5.029 28.765 1.00 89.19 354 LEU A O 1
ATOM 2722 N N . GLN A 1 355 ? -2.884 -3.237 29.139 1.00 86.88 355 GLN A N 1
ATOM 2723 C CA . GLN A 1 355 ? -2.875 -3.430 30.588 1.00 86.88 355 GLN A CA 1
ATOM 2724 C C . GLN A 1 355 ? -4.220 -3.058 31.230 1.00 86.88 355 GLN A C 1
ATOM 2726 O O . GLN A 1 355 ? -4.542 -3.568 32.305 1.00 86.88 355 GLN A O 1
ATOM 2731 N N . LYS A 1 356 ? -4.990 -2.173 30.578 1.00 85.06 356 LYS A N 1
ATOM 2732 C CA . LYS A 1 356 ? -6.274 -1.635 31.059 1.00 85.06 356 LYS A CA 1
ATOM 2733 C C . LYS A 1 356 ? -7.484 -2.343 30.454 1.00 85.06 356 LYS A C 1
ATOM 2735 O O . LYS A 1 356 ? -8.546 -2.348 31.066 1.00 85.06 356 LYS A O 1
ATOM 2740 N N . THR A 1 357 ? -7.331 -2.916 29.267 1.00 82.69 357 THR A N 1
ATOM 2741 C CA . THR A 1 357 ? -8.382 -3.653 28.564 1.00 82.69 357 THR A CA 1
ATOM 2742 C C . THR A 1 357 ? -8.142 -5.142 28.742 1.00 82.69 357 THR A C 1
ATOM 2744 O O . THR A 1 357 ? -7.107 -5.621 28.305 1.00 82.69 357 THR A O 1
ATOM 2747 N N . ARG A 1 358 ? -9.069 -5.852 29.401 1.00 81.94 358 ARG A N 1
ATOM 2748 C CA . ARG A 1 358 ? -8.954 -7.288 29.706 1.00 81.94 358 ARG A CA 1
ATOM 2749 C C . ARG A 1 358 ? -10.292 -8.000 29.539 1.00 81.94 358 ARG A C 1
ATOM 2751 O O . ARG A 1 358 ? -11.346 -7.374 29.673 1.00 81.94 358 ARG A O 1
ATOM 2758 N N . GLY A 1 359 ? -10.243 -9.306 29.300 1.00 83.44 359 GLY A N 1
ATOM 2759 C CA . GLY A 1 359 ? -11.402 -10.197 29.347 1.00 83.44 359 GLY A CA 1
ATOM 2760 C C . GLY A 1 359 ? -12.427 -9.990 28.237 1.00 83.44 359 GLY A C 1
ATOM 2761 O O . GLY A 1 359 ? -13.586 -10.366 28.413 1.00 83.44 359 GLY A O 1
ATOM 2762 N N . LEU A 1 360 ? -12.043 -9.390 27.102 1.00 87.31 360 LEU A N 1
ATOM 2763 C CA . LEU A 1 360 ? -12.970 -9.154 25.989 1.00 87.31 360 LEU A CA 1
ATOM 2764 C C . LEU A 1 360 ? -13.574 -10.450 25.425 1.00 87.31 360 LEU A C 1
ATOM 2766 O O . LEU A 1 360 ? -14.693 -10.398 24.917 1.00 87.31 360 LEU A O 1
ATOM 2770 N N . TYR A 1 361 ? -12.896 -11.595 25.563 1.00 89.19 361 TYR A N 1
ATOM 2771 C CA . TYR A 1 361 ? -13.401 -12.898 25.121 1.00 89.19 361 TYR A CA 1
ATOM 2772 C C . TYR A 1 361 ? -14.736 -13.266 25.775 1.00 89.19 361 TYR A C 1
ATOM 2774 O O . TYR A 1 361 ? -15.694 -13.597 25.078 1.00 89.19 361 TYR A O 1
ATOM 2782 N N . ASN A 1 362 ? -14.833 -13.101 27.096 1.00 84.62 362 ASN A N 1
ATOM 2783 C CA . ASN A 1 362 ? -16.017 -13.492 27.865 1.00 84.62 362 ASN A CA 1
ATOM 2784 C C . ASN A 1 362 ? -17.246 -12.626 27.546 1.00 84.62 362 ASN A C 1
ATOM 2786 O O . ASN A 1 362 ? -18.379 -13.091 27.641 1.00 84.62 362 ASN A O 1
ATOM 2790 N N . PHE A 1 363 ? -17.041 -11.360 27.170 1.00 83.56 363 PHE A N 1
ATOM 2791 C CA . PHE A 1 363 ? -18.135 -10.413 26.927 1.00 83.56 363 PHE A CA 1
ATOM 2792 C C . PHE A 1 363 ? -18.476 -10.229 25.444 1.00 83.56 363 PHE A C 1
ATOM 2794 O O . PHE A 1 363 ? -19.628 -9.916 25.122 1.00 83.56 363 PHE A O 1
ATOM 2801 N N . TYR A 1 364 ? -17.490 -10.398 24.556 1.00 90.00 364 TYR A N 1
ATOM 2802 C CA . TYR A 1 364 ? -17.577 -10.107 23.124 1.00 90.00 364 TYR A CA 1
ATOM 2803 C C . TYR A 1 364 ? -16.877 -11.197 22.283 1.00 90.00 364 TYR A C 1
ATOM 2805 O O . TYR A 1 364 ? -15.893 -10.918 21.584 1.00 90.00 364 TYR A O 1
ATOM 2813 N N . PRO A 1 365 ? -17.396 -12.440 22.283 1.00 91.12 365 PRO A N 1
ATOM 2814 C CA . PRO A 1 365 ? -16.748 -13.579 21.627 1.00 91.12 365 PRO A CA 1
ATOM 2815 C C . PRO A 1 365 ? -16.576 -13.381 20.115 1.00 91.12 365 PRO A C 1
ATOM 2817 O O . PRO A 1 365 ? -15.531 -13.723 19.572 1.00 91.12 365 PRO A O 1
ATOM 2820 N N . LEU A 1 366 ? -17.535 -12.736 19.437 1.00 93.94 366 LEU A N 1
ATOM 2821 C CA . LEU A 1 366 ? -17.435 -12.467 17.997 1.00 93.94 366 LEU A CA 1
ATOM 2822 C C . LEU A 1 366 ? -16.230 -11.580 17.634 1.00 93.94 366 LEU A C 1
ATOM 2824 O O . LEU A 1 366 ? -15.469 -11.923 16.737 1.00 93.94 366 LEU A O 1
ATOM 2828 N N . ILE A 1 367 ? -16.018 -10.462 18.342 1.00 93.88 367 ILE A N 1
ATOM 2829 C CA . ILE A 1 367 ? -14.851 -9.589 18.101 1.00 93.88 367 ILE A CA 1
ATOM 2830 C C . ILE A 1 367 ? -13.553 -10.340 18.388 1.00 93.88 367 ILE A C 1
ATOM 2832 O O . ILE A 1 367 ? -12.569 -10.167 17.675 1.00 93.88 367 ILE A O 1
ATOM 2836 N N . SER A 1 368 ? -13.568 -11.197 19.405 1.00 94.75 368 SER A N 1
ATOM 2837 C CA . SER A 1 368 ? -12.423 -12.018 19.789 1.00 94.75 368 SER A CA 1
ATOM 2838 C C . SER A 1 368 ? -12.071 -13.030 18.698 1.00 94.75 368 SER A C 1
ATOM 2840 O O . SER A 1 368 ? -10.910 -13.138 18.322 1.00 94.75 368 SER A O 1
ATOM 2842 N N . LEU A 1 369 ? -13.065 -13.698 18.108 1.00 96.19 369 LEU A N 1
ATOM 2843 C CA . LEU A 1 369 ? -12.860 -14.600 16.973 1.00 96.19 369 LEU A CA 1
ATOM 2844 C C . LEU A 1 369 ? -12.314 -13.857 15.744 1.00 96.19 369 LEU A C 1
ATOM 2846 O O . LEU A 1 369 ? -11.357 -14.304 15.117 1.00 96.19 369 LEU A O 1
ATOM 2850 N N . LEU A 1 370 ? -12.879 -12.693 15.417 1.00 96.88 370 LEU A N 1
ATOM 2851 C CA . LEU A 1 370 ? -12.421 -11.878 14.284 1.00 96.88 370 LEU A CA 1
ATOM 2852 C C . LEU A 1 370 ? -10.995 -11.342 14.500 1.00 96.88 370 LEU A C 1
ATOM 2854 O O . LEU A 1 370 ? -10.204 -11.274 13.550 1.00 96.88 370 LEU A O 1
ATOM 2858 N N . PHE A 1 371 ? -10.644 -11.016 15.751 1.00 96.81 371 PHE A N 1
ATOM 2859 C CA . PHE A 1 371 ? -9.273 -10.697 16.146 1.00 96.81 371 PHE A CA 1
ATOM 2860 C C . PHE A 1 371 ? -8.361 -11.896 15.941 1.00 96.81 371 PHE A C 1
ATOM 2862 O O . PHE A 1 371 ? -7.336 -11.748 15.286 1.00 96.81 371 PHE A O 1
ATOM 2869 N N . PHE A 1 372 ? -8.743 -13.066 16.454 1.00 96.19 372 PHE A N 1
ATOM 2870 C CA . PHE A 1 372 ? -7.968 -14.296 16.342 1.00 96.19 372 PHE A CA 1
ATOM 2871 C C . PHE A 1 372 ? -7.638 -14.602 14.877 1.00 96.19 372 PHE A C 1
ATOM 2873 O O . PHE A 1 372 ? -6.466 -14.704 14.527 1.00 96.19 372 PHE A O 1
ATOM 2880 N N . ILE A 1 373 ? -8.643 -14.610 13.994 1.00 96.75 373 ILE A N 1
ATOM 2881 C CA . ILE A 1 373 ? -8.446 -14.841 12.554 1.00 96.75 373 ILE A CA 1
ATOM 2882 C C . ILE A 1 373 ? -7.436 -13.844 11.967 1.00 96.75 373 ILE A C 1
ATOM 2884 O O . ILE A 1 373 ? -6.511 -14.230 11.258 1.00 96.75 373 ILE A O 1
ATOM 2888 N N . SER A 1 374 ? -7.573 -12.555 12.280 1.00 96.75 374 SER A N 1
ATOM 2889 C CA . SER A 1 374 ? -6.717 -11.509 11.699 1.00 96.75 374 SER A CA 1
ATOM 2890 C C . SER A 1 374 ? -5.299 -11.509 12.275 1.00 96.75 374 SER A C 1
ATOM 2892 O O . SER A 1 374 ? -4.332 -11.258 11.557 1.00 96.75 374 SER A O 1
ATOM 2894 N N . ALA A 1 375 ? -5.168 -11.787 13.571 1.00 95.69 375 ALA A N 1
ATOM 2895 C CA . ALA A 1 375 ? -3.901 -11.822 14.284 1.00 95.69 375 ALA A CA 1
ATOM 2896 C C . ALA A 1 375 ? -3.067 -13.026 13.845 1.00 95.69 375 ALA A C 1
ATOM 2898 O O . ALA A 1 375 ? -1.910 -12.846 13.482 1.00 95.69 375 ALA A O 1
ATOM 2899 N N . PHE A 1 376 ? -3.662 -14.221 13.800 1.00 93.50 376 PHE A N 1
ATOM 2900 C CA . PHE A 1 376 ? -2.984 -15.439 13.344 1.00 93.50 376 PHE A CA 1
ATOM 2901 C C . PHE A 1 376 ? -2.730 -15.444 11.835 1.00 93.50 376 PHE A C 1
ATOM 2903 O O . PHE A 1 376 ? -1.743 -16.002 11.361 1.00 93.50 376 PHE A O 1
ATOM 2910 N N . SER A 1 377 ? -3.552 -14.726 11.073 1.00 95.00 377 SER A N 1
ATOM 2911 C CA . SER A 1 377 ? -3.212 -14.414 9.692 1.00 95.00 377 SER A CA 1
ATOM 2912 C C . SER A 1 377 ? -1.921 -13.607 9.594 1.00 95.00 377 SER A C 1
ATOM 2914 O O . SER A 1 377 ? -1.044 -13.976 8.823 1.00 95.00 377 SER A O 1
ATOM 2916 N N . LEU A 1 378 ? -1.731 -12.581 10.429 1.00 93.00 378 LEU A N 1
ATOM 2917 C CA . LEU A 1 378 ? -0.494 -11.793 10.443 1.00 93.00 378 LEU A CA 1
ATOM 2918 C C . LEU A 1 378 ? 0.734 -12.579 10.947 1.00 93.00 378 LEU A C 1
ATOM 2920 O O . LEU A 1 378 ? 1.862 -12.305 10.524 1.00 93.00 378 LEU A O 1
ATOM 2924 N N . THR A 1 379 ? 0.556 -13.536 11.866 1.00 91.88 379 THR A N 1
ATOM 2925 C CA . THR A 1 379 ? 1.671 -14.374 12.346 1.00 91.88 379 THR A CA 1
ATOM 2926 C C . THR A 1 379 ? 2.217 -15.259 11.230 1.00 91.88 379 THR A C 1
ATOM 2928 O O . THR A 1 379 ? 3.435 -15.388 11.105 1.00 91.88 379 THR A O 1
ATOM 2931 N N . GLY A 1 380 ? 1.342 -15.739 10.347 1.00 88.75 380 GLY A N 1
ATOM 2932 C CA . GLY A 1 380 ? 1.695 -16.591 9.218 1.00 88.75 380 GLY A CA 1
ATOM 2933 C C . GLY A 1 380 ? 1.775 -18.067 9.595 1.00 88.75 380 GLY A C 1
ATOM 2934 O O . GLY A 1 380 ? 2.678 -18.763 9.151 1.00 88.75 380 GLY A O 1
ATOM 2935 N N . ILE A 1 381 ? 0.851 -18.531 10.440 1.00 90.38 381 ILE A N 1
ATOM 2936 C CA . ILE A 1 381 ? 0.702 -19.947 10.805 1.00 90.38 381 ILE A CA 1
ATOM 2937 C C . ILE A 1 381 ? -0.335 -20.592 9.861 1.00 90.38 381 ILE A C 1
ATOM 2939 O O . ILE A 1 381 ? -1.357 -19.957 9.592 1.00 90.38 381 ILE A O 1
ATOM 2943 N N . PRO A 1 382 ? -0.141 -21.828 9.361 1.00 92.00 382 PRO A N 1
ATOM 2944 C CA . PRO A 1 382 ? -1.184 -22.549 8.627 1.00 92.00 382 PRO A CA 1
ATOM 2945 C C . PRO A 1 382 ? -2.460 -22.730 9.472 1.00 92.00 382 PRO A C 1
ATOM 2947 O O . PRO A 1 382 ? -2.352 -23.015 10.666 1.00 92.00 382 PRO A O 1
ATOM 2950 N N . PRO A 1 383 ? -3.673 -22.592 8.905 1.00 92.12 383 PRO A N 1
ATOM 2951 C CA . PRO A 1 383 ? -4.003 -22.402 7.488 1.00 92.12 383 PRO A CA 1
ATOM 2952 C C . PRO A 1 383 ? -4.247 -20.926 7.094 1.00 92.12 383 PRO A C 1
ATOM 2954 O O . PRO A 1 383 ? -5.003 -20.641 6.166 1.00 92.12 383 PRO A O 1
ATOM 2957 N N . PHE A 1 384 ? -3.693 -19.955 7.825 1.00 95.88 384 PHE A N 1
ATOM 2958 C CA . PHE A 1 384 ? -4.002 -18.543 7.595 1.00 95.88 384 PHE A CA 1
ATOM 2959 C C . PHE A 1 384 ? -3.160 -17.911 6.480 1.00 95.88 384 PHE A C 1
ATOM 2961 O O . PHE A 1 384 ? -2.058 -18.354 6.168 1.00 95.88 384 PHE A O 1
ATOM 2968 N N . SER A 1 385 ? -3.657 -16.818 5.895 1.00 94.56 385 SER A N 1
ATOM 2969 C CA . SER A 1 385 ? -3.089 -16.280 4.656 1.00 94.56 385 SER A CA 1
ATOM 2970 C C . SER A 1 385 ? -1.654 -15.783 4.747 1.00 94.56 385 SER A C 1
ATOM 2972 O O . SER A 1 385 ? -0.903 -15.983 3.799 1.00 94.56 385 SER A O 1
ATOM 2974 N N . GLY A 1 386 ? -1.209 -15.219 5.870 1.00 93.19 386 GLY A N 1
ATOM 2975 C CA . GLY A 1 386 ? 0.178 -14.754 5.981 1.00 93.19 386 GLY A CA 1
ATOM 2976 C C . GLY A 1 386 ? 1.224 -15.864 5.852 1.00 93.19 386 GLY A C 1
ATOM 2977 O O . GLY A 1 386 ? 2.383 -15.553 5.589 1.00 93.19 386 GLY A O 1
ATOM 2978 N N . PHE A 1 387 ? 0.829 -17.136 6.003 1.00 96.38 387 PHE A N 1
ATOM 2979 C CA . PHE A 1 387 ? 1.719 -18.283 5.837 1.00 96.38 387 PHE A CA 1
ATOM 2980 C C . PHE A 1 387 ? 2.285 -18.342 4.417 1.00 96.38 387 PHE A C 1
ATOM 2982 O O . PHE A 1 387 ? 3.499 -18.330 4.252 1.00 96.38 387 PHE A O 1
ATOM 2989 N N . TRP A 1 388 ? 1.423 -18.308 3.398 1.00 96.31 388 TRP A N 1
ATOM 2990 C CA . TRP A 1 388 ? 1.821 -18.477 1.997 1.00 96.31 388 TRP A CA 1
ATOM 2991 C C . TRP A 1 388 ? 2.769 -17.380 1.509 1.00 96.31 388 TRP A C 1
ATOM 2993 O O . TRP A 1 388 ? 3.767 -17.666 0.852 1.00 96.31 388 TRP A O 1
ATOM 3003 N N . GLY A 1 389 ? 2.503 -16.126 1.886 1.00 94.62 389 GLY A N 1
ATOM 3004 C CA . GLY A 1 389 ? 3.376 -15.006 1.528 1.00 94.62 389 GLY A CA 1
ATOM 3005 C C . GLY A 1 389 ? 4.742 -15.068 2.221 1.00 94.62 389 GLY A C 1
ATOM 3006 O O . GLY A 1 389 ? 5.763 -14.855 1.573 1.00 94.62 389 GLY A O 1
ATOM 3007 N N . LYS A 1 390 ? 4.787 -15.384 3.525 1.00 96.00 390 LYS A N 1
ATOM 3008 C CA . LYS A 1 390 ? 6.064 -15.485 4.257 1.00 96.00 390 LYS A CA 1
ATOM 3009 C C . LYS A 1 390 ? 6.871 -16.701 3.836 1.00 96.00 390 LYS A C 1
ATOM 3011 O O . LYS A 1 390 ? 8.076 -16.568 3.665 1.00 96.00 390 LYS A O 1
ATOM 3016 N N . LEU A 1 391 ? 6.217 -17.848 3.665 1.00 96.62 391 LEU A N 1
ATOM 3017 C CA . LEU A 1 391 ? 6.865 -19.068 3.205 1.00 96.62 391 LEU A CA 1
ATOM 3018 C C . LEU A 1 391 ? 7.514 -18.829 1.843 1.00 96.62 391 LEU A C 1
ATOM 3020 O O . LEU A 1 391 ? 8.719 -19.004 1.730 1.00 96.62 391 LEU A O 1
ATOM 3024 N N . GLY A 1 392 ? 6.760 -18.314 0.866 1.00 97.06 392 GLY A N 1
ATOM 3025 C CA . GLY A 1 392 ? 7.297 -18.062 -0.472 1.00 97.06 392 GLY A CA 1
ATOM 3026 C C . GLY A 1 392 ? 8.462 -17.065 -0.491 1.00 97.06 392 GLY A C 1
ATOM 3027 O O . GLY A 1 392 ? 9.389 -17.221 -1.279 1.00 97.06 392 GLY A O 1
ATOM 3028 N N . LEU A 1 393 ? 8.461 -16.058 0.394 1.00 97.88 393 LEU A N 1
ATOM 3029 C CA . LEU A 1 393 ? 9.589 -15.129 0.539 1.00 97.88 393 LEU A CA 1
ATOM 3030 C C . LEU A 1 393 ? 10.823 -15.795 1.152 1.00 97.88 393 LEU A C 1
ATOM 3032 O O . LEU A 1 393 ? 11.939 -15.539 0.711 1.00 97.88 393 LEU A O 1
ATOM 3036 N N . VAL A 1 394 ? 10.627 -16.627 2.174 1.00 97.69 394 VAL A N 1
ATOM 3037 C CA . VAL A 1 394 ? 11.717 -17.350 2.833 1.00 97.69 394 VAL A CA 1
ATOM 3038 C C . VAL A 1 394 ? 12.308 -18.394 1.887 1.00 97.69 394 VAL A C 1
ATOM 3040 O O . VAL A 1 394 ? 13.523 -18.431 1.732 1.00 97.69 394 VAL A O 1
ATOM 3043 N N . GLU A 1 395 ? 11.476 -19.182 1.204 1.00 97.75 395 GLU A N 1
ATOM 3044 C CA . GLU A 1 395 ? 11.905 -20.148 0.184 1.00 97.75 395 GLU A CA 1
ATOM 3045 C C . GLU A 1 395 ? 12.705 -19.464 -0.925 1.00 97.75 395 GLU A C 1
ATOM 3047 O O . GLU A 1 395 ? 13.813 -19.896 -1.231 1.00 97.75 395 GLU A O 1
ATOM 3052 N N . ALA A 1 396 ? 12.204 -18.348 -1.464 1.00 97.69 396 ALA A N 1
ATOM 3053 C CA . ALA A 1 396 ? 12.931 -17.583 -2.472 1.00 97.69 396 ALA A CA 1
ATOM 3054 C C . ALA A 1 396 ? 14.273 -17.041 -1.948 1.00 97.69 396 ALA A C 1
ATOM 3056 O O . ALA A 1 396 ? 15.246 -16.992 -2.694 1.00 97.69 396 ALA A O 1
ATOM 3057 N N . GLY A 1 397 ? 14.344 -16.658 -0.671 1.00 97.69 397 GLY A N 1
ATOM 3058 C CA . GLY A 1 397 ? 15.587 -16.217 -0.043 1.00 97.69 397 GLY A CA 1
ATOM 3059 C C . GLY A 1 397 ? 16.610 -17.344 0.122 1.00 97.69 397 GLY A C 1
ATOM 3060 O O . GLY A 1 397 ? 17.791 -17.143 -0.153 1.00 97.69 397 GLY A O 1
ATOM 3061 N N . PHE A 1 398 ? 16.166 -18.546 0.496 1.00 97.69 398 PHE A N 1
ATOM 3062 C CA . PHE A 1 398 ? 17.022 -19.734 0.537 1.00 97.69 398 PHE A CA 1
ATOM 3063 C C . PHE A 1 398 ? 17.506 -20.141 -0.862 1.00 97.69 398 PHE A C 1
ATOM 3065 O O . PHE A 1 398 ? 18.693 -20.410 -1.033 1.00 97.69 398 PHE A O 1
ATOM 3072 N N . GLU A 1 399 ? 16.627 -20.127 -1.870 1.00 97.06 399 GLU A N 1
ATOM 3073 C CA . GLU A 1 399 ? 16.991 -20.396 -3.272 1.00 97.06 399 GLU A CA 1
ATOM 3074 C C . GLU A 1 399 ? 18.011 -19.379 -3.816 1.00 97.06 399 GLU A C 1
ATOM 3076 O O . GLU A 1 399 ? 18.880 -19.737 -4.609 1.00 97.06 399 GLU A O 1
ATOM 3081 N N . ALA A 1 400 ? 17.947 -18.125 -3.356 1.00 95.81 400 ALA A N 1
ATOM 3082 C CA . ALA A 1 400 ? 18.894 -17.066 -3.704 1.00 95.81 400 ALA A CA 1
ATOM 3083 C C . ALA A 1 400 ? 20.213 -17.109 -2.901 1.00 95.81 400 ALA A C 1
ATOM 3085 O O . ALA A 1 400 ? 21.036 -16.211 -3.045 1.00 95.81 400 ALA A O 1
ATOM 3086 N N . ASN A 1 401 ? 20.440 -18.133 -2.066 1.00 96.81 401 ASN A N 1
ATOM 3087 C CA . ASN A 1 401 ? 21.580 -18.247 -1.141 1.00 96.81 401 ASN A CA 1
ATOM 3088 C C . ASN A 1 401 ? 21.660 -17.143 -0.064 1.00 96.81 401 ASN A C 1
ATOM 3090 O O . ASN A 1 401 ? 22.684 -16.985 0.603 1.00 96.81 401 ASN A O 1
ATOM 3094 N N . GLU A 1 402 ? 20.566 -16.424 0.184 1.00 97.44 402 GLU A N 1
ATOM 3095 C CA . GLU A 1 402 ? 20.460 -15.378 1.207 1.00 97.44 402 GLU A CA 1
ATOM 3096 C C . GLU A 1 402 ? 20.062 -15.976 2.566 1.00 97.44 402 GLU A C 1
ATOM 3098 O O . GLU A 1 402 ? 19.066 -15.598 3.196 1.00 97.44 402 GLU A O 1
ATOM 3103 N N . TYR A 1 403 ? 20.843 -16.958 3.029 1.00 97.69 403 TYR A N 1
ATOM 3104 C CA . TYR A 1 403 ? 20.551 -17.765 4.222 1.00 97.69 403 TYR A CA 1
ATOM 3105 C C . TYR A 1 403 ? 20.385 -16.916 5.486 1.00 97.69 403 TYR A C 1
ATOM 3107 O O . TYR A 1 403 ? 19.465 -17.130 6.282 1.00 97.69 403 TYR A O 1
ATOM 3115 N N . LEU A 1 404 ? 21.268 -15.931 5.673 1.00 98.19 404 LEU A N 1
ATOM 3116 C CA . LEU A 1 404 ? 21.270 -15.086 6.863 1.00 98.19 404 LEU A CA 1
ATOM 3117 C C . LEU A 1 404 ? 20.058 -14.143 6.881 1.00 98.19 404 LEU A C 1
ATOM 3119 O O . LEU A 1 404 ? 19.351 -14.072 7.887 1.00 98.19 404 LEU A O 1
ATOM 3123 N N . ALA A 1 405 ? 19.770 -13.473 5.763 1.00 97.94 405 ALA A N 1
ATOM 3124 C CA . ALA A 1 405 ? 18.602 -12.603 5.637 1.00 97.94 405 ALA A CA 1
ATOM 3125 C C . ALA A 1 405 ? 17.286 -13.388 5.804 1.00 97.94 405 ALA A C 1
ATOM 3127 O O . ALA A 1 405 ? 16.390 -12.958 6.535 1.00 97.94 405 ALA A O 1
ATOM 3128 N N . SER A 1 406 ? 17.205 -14.588 5.221 1.00 98.12 406 SER A N 1
ATOM 3129 C CA . SER A 1 406 ? 16.053 -15.494 5.355 1.00 98.12 406 SER A CA 1
ATOM 3130 C C . SER A 1 406 ? 15.860 -15.982 6.795 1.00 98.12 406 SER A C 1
ATOM 3132 O O . SER A 1 406 ? 14.735 -16.054 7.291 1.00 98.12 406 SER A O 1
ATOM 3134 N N . SER A 1 407 ? 16.955 -16.237 7.517 1.00 98.06 407 SER A N 1
ATOM 3135 C CA . SER A 1 407 ? 16.916 -16.599 8.941 1.00 98.06 407 SER A CA 1
ATOM 3136 C C . SER A 1 407 ? 16.372 -15.457 9.807 1.00 98.06 407 SER A C 1
ATOM 3138 O O . SER A 1 407 ? 15.547 -15.690 10.694 1.00 98.06 407 SER A O 1
ATOM 3140 N N . PHE A 1 408 ? 16.756 -14.206 9.521 1.00 98.38 408 PHE A N 1
ATOM 3141 C CA . PHE A 1 408 ? 16.152 -13.041 10.175 1.00 98.38 408 PHE A CA 1
ATOM 3142 C C . PHE A 1 408 ? 14.659 -12.917 9.862 1.00 98.38 408 PHE A C 1
ATOM 3144 O O . PHE A 1 408 ? 13.874 -12.638 10.769 1.00 98.38 408 PHE A O 1
ATOM 3151 N N . ALA A 1 409 ? 14.243 -13.179 8.621 1.00 97.88 409 ALA A N 1
ATOM 3152 C CA . ALA A 1 409 ? 12.831 -13.188 8.248 1.00 97.88 409 ALA A CA 1
ATOM 3153 C C . ALA A 1 409 ? 12.029 -14.240 9.042 1.00 97.88 409 ALA A C 1
ATOM 3155 O O . ALA A 1 409 ? 10.918 -13.956 9.493 1.00 97.88 409 ALA A O 1
ATOM 3156 N N . LEU A 1 410 ? 12.588 -15.423 9.306 1.00 97.19 410 LEU A N 1
ATOM 3157 C CA . LEU A 1 410 ? 11.958 -16.423 10.179 1.00 97.19 410 LEU A CA 1
ATOM 3158 C C . LEU A 1 410 ? 11.884 -15.961 11.644 1.00 97.19 410 LEU A C 1
ATOM 3160 O O . LEU A 1 410 ? 10.817 -16.034 12.263 1.00 97.19 410 LEU A O 1
ATOM 3164 N N . LEU A 1 411 ? 12.979 -15.418 12.186 1.00 98.00 411 LEU A N 1
ATOM 3165 C CA . LEU A 1 411 ? 13.035 -14.899 13.558 1.00 98.00 411 LEU A CA 1
ATOM 3166 C C . LEU A 1 411 ? 12.011 -13.777 13.787 1.00 98.00 411 LEU A C 1
ATOM 3168 O O . LEU A 1 411 ? 11.298 -13.760 14.793 1.00 98.00 411 LEU A O 1
ATOM 3172 N N . VAL A 1 412 ? 11.888 -12.853 12.833 1.00 98.12 412 VAL A N 1
ATOM 3173 C CA . VAL A 1 412 ? 10.884 -11.783 12.871 1.00 98.12 412 VAL A CA 1
ATOM 3174 C C . VAL A 1 412 ? 9.463 -12.352 12.832 1.00 98.12 412 VAL A C 1
ATOM 3176 O O . VAL A 1 412 ? 8.573 -11.830 13.513 1.00 98.12 412 VAL A O 1
ATOM 3179 N N . GLY A 1 413 ? 9.241 -13.446 12.101 1.00 96.62 413 GLY A N 1
ATOM 3180 C CA . GLY A 1 413 ? 7.975 -14.176 12.100 1.00 96.62 413 GLY A CA 1
ATOM 3181 C C . GLY A 1 413 ? 7.610 -14.672 13.500 1.00 96.62 413 GLY A C 1
ATOM 3182 O O . GLY A 1 413 ? 6.507 -14.406 13.982 1.00 96.62 413 GLY A O 1
ATOM 3183 N N . LEU A 1 414 ? 8.568 -15.283 14.201 1.00 96.88 414 LEU A N 1
ATOM 3184 C CA . LEU A 1 414 ? 8.403 -15.748 15.581 1.00 96.88 414 LEU A CA 1
ATOM 3185 C C . LEU A 1 414 ? 8.113 -14.595 16.557 1.00 96.88 414 LEU A C 1
ATOM 3187 O O . LEU A 1 414 ? 7.180 -14.675 17.359 1.00 96.88 414 LEU A O 1
ATOM 3191 N N . LEU A 1 415 ? 8.849 -13.486 16.461 1.00 97.94 415 LEU A N 1
ATOM 3192 C CA . LEU A 1 415 ? 8.609 -12.303 17.297 1.00 97.94 415 LEU A CA 1
ATOM 3193 C C . LEU A 1 415 ? 7.255 -11.636 16.993 1.00 97.94 415 LEU A C 1
ATOM 3195 O O . LEU A 1 415 ? 6.600 -11.094 17.891 1.00 97.94 415 LEU A O 1
ATOM 3199 N N . THR A 1 416 ? 6.790 -11.719 15.744 1.00 97.50 416 THR A N 1
ATOM 3200 C CA . THR A 1 416 ? 5.444 -11.279 15.356 1.00 97.50 416 THR A CA 1
ATOM 3201 C C . THR A 1 416 ? 4.381 -12.125 16.046 1.00 97.50 416 THR A C 1
ATOM 3203 O O . THR A 1 416 ? 3.437 -11.566 16.612 1.00 97.50 416 THR A O 1
ATOM 3206 N N . THR A 1 417 ? 4.568 -13.448 16.078 1.00 96.75 417 THR A N 1
ATOM 3207 C CA . THR A 1 417 ? 3.711 -14.377 16.826 1.00 96.75 417 THR A CA 1
ATOM 3208 C C . THR A 1 417 ? 3.656 -14.018 18.299 1.00 96.75 417 THR A C 1
ATOM 3210 O O . THR A 1 417 ? 2.563 -13.818 18.828 1.00 96.75 417 THR A O 1
ATOM 3213 N N . TYR A 1 418 ? 4.809 -13.826 18.943 1.00 97.25 418 TYR A N 1
ATOM 3214 C CA . TYR A 1 418 ? 4.865 -13.389 20.338 1.00 97.25 418 TYR A CA 1
ATOM 3215 C C . TYR A 1 418 ? 4.060 -12.098 20.568 1.00 97.25 418 TYR A C 1
ATOM 3217 O O . TYR A 1 418 ? 3.235 -12.021 21.478 1.00 97.25 418 TYR A O 1
ATOM 3225 N N . SER A 1 419 ? 4.248 -11.083 19.720 1.00 97.31 419 SER A N 1
ATOM 3226 C CA . SER A 1 419 ? 3.555 -9.797 19.855 1.00 97.31 419 SER A CA 1
ATOM 3227 C C . SER A 1 419 ? 2.031 -9.916 19.682 1.00 97.31 419 SER A C 1
ATOM 3229 O O . SER A 1 419 ? 1.279 -9.283 20.427 1.00 97.31 419 SER A O 1
ATOM 3231 N N . MET A 1 420 ? 1.557 -10.742 18.741 1.00 96.56 420 MET A N 1
ATOM 3232 C CA . MET A 1 420 ? 0.121 -10.992 18.542 1.00 96.56 420 MET A CA 1
ATOM 3233 C C . MET A 1 420 ? -0.491 -11.803 19.689 1.00 96.56 420 MET A C 1
ATOM 3235 O O . MET A 1 420 ? -1.565 -11.452 20.180 1.00 96.56 420 MET A O 1
ATOM 3239 N N . VAL A 1 421 ? 0.213 -12.829 20.173 1.00 96.00 421 VAL A N 1
ATOM 3240 C CA . VAL A 1 421 ? -0.202 -13.620 21.341 1.00 96.00 421 VAL A CA 1
ATOM 3241 C C . VAL A 1 421 ? -0.246 -12.750 22.599 1.00 96.00 421 VAL A C 1
ATOM 3243 O O . VAL A 1 421 ? -1.189 -12.853 23.378 1.00 96.00 421 VAL A O 1
ATOM 3246 N N . LYS A 1 422 ? 0.689 -11.807 22.769 1.00 95.38 422 LYS A N 1
ATOM 3247 C CA . LYS A 1 422 ? 0.644 -10.812 23.853 1.00 95.38 422 LYS A CA 1
ATOM 3248 C C . LYS A 1 422 ? -0.643 -9.976 23.814 1.00 95.38 422 LYS A C 1
ATOM 3250 O O . LYS A 1 422 ? -1.257 -9.765 24.857 1.00 95.38 422 LYS A O 1
ATOM 3255 N N . ILE A 1 423 ? -1.073 -9.506 22.636 1.00 95.62 423 ILE A N 1
ATOM 3256 C CA . ILE A 1 423 ? -2.355 -8.786 22.496 1.00 95.62 423 ILE A CA 1
ATOM 3257 C C . ILE A 1 423 ? -3.531 -9.705 22.849 1.00 95.62 423 ILE A C 1
ATOM 3259 O O . ILE A 1 423 ? -4.440 -9.273 23.557 1.00 95.62 423 ILE A O 1
ATOM 3263 N N . TRP A 1 424 ? -3.508 -10.956 22.380 1.00 95.44 424 TRP A N 1
ATOM 3264 C CA . TRP A 1 424 ? -4.544 -11.949 22.671 1.00 95.44 424 TRP A CA 1
ATOM 3265 C C . TRP A 1 424 ? -4.699 -12.196 24.174 1.00 95.44 424 TRP A C 1
ATOM 3267 O O . TRP A 1 424 ? -5.791 -12.034 24.718 1.00 95.44 424 TRP A O 1
ATOM 3277 N N . ILE A 1 425 ? -3.603 -12.532 24.855 1.00 94.00 425 ILE A N 1
ATOM 3278 C CA . ILE A 1 425 ? -3.619 -12.881 26.277 1.00 94.00 425 ILE A CA 1
ATOM 3279 C C . ILE A 1 425 ? -4.086 -11.688 27.111 1.00 94.00 425 ILE A C 1
ATOM 3281 O O . ILE A 1 425 ? -5.071 -11.799 27.839 1.00 94.00 425 ILE A O 1
ATOM 3285 N N . LEU A 1 426 ? -3.432 -10.533 26.957 1.00 92.19 426 LEU A N 1
ATOM 3286 C CA . LEU A 1 426 ? -3.713 -9.363 27.790 1.00 92.19 426 LEU A CA 1
ATOM 3287 C C . LEU A 1 426 ? -5.090 -8.754 27.489 1.00 92.19 426 LEU A C 1
ATOM 3289 O O . LEU A 1 426 ? -5.821 -8.398 28.407 1.00 92.19 426 LEU A O 1
ATOM 3293 N N . GLY A 1 427 ? -5.449 -8.635 26.207 1.00 90.69 427 GLY A N 1
ATOM 3294 C CA . GLY A 1 427 ? -6.670 -7.952 25.779 1.00 90.69 427 GLY A CA 1
ATOM 3295 C C . GLY A 1 427 ? -7.933 -8.807 25.865 1.00 90.69 427 GLY A C 1
ATOM 3296 O O . GLY A 1 427 ? -9.001 -8.307 26.230 1.00 90.69 427 GLY A O 1
ATOM 3297 N N . PHE A 1 428 ? -7.829 -10.089 25.511 1.00 91.12 428 PHE A N 1
ATOM 3298 C CA . PHE A 1 428 ? -8.987 -10.957 25.300 1.00 91.12 428 PHE A CA 1
ATOM 3299 C C . PHE A 1 428 ? -9.117 -12.049 26.357 1.00 91.12 428 PHE A C 1
ATOM 3301 O O . PHE A 1 428 ? -10.218 -12.215 26.881 1.00 91.12 428 PHE A O 1
ATOM 3308 N N . TRP A 1 429 ? -8.030 -12.758 26.671 1.00 88.50 429 TRP A N 1
ATOM 3309 C CA . TRP A 1 429 ? -8.071 -13.972 27.495 1.00 88.50 429 TRP A CA 1
ATOM 3310 C C . TRP A 1 429 ? -8.085 -13.706 29.006 1.00 88.50 429 TRP A C 1
ATOM 3312 O O . TRP A 1 429 ? -8.869 -14.321 29.725 1.00 88.50 429 TRP A O 1
ATOM 3322 N N . GLU A 1 430 ? -7.229 -12.809 29.508 1.00 84.25 430 GLU A N 1
ATOM 3323 C CA . GLU A 1 430 ? -7.101 -12.559 30.950 1.00 84.25 430 GLU A CA 1
ATOM 3324 C C . GLU A 1 430 ? -8.424 -12.108 31.582 1.00 84.25 430 GLU A C 1
ATOM 3326 O O . GLU A 1 430 ? -9.094 -11.202 31.082 1.00 84.25 430 GLU A O 1
ATOM 3331 N N . THR A 1 431 ? -8.779 -12.689 32.730 1.00 73.50 431 THR A N 1
ATOM 3332 C CA . THR A 1 431 ? -9.995 -12.320 33.457 1.00 73.50 431 THR A CA 1
ATOM 3333 C C . THR A 1 431 ? -9.889 -10.901 34.040 1.00 73.50 431 THR A C 1
ATOM 3335 O O . THR A 1 431 ? -8.838 -10.500 34.558 1.00 73.50 431 THR A O 1
ATOM 3338 N N . PRO A 1 432 ? -10.959 -10.085 33.964 1.00 67.06 432 PRO A N 1
ATOM 3339 C CA . PRO A 1 432 ? -10.936 -8.735 34.516 1.00 67.06 432 PRO A CA 1
ATOM 3340 C C . PRO A 1 432 ? -10.805 -8.775 36.042 1.00 67.06 432 PRO A C 1
ATOM 3342 O O . PRO A 1 432 ? -11.551 -9.483 36.709 1.00 67.06 432 PRO A O 1
ATOM 3345 N N . LYS A 1 433 ? -9.932 -7.936 36.616 1.00 62.25 433 LYS A N 1
ATOM 3346 C CA . LYS A 1 433 ? -9.836 -7.760 38.079 1.00 62.25 433 LYS A CA 1
ATOM 3347 C C . LYS A 1 433 ? -11.026 -6.989 38.688 1.00 62.25 433 LYS A C 1
ATOM 3349 O O . LYS A 1 433 ? -11.136 -6.923 39.904 1.00 62.25 433 LYS A O 1
ATOM 3354 N N . SER A 1 434 ? -11.898 -6.375 37.875 1.00 57.25 434 SER A N 1
ATOM 3355 C CA . SER A 1 434 ? -13.115 -5.688 38.346 1.00 57.25 434 SER A CA 1
ATOM 3356 C C . SER A 1 434 ? -14.233 -5.705 37.295 1.00 57.25 434 SER A C 1
ATOM 3358 O O . SER A 1 434 ? -13.949 -5.623 36.099 1.00 57.25 434 SER A O 1
ATOM 3360 N N . GLU A 1 435 ? -15.498 -5.701 37.730 1.00 55.66 435 GLU A N 1
ATOM 3361 C CA . GLU A 1 435 ? -16.698 -5.672 36.868 1.00 55.66 435 GLU A CA 1
ATOM 3362 C C . GLU A 1 435 ? -16.894 -4.375 36.054 1.00 55.66 435 GLU A C 1
ATOM 3364 O O . GLU A 1 435 ? -17.797 -4.297 35.218 1.00 55.66 435 GLU A O 1
ATOM 3369 N N . LYS A 1 436 ? -16.055 -3.346 36.245 1.00 53.66 436 LYS A N 1
ATOM 3370 C CA . LYS A 1 436 ? -16.192 -2.041 35.566 1.00 53.66 436 LYS A CA 1
ATOM 3371 C C . LYS A 1 436 ? -15.954 -2.086 34.047 1.00 53.66 436 LYS A C 1
ATOM 3373 O O . LYS A 1 436 ? -16.171 -1.083 33.374 1.00 53.66 436 LYS A O 1
ATOM 3378 N N . CYS A 1 437 ? -15.568 -3.228 33.479 1.00 52.47 437 CYS A N 1
ATOM 3379 C CA . CYS A 1 437 ? -15.380 -3.428 32.037 1.00 52.47 437 CYS A CA 1
ATOM 3380 C C . CYS A 1 437 ? -16.692 -3.726 31.278 1.00 52.47 437 CYS A C 1
ATOM 3382 O O . CYS A 1 437 ? -16.705 -4.530 30.347 1.00 52.47 437 CYS A O 1
ATOM 3384 N N . ARG A 1 438 ? -17.814 -3.088 31.639 1.00 59.88 438 ARG A N 1
ATOM 3385 C CA . ARG A 1 438 ? -19.032 -3.131 30.815 1.00 59.88 438 ARG A CA 1
ATOM 3386 C C . ARG A 1 438 ? -19.006 -1.969 29.823 1.00 59.88 438 ARG A C 1
ATOM 3388 O O . ARG A 1 438 ? -19.316 -0.834 30.172 1.00 59.88 438 ARG A O 1
ATOM 3395 N N . GLY A 1 439 ? -18.607 -2.272 28.588 1.00 62.22 439 GLY A N 1
ATOM 3396 C CA . GLY A 1 439 ? -18.766 -1.382 27.434 1.00 62.22 439 GLY A CA 1
ATOM 3397 C C . GLY A 1 439 ? -20.230 -0.966 27.186 1.00 62.22 439 GLY A C 1
ATOM 3398 O O . GLY A 1 439 ? -21.140 -1.388 27.904 1.00 62.22 439 GLY A O 1
ATOM 3399 N N . PRO A 1 440 ? -20.493 -0.121 26.177 1.00 66.94 440 PRO A N 1
ATOM 3400 C CA . PRO A 1 440 ? -21.832 0.407 25.902 1.00 66.94 440 PRO A CA 1
ATOM 3401 C C . PRO A 1 440 ? -22.879 -0.702 25.681 1.00 66.94 440 PRO A C 1
ATOM 3403 O O . PRO A 1 440 ? -22.574 -1.744 25.106 1.00 66.94 440 PRO A O 1
ATOM 3406 N N . LYS A 1 441 ? -24.143 -0.446 26.073 1.00 59.44 441 LYS A N 1
ATOM 3407 C CA . LYS A 1 441 ? -25.266 -1.409 25.959 1.00 59.44 441 LYS A CA 1
ATOM 3408 C C . LYS A 1 441 ? -25.438 -1.981 24.543 1.00 59.44 441 LYS A C 1
ATOM 3410 O O . LYS A 1 441 ? -25.831 -3.136 24.399 1.00 59.44 441 LYS A O 1
ATOM 3415 N N . ASN A 1 442 ? -25.127 -1.199 23.504 1.00 69.12 442 ASN A N 1
ATOM 3416 C CA . ASN A 1 442 ? -25.132 -1.679 22.124 1.00 69.12 442 ASN A CA 1
ATOM 3417 C C . ASN A 1 442 ? -23.811 -2.398 21.793 1.00 69.12 442 ASN A C 1
ATOM 3419 O O . ASN A 1 442 ? -22.818 -1.777 21.385 1.00 69.12 442 ASN A O 1
ATOM 3423 N N . LYS A 1 443 ? -23.815 -3.719 22.003 1.00 72.12 443 LYS A N 1
ATOM 3424 C CA . LYS A 1 443 ? -22.638 -4.579 21.839 1.00 72.12 443 LYS A CA 1
ATOM 3425 C C . LYS A 1 443 ? -22.127 -4.593 20.394 1.00 72.12 443 LYS A C 1
ATOM 3427 O O . LYS A 1 443 ? -20.923 -4.451 20.187 1.00 72.12 443 LYS A O 1
ATOM 3432 N N . TYR A 1 444 ? -23.021 -4.672 19.404 1.00 81.00 444 TYR A N 1
ATOM 3433 C CA . TYR A 1 444 ? -22.665 -4.880 17.997 1.00 81.00 444 TYR A CA 1
ATOM 3434 C C . TYR A 1 444 ? -23.368 -3.877 17.079 1.00 81.00 444 TYR A C 1
ATOM 3436 O O . TYR A 1 444 ? -24.545 -4.012 16.757 1.00 81.00 444 TYR A O 1
ATOM 3444 N N . GLN A 1 445 ? -22.629 -2.871 16.615 1.00 87.19 445 GLN A N 1
ATOM 3445 C CA . GLN A 1 445 ? -23.107 -1.963 15.575 1.00 87.19 445 GLN A CA 1
ATOM 3446 C C . GLN A 1 445 ? -22.760 -2.531 14.194 1.00 87.19 445 GLN A C 1
ATOM 3448 O O . GLN A 1 445 ? -21.583 -2.645 13.850 1.00 87.19 445 GLN A O 1
ATOM 3453 N N . MET A 1 446 ? -23.771 -2.846 13.378 1.00 90.56 446 MET A N 1
ATOM 3454 C CA . MET A 1 446 ? -23.581 -3.504 12.072 1.00 90.56 446 MET A CA 1
ATOM 3455 C C . MET A 1 446 ? -22.624 -2.749 11.141 1.00 90.56 446 MET A C 1
ATOM 3457 O O . MET A 1 446 ? -21.774 -3.371 10.511 1.00 90.56 446 MET A O 1
ATOM 3461 N N . LYS A 1 447 ? -22.680 -1.408 11.129 1.00 92.12 447 LYS A N 1
ATOM 3462 C CA . LYS A 1 447 ? -21.768 -0.550 10.347 1.00 92.12 447 LYS A CA 1
ATOM 3463 C C . LYS A 1 447 ? -20.281 -0.780 10.666 1.00 92.12 447 LYS A C 1
ATOM 3465 O O . LYS A 1 447 ? -19.438 -0.526 9.817 1.00 92.12 447 LYS A O 1
ATOM 3470 N N . ARG A 1 448 ? -19.960 -1.276 11.866 1.00 94.25 448 ARG A N 1
ATOM 3471 C CA . ARG A 1 448 ? -18.591 -1.578 12.309 1.00 94.25 448 ARG A CA 1
ATOM 3472 C C . ARG A 1 448 ? -18.230 -3.050 12.172 1.00 94.25 448 ARG A C 1
ATOM 3474 O O . ARG A 1 448 ? -17.123 -3.368 11.756 1.00 94.25 448 ARG A O 1
ATOM 3481 N N . ILE A 1 449 ? -19.161 -3.941 12.515 1.00 95.38 449 ILE A N 1
ATOM 3482 C CA . ILE A 1 449 ? -18.921 -5.390 12.514 1.00 95.38 449 ILE A CA 1
ATOM 3483 C C . ILE A 1 449 ? -18.846 -5.949 11.096 1.00 95.38 449 ILE A C 1
ATOM 3485 O O . ILE A 1 449 ? -17.991 -6.786 10.832 1.00 95.38 449 ILE A O 1
ATOM 3489 N N . VAL A 1 450 ? -19.694 -5.477 10.176 1.00 96.88 450 VAL A N 1
ATOM 3490 C CA . VAL A 1 450 ? -19.721 -5.985 8.796 1.00 96.88 450 VAL A CA 1
ATOM 3491 C C . VAL A 1 450 ? -18.375 -5.773 8.083 1.00 96.88 450 VAL A C 1
ATOM 3493 O O . VAL A 1 450 ? -17.849 -6.754 7.566 1.00 96.88 450 VAL A O 1
ATOM 3496 N N . PRO A 1 451 ? -17.745 -4.578 8.114 1.00 97.19 451 PRO A N 1
ATOM 3497 C CA . PRO A 1 451 ? -16.395 -4.391 7.575 1.00 97.19 451 PRO A CA 1
ATOM 3498 C C . PRO A 1 451 ? -15.355 -5.343 8.166 1.00 97.19 451 PRO A C 1
ATOM 3500 O O . PRO A 1 451 ? -14.547 -5.908 7.430 1.00 97.19 451 PRO A O 1
ATOM 3503 N N . ILE A 1 452 ? -15.393 -5.544 9.488 1.00 98.00 452 ILE A N 1
ATOM 3504 C CA . ILE A 1 452 ? -14.450 -6.427 10.181 1.00 98.00 452 ILE A CA 1
ATOM 3505 C C . ILE A 1 452 ? -14.636 -7.872 9.718 1.00 98.00 452 ILE A C 1
ATOM 3507 O O . ILE A 1 452 ? -13.671 -8.568 9.407 1.00 98.00 452 ILE A O 1
ATOM 3511 N N . PHE A 1 453 ? -15.891 -8.311 9.646 1.00 98.19 453 PHE A N 1
ATOM 3512 C CA . PHE A 1 453 ? -16.257 -9.642 9.195 1.00 98.19 453 PHE A CA 1
ATOM 3513 C C . PHE A 1 453 ? -15.820 -9.886 7.748 1.00 98.19 453 PHE A C 1
ATOM 3515 O O . PHE A 1 453 ? -15.161 -10.888 7.489 1.00 98.19 453 PHE A O 1
ATOM 3522 N N . ILE A 1 454 ? -16.107 -8.957 6.827 1.00 98.31 454 ILE A N 1
ATOM 3523 C CA . ILE A 1 454 ? -15.712 -9.065 5.413 1.00 98.31 454 ILE A CA 1
ATOM 3524 C C . ILE A 1 454 ? -14.195 -9.249 5.292 1.00 98.31 454 ILE A C 1
ATOM 3526 O O . ILE A 1 454 ? -13.744 -10.192 4.645 1.00 98.31 454 ILE A O 1
ATOM 3530 N N . LEU A 1 455 ? -13.396 -8.398 5.946 1.00 98.25 455 LEU A N 1
ATOM 3531 C CA . LEU A 1 455 ? -11.935 -8.494 5.859 1.00 98.25 455 LEU A CA 1
ATOM 3532 C C . LEU A 1 455 ? -11.381 -9.758 6.535 1.00 98.25 455 LEU A C 1
ATOM 3534 O O . LEU A 1 455 ? -10.448 -10.363 6.005 1.00 98.25 455 LEU A O 1
ATOM 3538 N N . SER A 1 456 ? -11.955 -10.193 7.664 1.00 97.94 456 SER A N 1
ATOM 3539 C CA . SER A 1 456 ? -11.591 -11.463 8.311 1.00 97.94 456 SER A CA 1
ATOM 3540 C C . SER A 1 456 ? -11.881 -12.660 7.410 1.00 97.94 456 SER A C 1
ATOM 3542 O O . SER A 1 456 ? -11.018 -13.519 7.255 1.00 97.94 456 SER A O 1
ATOM 3544 N N . MET A 1 457 ? -13.075 -12.719 6.814 1.00 98.00 457 MET A N 1
ATOM 3545 C CA . MET A 1 457 ? -13.484 -13.837 5.965 1.00 98.00 457 MET A CA 1
ATOM 3546 C C . MET A 1 457 ? -12.684 -13.882 4.668 1.00 98.00 457 MET A C 1
ATOM 3548 O O . MET A 1 457 ? -12.249 -14.957 4.278 1.00 98.00 457 MET A O 1
ATOM 3552 N N . LEU A 1 458 ? -12.410 -12.735 4.041 1.00 97.88 458 LEU A N 1
ATOM 3553 C CA . LEU A 1 458 ? -11.530 -12.681 2.871 1.00 97.88 458 LEU A CA 1
ATOM 3554 C C . LEU A 1 458 ? -10.105 -13.127 3.214 1.00 97.88 458 LEU A C 1
ATOM 3556 O O . LEU A 1 458 ? -9.520 -13.915 2.478 1.00 97.88 458 LEU A O 1
ATOM 3560 N N . SER A 1 459 ? -9.561 -12.676 4.349 1.00 97.06 459 SER A N 1
ATOM 3561 C CA . SER A 1 459 ? -8.233 -13.090 4.822 1.00 97.06 459 SER A CA 1
ATOM 3562 C C . SER A 1 459 ? -8.152 -14.591 5.118 1.00 97.06 459 SER A C 1
ATOM 3564 O O . SER A 1 459 ? -7.115 -15.204 4.862 1.00 97.06 459 SER A O 1
ATOM 3566 N N . LEU A 1 460 ? -9.231 -15.185 5.636 1.00 96.88 460 LEU A N 1
ATOM 3567 C CA . LEU A 1 460 ? -9.335 -16.624 5.866 1.00 96.88 460 LEU A CA 1
ATOM 3568 C C . LEU A 1 460 ? -9.497 -17.395 4.549 1.00 96.88 460 LEU A C 1
ATOM 3570 O O . LEU A 1 460 ? -8.815 -18.394 4.347 1.00 96.88 460 LEU A O 1
ATOM 3574 N N . TYR A 1 461 ? -10.340 -16.903 3.638 1.00 97.31 461 TYR A N 1
ATOM 3575 C CA . TYR A 1 461 ? -10.585 -17.505 2.328 1.00 97.31 461 TYR A CA 1
ATOM 3576 C C . TYR A 1 461 ? -9.294 -17.638 1.520 1.00 97.31 461 TYR A C 1
ATOM 3578 O O . TYR A 1 461 ? -8.965 -18.739 1.094 1.00 97.31 461 TYR A O 1
ATOM 3586 N N . ILE A 1 462 ? -8.508 -16.562 1.392 1.00 96.56 462 ILE A N 1
ATOM 3587 C CA . ILE A 1 462 ? -7.226 -16.614 0.666 1.00 96.56 462 ILE A CA 1
ATOM 3588 C C . ILE A 1 462 ? -6.150 -17.433 1.408 1.00 96.56 462 ILE A C 1
ATOM 3590 O O . ILE A 1 462 ? -5.105 -17.723 0.838 1.00 96.56 462 ILE A O 1
ATOM 3594 N N . GLY A 1 463 ? -6.361 -17.763 2.687 1.00 96.00 463 GLY A N 1
ATOM 3595 C CA . GLY A 1 463 ? -5.488 -18.666 3.442 1.00 96.00 463 GLY A CA 1
ATOM 3596 C C . GLY A 1 463 ? -5.807 -20.136 3.183 1.00 96.00 463 GLY A C 1
ATOM 3597 O O . GLY A 1 463 ? -4.895 -20.922 2.934 1.00 96.00 463 GLY A O 1
ATOM 3598 N N . LEU A 1 464 ? -7.098 -20.480 3.188 1.00 96.88 464 LEU A N 1
ATOM 3599 C CA . LEU A 1 464 ? -7.597 -21.835 2.938 1.00 96.88 464 LEU A CA 1
ATOM 3600 C C . LEU A 1 464 ? -7.528 -22.224 1.453 1.00 96.88 464 LEU A C 1
ATOM 3602 O O . LEU A 1 464 ? -7.195 -23.362 1.137 1.00 96.88 464 LEU A O 1
ATOM 3606 N N . TRP A 1 465 ? -7.806 -21.278 0.552 1.00 96.88 465 TRP A N 1
ATOM 3607 C CA . TRP A 1 465 ? -7.773 -21.458 -0.903 1.00 96.88 465 TRP A CA 1
ATOM 3608 C C . TRP A 1 465 ? -6.858 -20.412 -1.553 1.00 96.88 465 TRP A C 1
ATOM 3610 O O . TRP A 1 465 ? -7.332 -19.447 -2.160 1.00 96.88 465 TRP A O 1
ATOM 3620 N N . PRO A 1 466 ? -5.529 -20.571 -1.429 1.00 96.25 466 PRO A N 1
ATOM 3621 C CA . PRO A 1 466 ? -4.573 -19.568 -1.892 1.00 96.25 466 PRO A CA 1
ATOM 3622 C C . PRO A 1 466 ? -4.434 -19.513 -3.420 1.00 96.25 466 PRO A C 1
ATOM 3624 O O . PRO A 1 466 ? -3.955 -18.508 -3.939 1.00 96.25 466 PRO A O 1
ATOM 3627 N N . GLU A 1 467 ? -4.867 -20.550 -4.145 1.00 95.81 467 GLU A N 1
ATOM 3628 C CA . GLU A 1 467 ? -4.612 -20.759 -5.581 1.00 95.81 467 GLU A CA 1
ATOM 3629 C C . GLU A 1 467 ? -4.989 -19.559 -6.462 1.00 95.81 467 GLU A C 1
ATOM 3631 O O . GLU A 1 467 ? -4.213 -19.126 -7.317 1.00 95.81 467 GLU A O 1
ATOM 3636 N N . MET A 1 468 ? -6.156 -18.955 -6.218 1.00 95.81 468 MET A N 1
ATOM 3637 C CA . MET A 1 468 ? -6.602 -17.783 -6.977 1.00 95.81 468 MET A CA 1
ATOM 3638 C C . MET A 1 468 ? -5.631 -16.607 -6.810 1.00 95.81 468 MET A C 1
ATOM 3640 O O . MET A 1 468 ? -5.269 -15.948 -7.779 1.00 95.81 468 MET A O 1
ATOM 3644 N N . LEU A 1 469 ? -5.190 -16.330 -5.582 1.00 97.56 469 LEU A N 1
ATOM 3645 C CA . LEU A 1 469 ? -4.290 -15.207 -5.339 1.00 97.56 469 LEU A CA 1
ATOM 3646 C C . LEU A 1 469 ? -2.849 -15.539 -5.747 1.00 97.56 469 LEU A C 1
ATOM 3648 O O . LEU A 1 469 ? -2.148 -14.655 -6.235 1.00 97.56 469 LEU A O 1
ATOM 3652 N N . LEU A 1 470 ? -2.408 -16.789 -5.588 1.00 97.12 470 LEU A N 1
ATOM 3653 C CA . LEU A 1 470 ? -1.093 -17.251 -6.039 1.00 97.12 470 LEU A CA 1
ATOM 3654 C C . LEU A 1 470 ? -0.955 -17.151 -7.560 1.00 97.12 470 LEU A C 1
ATOM 3656 O O . LEU A 1 470 ? 0.042 -16.614 -8.039 1.00 97.12 470 LEU A O 1
ATOM 3660 N N . SER A 1 471 ? -1.963 -17.591 -8.316 1.00 97.12 471 SER A N 1
ATOM 3661 C CA . SER A 1 471 ? -1.967 -17.498 -9.782 1.00 97.12 471 SER A CA 1
ATOM 3662 C C . SER A 1 471 ? -1.932 -16.046 -10.272 1.00 97.12 471 SER A C 1
ATOM 3664 O O . SER A 1 471 ? -1.081 -15.709 -11.096 1.00 97.12 471 SER A O 1
ATOM 3666 N N . LEU A 1 472 ? -2.762 -15.160 -9.708 1.00 97.69 472 LEU A N 1
ATOM 3667 C CA . LEU A 1 472 ? -2.722 -13.722 -10.009 1.00 97.69 472 LEU A CA 1
ATOM 3668 C C . LEU A 1 472 ? -1.372 -13.093 -9.644 1.00 97.69 472 LEU A C 1
ATOM 3670 O O . LEU A 1 472 ? -0.817 -12.312 -10.415 1.00 97.69 472 LEU A O 1
ATOM 3674 N N . SER A 1 473 ? -0.811 -13.462 -8.490 1.00 98.00 473 SER A N 1
ATOM 3675 C CA . SER A 1 473 ? 0.488 -12.954 -8.039 1.00 98.00 473 SER A CA 1
ATOM 3676 C C . SER A 1 473 ? 1.623 -13.410 -8.954 1.00 98.00 473 SER A C 1
ATOM 3678 O O . SER A 1 473 ? 2.512 -12.621 -9.264 1.00 98.00 473 SER A O 1
ATOM 3680 N N . LYS A 1 474 ? 1.579 -14.660 -9.431 1.00 97.06 474 LYS A N 1
ATOM 3681 C CA . LYS A 1 474 ? 2.534 -15.199 -10.403 1.00 97.06 474 LYS A CA 1
ATOM 3682 C C . LYS A 1 474 ? 2.439 -14.464 -11.738 1.00 97.06 474 LYS A C 1
ATOM 3684 O O . LYS A 1 474 ? 3.458 -13.991 -12.230 1.00 97.06 474 LYS A O 1
ATOM 3689 N N . GLN A 1 475 ? 1.230 -14.294 -12.274 1.00 96.00 475 GLN A N 1
ATOM 3690 C CA . GLN A 1 475 ? 1.014 -13.553 -13.521 1.00 96.00 475 GLN A CA 1
ATOM 3691 C C . GLN A 1 475 ? 1.491 -12.097 -13.417 1.00 96.00 475 GLN A C 1
ATOM 3693 O O . GLN A 1 475 ? 2.218 -11.625 -14.287 1.00 96.00 475 GLN A O 1
ATOM 3698 N N . GLY A 1 476 ? 1.132 -11.392 -12.338 1.00 95.88 476 GLY A N 1
ATOM 3699 C CA . GLY A 1 476 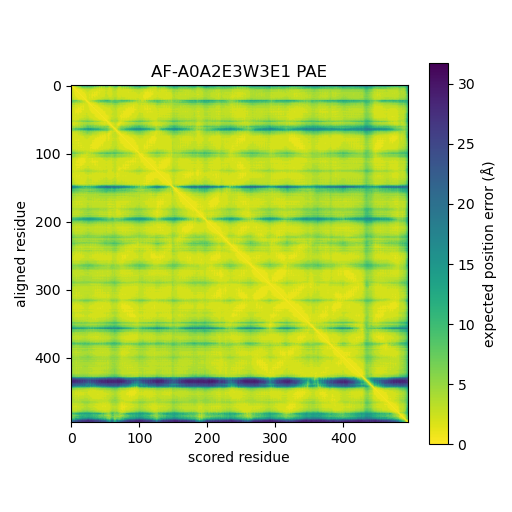? 1.569 -10.012 -12.112 1.00 95.88 476 GLY A CA 1
ATOM 3700 C C . GLY A 1 476 ? 3.089 -9.887 -11.972 1.00 95.88 476 GLY A C 1
ATOM 3701 O O . GLY A 1 476 ? 3.690 -8.971 -12.528 1.00 95.88 476 GLY A O 1
ATOM 3702 N N . SER A 1 477 ? 3.720 -10.842 -11.287 1.00 95.75 477 SER A N 1
ATOM 3703 C CA . SER A 1 477 ? 5.176 -10.921 -11.149 1.00 95.75 477 SER A CA 1
ATOM 3704 C C . SER A 1 477 ? 5.880 -11.125 -12.497 1.00 95.75 477 SER A C 1
ATOM 3706 O O . SER A 1 477 ? 6.811 -10.395 -12.835 1.00 95.75 477 SER A O 1
ATOM 3708 N N . GLU A 1 478 ? 5.404 -12.074 -13.307 1.00 93.38 478 GLU A N 1
ATOM 3709 C CA . GLU A 1 478 ? 5.962 -12.359 -14.634 1.00 93.38 478 GLU A CA 1
ATOM 3710 C C . GLU A 1 478 ? 5.814 -11.176 -15.601 1.00 93.38 478 GLU A C 1
ATOM 3712 O O . GLU A 1 478 ? 6.721 -10.926 -16.395 1.00 93.38 478 GLU A O 1
ATOM 3717 N N . GLN A 1 479 ? 4.707 -10.428 -15.522 1.00 91.12 479 GLN A N 1
ATOM 3718 C CA . GLN A 1 479 ? 4.504 -9.211 -16.316 1.00 91.12 479 GLN A CA 1
ATOM 3719 C C . GLN A 1 479 ? 5.479 -8.100 -15.913 1.00 91.12 479 GLN A C 1
ATOM 3721 O O . GLN A 1 479 ? 6.152 -7.542 -16.779 1.00 91.12 479 GLN A O 1
ATOM 3726 N N . LEU A 1 480 ? 5.614 -7.821 -14.612 1.00 90.19 480 LEU A N 1
ATOM 3727 C CA . LEU A 1 480 ? 6.533 -6.792 -14.112 1.00 90.19 480 LEU A CA 1
ATOM 3728 C C . LEU A 1 480 ? 8.001 -7.081 -14.458 1.00 90.19 480 LEU A C 1
ATOM 3730 O O . LEU A 1 480 ? 8.763 -6.152 -14.707 1.00 90.19 480 LEU A O 1
ATOM 3734 N N . LEU A 1 481 ? 8.396 -8.356 -14.486 1.00 88.69 481 LEU A N 1
ATOM 3735 C CA . LEU A 1 481 ? 9.757 -8.786 -14.826 1.00 88.69 481 LEU A CA 1
ATOM 3736 C C . LEU A 1 481 ? 10.025 -8.850 -16.337 1.00 88.69 481 LEU A C 1
ATOM 3738 O O . LEU A 1 481 ? 11.141 -9.175 -16.747 1.00 88.69 481 LEU A O 1
ATOM 3742 N N . ARG A 1 482 ? 9.038 -8.529 -17.184 1.00 85.81 482 ARG A N 1
ATOM 3743 C CA . ARG A 1 482 ? 9.183 -8.490 -18.648 1.00 85.81 482 ARG A CA 1
ATOM 3744 C C . ARG A 1 482 ? 8.895 -7.091 -19.213 1.00 85.81 482 ARG A C 1
ATOM 3746 O O . ARG A 1 482 ? 7.914 -6.923 -19.942 1.00 85.81 482 ARG A O 1
ATOM 3753 N N . PRO A 1 483 ? 9.783 -6.098 -18.997 1.00 79.12 483 PRO A N 1
ATOM 3754 C CA . PRO A 1 483 ? 9.609 -4.738 -19.522 1.00 79.12 483 PRO A CA 1
ATOM 3755 C C . PRO A 1 483 ? 9.435 -4.671 -21.041 1.00 79.12 483 PRO A C 1
ATOM 3757 O O . PRO A 1 483 ? 8.760 -3.776 -21.538 1.00 79.12 483 PRO A O 1
ATOM 3760 N N . LYS A 1 484 ? 9.971 -5.649 -21.785 1.00 79.75 484 LYS A N 1
ATOM 3761 C CA . LYS A 1 484 ? 9.780 -5.758 -23.240 1.00 79.75 484 LYS A CA 1
ATOM 3762 C C . LYS A 1 484 ? 8.310 -5.790 -23.658 1.00 79.75 484 LYS A C 1
ATOM 3764 O O . LYS A 1 484 ? 7.984 -5.206 -24.678 1.00 79.75 484 LYS A O 1
ATOM 3769 N N . LEU A 1 485 ? 7.420 -6.393 -22.863 1.00 76.38 485 LEU A N 1
ATOM 3770 C CA . LEU A 1 485 ? 5.980 -6.388 -23.156 1.00 76.38 485 LEU A CA 1
ATOM 3771 C C . LEU A 1 485 ? 5.418 -4.962 -23.158 1.00 76.38 485 LEU A C 1
ATOM 3773 O O . LEU A 1 485 ? 4.656 -4.598 -24.050 1.00 76.38 485 LEU A O 1
ATOM 3777 N N . TYR A 1 486 ? 5.847 -4.140 -22.196 1.00 76.94 486 TYR A N 1
ATOM 3778 C CA . TYR A 1 486 ? 5.484 -2.725 -22.137 1.00 76.94 486 TYR A CA 1
ATOM 3779 C C . TYR A 1 486 ? 6.098 -1.976 -23.320 1.00 76.94 486 TYR A C 1
ATOM 3781 O O . TYR A 1 486 ? 5.400 -1.229 -23.995 1.00 76.94 486 TYR A O 1
ATOM 3789 N N . GLN A 1 487 ? 7.378 -2.210 -23.621 1.00 80.69 487 GLN A N 1
ATOM 3790 C CA . GLN A 1 487 ? 8.065 -1.572 -24.747 1.00 80.69 487 GLN A CA 1
ATOM 3791 C C . GLN A 1 487 ? 7.391 -1.893 -26.092 1.00 80.69 487 GLN A C 1
ATOM 3793 O O . GLN A 1 487 ? 7.082 -0.978 -26.847 1.00 80.69 487 GLN A O 1
ATOM 3798 N N . GLU A 1 488 ? 7.116 -3.163 -26.387 1.00 80.88 488 GLU A N 1
ATOM 3799 C CA . GLU A 1 488 ? 6.535 -3.612 -27.658 1.00 80.88 488 GLU A CA 1
ATOM 3800 C C . GLU A 1 488 ? 5.093 -3.136 -27.840 1.00 80.88 488 GLU A C 1
ATOM 3802 O O . GLU A 1 488 ? 4.739 -2.668 -28.918 1.00 80.88 488 GLU A O 1
ATOM 3807 N N . GLN A 1 489 ? 4.261 -3.193 -26.798 1.00 74.69 489 GLN A N 1
ATOM 3808 C CA . GLN A 1 489 ? 2.864 -2.764 -26.911 1.00 74.69 489 GLN A CA 1
ATOM 3809 C C . GLN A 1 489 ? 2.701 -1.240 -26.953 1.00 74.69 489 GLN A C 1
ATOM 3811 O O . GLN A 1 489 ? 1.738 -0.749 -27.540 1.00 74.69 489 GLN A O 1
ATOM 3816 N N . ILE A 1 490 ? 3.630 -0.485 -26.356 1.00 73.38 490 ILE A N 1
ATOM 3817 C CA . ILE A 1 490 ? 3.562 0.984 -26.297 1.00 73.38 490 ILE A CA 1
ATOM 3818 C C . ILE A 1 490 ? 4.288 1.632 -27.477 1.00 73.38 490 ILE A C 1
ATOM 3820 O O . ILE A 1 490 ? 3.786 2.598 -28.046 1.00 73.38 490 ILE A O 1
ATOM 3824 N N . LEU A 1 491 ? 5.457 1.112 -27.861 1.00 70.06 491 LEU A N 1
ATOM 3825 C CA . LEU A 1 491 ? 6.291 1.675 -28.930 1.00 70.06 491 LEU A CA 1
ATOM 3826 C C . LEU A 1 491 ? 6.098 0.957 -30.273 1.00 70.06 491 LEU A C 1
ATOM 3828 O O . LEU A 1 491 ? 6.395 1.532 -31.315 1.00 70.06 491 LEU A O 1
ATOM 3832 N N . GLY A 1 492 ? 5.575 -0.273 -30.288 1.00 56.44 492 GLY A N 1
ATOM 3833 C CA . GLY A 1 492 ? 5.321 -1.030 -31.521 1.00 56.44 492 GLY A CA 1
ATOM 3834 C C . GLY A 1 492 ? 4.212 -0.448 -32.402 1.00 56.44 492 GLY A C 1
ATOM 3835 O O . GLY A 1 492 ? 4.165 -0.758 -33.588 1.00 56.44 492 GLY A O 1
ATOM 3836 N N . GLY A 1 493 ? 3.372 0.443 -31.863 1.00 50.16 493 GLY A N 1
ATOM 3837 C CA . GLY A 1 493 ? 2.430 1.258 -32.642 1.00 50.16 493 GLY A CA 1
ATOM 3838 C C . GLY A 1 493 ? 3.061 2.469 -33.348 1.00 50.16 493 GLY A C 1
ATOM 3839 O O . GLY A 1 493 ? 2.347 3.209 -34.019 1.00 50.16 493 GLY A O 1
ATOM 3840 N N . VAL A 1 494 ? 4.372 2.690 -33.180 1.00 45.41 494 VAL A N 1
ATOM 3841 C CA . VAL A 1 494 ? 5.136 3.846 -33.699 1.00 45.41 494 VAL A CA 1
ATOM 3842 C C . VAL A 1 494 ? 6.080 3.433 -34.849 1.00 45.41 494 VAL A C 1
ATOM 3844 O O . VAL A 1 494 ? 6.987 4.181 -35.200 1.00 45.41 494 VAL A O 1
ATOM 3847 N N . ARG A 1 495 ? 5.899 2.241 -35.437 1.00 34.00 495 ARG A N 1
ATOM 3848 C CA . ARG A 1 495 ? 6.650 1.820 -36.634 1.00 34.00 495 ARG A CA 1
ATOM 3849 C C . ARG A 1 495 ? 6.047 2.349 -37.924 1.00 34.00 495 ARG A C 1
ATOM 3851 O O . ARG A 1 495 ? 4.805 2.278 -38.060 1.00 34.00 495 ARG A O 1
#

Nearest PDB structures (foldseek):
  6z16-assembly1_d  TM=9.686E-01  e=6.213E-34  Anoxybacillus flavithermus WK1
  6tjv-assembly1_D  TM=8.979E-01  e=8.088E-20  Thermosynechococcus vestitus BP-1
  6tjv-assembly1_B  TM=9.013E-01  e=1.888E-19  Thermosynechococcus vestitus BP-1
  6nby-assembly1_D  TM=8.886E-01  e=5.144E-18  Thermosynechococcus vestitus BP-1
  6hum-assembly1_D  TM=8.729E-01  e=1.252E-17  Thermosynechococcus vestitus BP-1

Sequence (495 aa):
MSVLCAIPLFLSLCMSVLAFLLKGDKRFEKIGLLGFAGLVVSSGALLYYSAMNGLLILEIGGWRMPYGISMQVDVFSATINFFISILGLCAYMFSLDEIKEKRSRAGYYSAMFTLFAGANGVLLTGDLFNMYVWVEVLVVSSFLLLSMGQNKKQIKGALPYVLLNFLGSMFILSSIGLIYGLTGALNFAQISLLMDGLGIGPSATFGALFLAGFGIKCAIFPLFFWLPESYHRPPAAVSAFFAGVVTKVGVCALFKVYGLLFYKHMEVFQGALIWIGVFTMVSGVIGAVALYDVRRVLSYHIISQIGYMIFGLGLFGAKAWAASIFFIVHNILAKSNLFFIGAEMNRLGGSYNLQKTRGLYNFYPLISLLFFISAFSLTGIPPFSGFWGKLGLVEAGFEANEYLASSFALLVGLLTTYSMVKIWILGFWETPKSEKCRGPKNKYQMKRIVPIFILSMLSLYIGLWPEMLLSLSKQGSEQLLRPKLYQEQILGGVR

pLDDT: mean 92.55, std 8.51, range [34.0, 98.69]